Protein AF-A0A3A6N0U6-F1 (afdb_monomer_lite)

pLDDT: mean 74.27, std 17.42, range [26.02, 96.06]

Secondary structure (DSSP, 8-state):
----SS--EEEEE-SSEEEEEEE-SHHHHHHHHHHHHHTTPPEESS-----SSSEEEEEEEEE-TT-SS-EEEE-TTS-EEEEEPP--SHHHHHHHHHHHHHHHHHHHGGGT-EEEEEEEEEPPSSS--EEEEE-STTSSHHHHHHHPPTT-EES-SSEEEEEEETTTEEEEEE---GGGTSPPTTSPPP------TT--EEEEEEEEEEE-SS-EEEEPPHHHHHHHHHHHHHHHSTTTTTT--HHHHHHHHHHHHHHHHHHHHHS-EEEEEE-SSS-HHHHHHHHHTT---------------S---TT-PPP-------BTTBEEEEE--STTTTTS-TTEEEEEE--TTPPP-TT-EEEE--TT--S-EEEEEEEEETTEEEEE-TT-SSPPSSPBPGGGEEEEEEEEEETTEEEE---HHHHHHHHHHHHHHHHHHHHHHHHHHHHHHHHHHH-TTTT---GGG--EEEEE--TTSPPEEEEEETTEEEEEEETTTTEEEEPTTGGGT--GGGS--TTSS-----SS--PEE-

Radius of gyration: 27.81 Å; chains: 1; bounding box: 66×73×76 Å

Foldseek 3Di:
DPDPFAWWWWWADDQAETEIETEGGPQSNVLVVVLCQQQVTDTDPDPDPDDDGHHYEYEYEYEDCVDPAWDWDADPVGHIYIYAYDCPDQLSSLVSSLSSVLSVQLSQLLQLKFKFFFWWKWDDDPAIAIETAHEDPPQQQQVVQVPDDPPMHTQERTIWIWGAHPQFAIWIFHDFDSVQQDADPVRHGGPRHHGNRRDIGGYAAYEYEHADQAKDKAWFDLLLQLLRRLVRRCVSNVCVCPPPDPLVSVVSSVSNSLSSSVCSVQHTYIYIHDHSDDDNSVVVVVVCPPRDSDRHPDDRSPSPDDDPPPDDDPPDPDDPCPPPQWHKDFDDDDLQPPVDDPGKIWIFHACVPPDAAQLWWFWFADPVGDDIDTFGFHDADPVATWTGRLNDPDIDPDGDHPVRTRGTGQWIDDRNDIDGQDGHPVSVVVSVVVVVVVVCVVVVVVVVVVVLVVLLVVLPQQPPDDPLFFWWWWWADDPPDPIKIFIDGPRDGQWTQDPVVQFIGGDPPCSNHDDRVPDDRPVPDDDDDDPDRDIDTD

Structure (mmCIF, N/CA/C/O backbone):
data_AF-A0A3A6N0U6-F1
#
_entry.id   AF-A0A3A6N0U6-F1
#
loop_
_atom_site.group_PDB
_atom_site.id
_atom_site.type_symbol
_atom_site.label_atom_id
_atom_site.label_alt_id
_atom_site.label_comp_id
_atom_site.label_asym_id
_atom_site.label_entity_id
_atom_site.label_seq_id
_atom_site.pdbx_PDB_ins_code
_atom_site.Cartn_x
_atom_site.Cartn_y
_atom_site.Cartn_z
_atom_site.occupancy
_atom_site.B_iso_or_equiv
_atom_site.auth_seq_id
_atom_site.auth_comp_id
_atom_site.auth_asym_id
_atom_site.auth_atom_id
_atom_site.pdbx_PDB_model_num
ATOM 1 N N . MET A 1 1 ? 23.564 12.094 34.066 1.00 26.02 1 MET A N 1
ATOM 2 C CA . MET A 1 1 ? 24.821 12.034 33.289 1.00 26.02 1 MET A CA 1
ATOM 3 C C . MET A 1 1 ? 24.476 11.561 31.886 1.00 26.02 1 MET A C 1
ATOM 5 O O . MET A 1 1 ? 23.785 10.551 31.795 1.00 26.02 1 MET A O 1
ATOM 9 N N . PRO A 1 2 ? 24.842 12.286 30.817 1.00 30.64 2 PRO A N 1
ATOM 10 C CA . PRO A 1 2 ? 24.548 11.839 29.463 1.00 30.64 2 PRO A CA 1
ATOM 11 C C . PRO A 1 2 ? 25.429 10.626 29.157 1.00 30.64 2 PRO A C 1
ATOM 13 O O . PRO A 1 2 ? 26.633 10.641 29.404 1.00 30.64 2 PRO A O 1
ATOM 16 N N . CYS A 1 3 ? 24.789 9.547 28.715 1.00 28.66 3 CYS A N 1
ATOM 17 C CA . CYS A 1 3 ? 25.420 8.265 28.436 1.00 28.66 3 CYS A CA 1
ATOM 18 C C . CYS A 1 3 ? 26.486 8.457 27.345 1.00 28.66 3 CYS A C 1
ATOM 20 O O . CYS A 1 3 ? 26.168 8.861 26.227 1.00 28.66 3 CYS A O 1
ATOM 22 N N . SER A 1 4 ? 27.749 8.221 27.700 1.00 32.09 4 SER A N 1
ATOM 23 C CA . SER A 1 4 ? 28.873 8.212 26.768 1.00 32.09 4 SER A CA 1
ATOM 24 C C . SER A 1 4 ? 28.640 7.122 25.723 1.00 32.09 4 SER A C 1
ATOM 26 O O . SER A 1 4 ? 28.520 5.957 26.079 1.00 32.09 4 SER A O 1
ATOM 28 N N . SER A 1 5 ? 28.536 7.544 24.463 1.00 36.03 5 SER A N 1
ATOM 29 C CA . SER A 1 5 ? 28.844 6.809 23.231 1.00 36.03 5 SER A CA 1
ATOM 30 C C . SER A 1 5 ? 28.620 5.283 23.193 1.00 36.03 5 SER A C 1
ATOM 32 O O . SER A 1 5 ? 29.365 4.490 23.761 1.00 36.03 5 SER A O 1
ATOM 34 N N . THR A 1 6 ? 27.754 4.901 22.245 1.00 42.78 6 THR A N 1
ATOM 35 C CA . THR A 1 6 ? 27.711 3.604 21.533 1.00 42.78 6 THR A CA 1
ATOM 36 C C . THR A 1 6 ? 27.000 2.460 22.255 1.00 42.78 6 THR A C 1
ATOM 38 O O . THR A 1 6 ? 27.633 1.612 22.863 1.00 42.78 6 THR A O 1
ATOM 41 N N . LEU A 1 7 ? 25.664 2.449 22.152 1.00 51.75 7 LEU A N 1
ATOM 42 C CA . LEU A 1 7 ? 24.792 1.292 21.859 1.00 51.75 7 LEU A CA 1
ATOM 43 C C . LEU A 1 7 ? 23.355 1.693 22.235 1.00 51.75 7 LEU A C 1
ATOM 45 O O . LEU A 1 7 ? 22.817 1.288 23.263 1.00 51.75 7 LEU A O 1
ATOM 49 N N . ALA A 1 8 ? 22.734 2.554 21.423 1.00 57.75 8 ALA A N 1
ATOM 50 C CA . ALA A 1 8 ? 21.290 2.748 21.519 1.00 57.75 8 ALA A CA 1
ATOM 51 C C . ALA A 1 8 ? 20.615 1.424 21.127 1.00 57.75 8 ALA A C 1
ATOM 53 O O . ALA A 1 8 ? 20.854 0.917 20.027 1.00 57.75 8 ALA A O 1
ATOM 54 N N . PHE A 1 9 ? 19.826 0.858 22.039 1.00 66.44 9 PHE A N 1
ATOM 55 C CA . PHE A 1 9 ? 19.079 -0.379 21.830 1.00 66.44 9 PHE A CA 1
ATOM 56 C C . PHE A 1 9 ? 17.577 -0.116 21.963 1.00 66.44 9 PHE A C 1
ATOM 58 O O . PHE A 1 9 ? 17.137 0.667 22.811 1.00 66.44 9 PHE A O 1
ATOM 65 N N . VAL A 1 10 ? 16.800 -0.788 21.113 1.00 75.81 10 VAL A N 1
ATOM 66 C CA . VAL A 1 10 ? 15.340 -0.702 21.082 1.00 75.81 10 VAL A CA 1
ATOM 67 C C . VAL A 1 10 ? 14.744 -2.102 20.985 1.00 75.81 10 VAL A C 1
ATOM 69 O O . VAL A 1 10 ? 15.181 -2.902 20.160 1.00 75.81 10 VAL A O 1
ATOM 72 N N . SER A 1 11 ? 13.727 -2.384 21.800 1.00 71.12 11 SER A N 1
ATOM 73 C CA . SER A 1 11 ? 12.948 -3.625 21.730 1.00 71.12 11 SER A CA 1
ATOM 74 C C . SER A 1 11 ? 11.636 -3.379 20.991 1.00 71.12 11 SER A C 1
ATOM 76 O O . SER A 1 11 ? 10.857 -2.512 21.393 1.00 71.12 11 SER A O 1
ATOM 78 N N . LEU A 1 12 ? 11.375 -4.155 19.943 1.00 74.19 12 LEU A N 1
ATOM 79 C CA . LEU A 1 12 ? 10.113 -4.180 19.217 1.00 74.19 12 LEU A CA 1
ATOM 80 C C . LEU A 1 12 ? 9.449 -5.555 19.387 1.00 74.19 12 LEU A C 1
ATOM 82 O O . LEU A 1 12 ? 9.797 -6.495 18.666 1.00 74.19 12 LEU A O 1
ATOM 86 N N . PRO A 1 13 ? 8.478 -5.690 20.305 1.00 66.25 13 PRO A N 1
ATOM 87 C CA . PRO A 1 13 ? 7.634 -6.870 20.350 1.00 66.25 13 PRO A CA 1
ATOM 88 C C . PRO A 1 13 ? 6.686 -6.865 19.145 1.00 66.25 13 PRO A C 1
ATOM 90 O O . PRO A 1 13 ? 5.783 -6.035 19.054 1.00 66.25 13 PRO A O 1
ATOM 93 N N . LEU A 1 14 ? 6.887 -7.815 18.239 1.00 77.19 14 LEU A N 1
ATOM 94 C CA . LEU A 1 14 ? 5.908 -8.234 17.237 1.00 77.19 14 LEU A CA 1
ATOM 95 C C . LEU A 1 14 ? 5.190 -9.492 17.723 1.00 77.19 14 LEU A C 1
ATOM 97 O O . LEU A 1 14 ? 5.432 -9.943 18.846 1.00 77.19 14 LEU A O 1
ATOM 101 N N . THR A 1 15 ? 4.274 -10.043 16.931 1.00 66.50 15 THR A N 1
ATOM 102 C CA . THR A 1 15 ? 3.361 -11.100 17.379 1.00 66.50 15 THR A CA 1
ATOM 103 C C . THR A 1 15 ? 4.095 -12.302 17.993 1.00 66.50 15 THR A C 1
ATOM 105 O O . THR A 1 15 ? 3.786 -12.688 19.120 1.00 66.50 15 THR A O 1
ATOM 108 N N . GLU A 1 16 ? 5.153 -12.799 17.344 1.00 70.62 16 GLU A N 1
ATOM 109 C CA . GLU A 1 16 ? 5.914 -13.990 17.778 1.00 70.62 16 GLU A CA 1
ATOM 110 C C . GLU A 1 16 ? 7.356 -13.698 18.228 1.00 70.62 16 GLU A C 1
ATOM 112 O O . GLU A 1 16 ? 7.964 -14.471 18.981 1.00 70.62 16 GLU A O 1
ATOM 117 N N . HIS A 1 17 ? 7.925 -12.584 17.763 1.00 76.12 17 HIS A N 1
ATOM 118 C CA . HIS A 1 17 ? 9.326 -12.232 17.978 1.00 76.12 17 HIS A CA 1
ATOM 119 C C . HIS A 1 17 ? 9.449 -10.932 18.747 1.00 76.12 17 HIS A C 1
ATOM 121 O O . HIS A 1 17 ? 8.671 -9.998 18.563 1.00 76.12 17 HIS A O 1
ATOM 127 N N . ASN A 1 18 ? 10.477 -10.860 19.584 1.00 82.88 18 ASN A N 1
ATOM 128 C CA . ASN A 1 18 ? 10.930 -9.593 20.128 1.00 82.88 18 ASN A CA 1
ATOM 129 C C . ASN A 1 18 ? 12.222 -9.204 19.404 1.00 82.88 18 ASN A C 1
ATOM 131 O O . ASN A 1 18 ? 13.270 -9.832 19.592 1.00 82.88 18 ASN A O 1
ATOM 135 N N . TRP A 1 19 ? 12.112 -8.209 18.526 1.00 86.38 19 TRP A N 1
ATOM 136 C CA . TRP A 1 19 ? 13.231 -7.673 17.767 1.00 86.38 19 TRP A CA 1
ATOM 137 C C . TRP A 1 19 ? 14.037 -6.717 18.624 1.00 86.38 19 TRP A C 1
ATOM 139 O O . TRP A 1 19 ? 13.512 -5.745 19.157 1.00 86.38 19 TRP A O 1
ATOM 149 N N . GLN A 1 20 ? 15.334 -6.966 18.705 1.00 86.75 20 GLN A N 1
ATOM 150 C CA . GLN A 1 20 ? 16.290 -6.057 19.305 1.00 86.75 20 GLN A CA 1
ATOM 151 C C . GLN A 1 20 ? 17.032 -5.323 18.194 1.00 86.75 20 GLN A C 1
ATOM 153 O O . GLN A 1 20 ? 17.744 -5.941 17.406 1.00 86.75 20 GLN A O 1
ATOM 158 N N . ILE A 1 21 ? 16.827 -4.010 18.102 1.00 89.19 21 ILE A N 1
ATOM 159 C CA . ILE A 1 21 ? 17.494 -3.152 17.121 1.00 89.19 21 ILE A CA 1
ATOM 160 C C . ILE A 1 21 ? 18.700 -2.509 17.803 1.00 89.19 21 ILE A C 1
ATOM 162 O O . ILE A 1 21 ? 18.543 -1.740 18.752 1.00 89.19 21 ILE A O 1
ATOM 166 N N . HIS A 1 22 ? 19.895 -2.836 17.320 1.00 82.44 22 HIS A N 1
ATOM 167 C CA . HIS A 1 22 ? 21.179 -2.419 17.868 1.00 82.44 22 HIS A CA 1
ATOM 168 C C . HIS A 1 22 ? 21.837 -1.373 16.967 1.00 82.44 22 HIS A C 1
ATOM 170 O O . HIS A 1 22 ? 22.006 -1.594 15.769 1.00 82.44 22 HIS A O 1
ATOM 176 N N . ALA A 1 23 ? 22.268 -0.252 17.541 1.00 83.81 23 ALA A N 1
ATOM 177 C CA . ALA A 1 23 ? 23.149 0.690 16.859 1.00 83.81 23 ALA A CA 1
ATOM 178 C C . ALA A 1 23 ? 24.617 0.249 16.965 1.00 83.81 23 ALA A C 1
ATOM 180 O O . ALA A 1 23 ? 25.224 0.362 18.027 1.00 83.81 23 ALA A O 1
ATOM 181 N N . GLY A 1 24 ? 25.200 -0.213 15.861 1.00 78.31 24 GLY A N 1
ATOM 182 C CA . GLY A 1 24 ? 26.572 -0.715 15.796 1.00 78.31 24 GLY A CA 1
ATOM 183 C C . GLY A 1 24 ? 27.664 0.362 15.823 1.00 78.31 24 GLY A C 1
ATOM 184 O O . GLY A 1 24 ? 28.820 0.047 16.089 1.00 78.31 24 GLY A O 1
ATOM 185 N N . ASN A 1 25 ? 27.326 1.633 15.578 1.00 78.25 25 ASN A N 1
ATOM 186 C CA . ASN A 1 25 ? 28.237 2.774 15.716 1.00 78.25 25 ASN A CA 1
ATOM 187 C C . ASN A 1 25 ? 27.495 4.075 16.097 1.00 78.25 25 ASN A C 1
ATOM 189 O O . ASN A 1 25 ? 26.268 4.098 16.221 1.00 78.25 25 ASN A O 1
ATOM 193 N N . ALA A 1 26 ? 28.238 5.164 16.325 1.00 77.88 26 ALA A N 1
ATOM 194 C CA . ALA A 1 26 ? 27.680 6.438 16.793 1.00 77.88 26 ALA A CA 1
ATOM 195 C C . ALA A 1 26 ? 26.684 7.068 15.798 1.00 77.88 26 ALA A C 1
ATOM 197 O O . ALA A 1 26 ? 25.640 7.578 16.208 1.00 77.88 26 ALA A O 1
ATOM 198 N N . ASP A 1 27 ? 26.960 6.981 14.497 1.00 80.12 27 ASP A N 1
ATOM 199 C CA . ASP A 1 27 ? 26.050 7.475 13.460 1.00 80.12 27 ASP A CA 1
ATOM 200 C C . ASP A 1 27 ? 24.772 6.632 13.368 1.00 80.12 27 ASP A C 1
ATOM 202 O O . ASP A 1 27 ? 23.672 7.183 13.266 1.00 80.12 27 ASP A O 1
ATOM 206 N N . ALA A 1 28 ? 24.880 5.307 13.513 1.00 83.50 28 ALA A N 1
ATOM 207 C CA . ALA A 1 28 ? 23.720 4.427 13.623 1.00 83.50 28 ALA A CA 1
ATOM 208 C C . ALA A 1 28 ? 22.869 4.741 14.866 1.00 83.50 28 ALA A C 1
ATOM 210 O O . ALA A 1 28 ? 21.642 4.653 14.815 1.00 83.50 28 ALA A O 1
ATOM 211 N N . ALA A 1 29 ? 23.484 5.170 15.974 1.00 87.25 29 ALA A N 1
ATOM 212 C CA . ALA A 1 29 ? 22.749 5.516 17.190 1.00 87.25 29 ALA A CA 1
ATOM 213 C C . ALA A 1 29 ? 21.782 6.685 16.967 1.00 87.25 29 ALA A C 1
ATOM 215 O O . ALA A 1 29 ? 20.682 6.680 17.524 1.00 87.25 29 ALA A O 1
ATOM 216 N N . ARG A 1 30 ? 22.141 7.650 16.108 1.00 89.25 30 ARG A N 1
ATOM 217 C CA . ARG A 1 30 ? 21.271 8.783 15.755 1.00 89.25 30 ARG A CA 1
ATOM 218 C C . ARG A 1 30 ? 20.000 8.319 15.043 1.00 89.25 30 ARG A C 1
ATOM 220 O O . ARG A 1 30 ? 18.905 8.698 15.455 1.00 89.25 30 ARG A O 1
ATOM 227 N N . VAL A 1 31 ? 20.131 7.481 14.011 1.00 90.50 31 VAL A N 1
ATOM 228 C CA . VAL A 1 31 ? 18.974 6.987 13.242 1.00 90.50 31 VAL A CA 1
ATOM 229 C C . VAL A 1 31 ? 18.118 6.010 14.052 1.00 90.50 31 VAL A C 1
ATOM 231 O O . VAL A 1 31 ? 16.896 6.106 14.005 1.00 90.50 31 VAL A O 1
ATOM 234 N N . VAL A 1 32 ? 18.724 5.139 14.868 1.00 91.44 32 VAL A N 1
ATOM 235 C CA . VAL A 1 32 ? 17.991 4.208 15.749 1.00 91.44 32 VAL A CA 1
ATOM 236 C C . VAL A 1 32 ? 17.219 4.957 16.841 1.00 91.44 32 VAL A C 1
ATOM 238 O O . VAL A 1 32 ? 16.080 4.607 17.135 1.00 91.44 32 VAL A O 1
ATOM 241 N N . THR A 1 33 ? 17.790 6.027 17.400 1.00 91.94 33 THR A N 1
ATOM 242 C CA . THR A 1 33 ? 17.109 6.886 18.388 1.00 91.94 33 THR A CA 1
ATOM 243 C C . THR A 1 33 ? 15.887 7.574 17.782 1.00 91.94 33 THR A C 1
ATOM 245 O O . THR A 1 33 ? 14.808 7.552 18.371 1.00 91.94 33 THR A O 1
ATOM 248 N N . MET A 1 34 ? 16.036 8.155 16.587 1.00 91.50 34 MET A N 1
ATOM 249 C CA . MET A 1 34 ? 14.928 8.810 15.885 1.00 91.50 34 MET A CA 1
ATOM 250 C C . MET A 1 34 ? 13.838 7.805 15.485 1.00 91.50 34 MET A C 1
ATOM 252 O O . MET A 1 34 ? 12.649 8.094 15.620 1.00 91.50 34 MET A O 1
ATOM 256 N N . LEU A 1 35 ? 14.244 6.604 15.062 1.00 94.06 35 LEU A N 1
ATOM 257 C CA . LEU A 1 35 ? 13.337 5.500 14.767 1.00 94.06 35 LEU A CA 1
ATOM 258 C C . LEU A 1 35 ? 12.529 5.089 16.005 1.00 94.06 35 LEU A C 1
ATOM 260 O O . LEU A 1 35 ? 11.316 4.914 15.908 1.00 94.06 35 LEU A O 1
ATOM 264 N N . ALA A 1 36 ? 13.186 4.962 17.163 1.00 92.88 36 ALA A N 1
ATOM 265 C CA . ALA A 1 36 ? 12.535 4.610 18.421 1.00 92.88 36 ALA A CA 1
ATOM 266 C C . ALA A 1 36 ? 11.450 5.623 18.798 1.00 92.88 36 ALA A C 1
ATOM 268 O O . ALA A 1 36 ? 10.334 5.228 19.128 1.00 92.88 36 ALA A O 1
ATOM 269 N N . ASP A 1 37 ? 11.751 6.920 18.689 1.00 93.06 37 ASP A N 1
ATOM 270 C CA . ASP A 1 37 ? 10.789 7.983 18.987 1.00 93.06 37 ASP A CA 1
ATOM 271 C C . ASP A 1 37 ? 9.581 7.945 18.038 1.00 93.06 37 ASP A C 1
ATOM 273 O O . ASP A 1 37 ? 8.434 7.984 18.490 1.00 93.06 37 ASP A O 1
ATOM 277 N N . ALA A 1 38 ? 9.825 7.777 16.733 1.00 93.75 38 ALA A N 1
ATOM 278 C CA . ALA A 1 38 ? 8.769 7.646 15.730 1.00 93.75 38 ALA A CA 1
ATOM 279 C C . ALA A 1 38 ? 7.887 6.410 15.975 1.00 93.75 38 ALA A C 1
ATOM 281 O O . ALA A 1 38 ? 6.673 6.463 15.799 1.00 93.75 38 ALA A O 1
ATOM 282 N N . MET A 1 39 ? 8.471 5.297 16.415 1.00 94.56 39 MET A N 1
ATOM 283 C CA . MET A 1 39 ? 7.754 4.051 16.706 1.00 94.56 39 MET A CA 1
ATOM 284 C C . MET A 1 39 ? 7.259 3.958 18.162 1.00 94.56 39 MET A C 1
ATOM 286 O O . MET A 1 39 ? 6.776 2.910 18.581 1.00 94.56 39 MET A O 1
ATOM 290 N N . SER A 1 40 ? 7.352 5.033 18.954 1.00 92.69 40 SER A N 1
ATOM 291 C CA . SER A 1 40 ? 6.960 5.042 20.377 1.00 92.69 40 SER A CA 1
ATOM 292 C C . SER A 1 40 ? 7.599 3.909 21.200 1.00 92.69 40 SER A C 1
ATOM 294 O O . SER A 1 40 ? 6.973 3.333 22.094 1.00 92.69 40 SER A O 1
ATOM 296 N N . LEU A 1 41 ? 8.848 3.566 20.883 1.00 90.00 41 LEU A N 1
ATOM 297 C CA . LEU A 1 41 ? 9.615 2.513 21.537 1.00 90.00 41 LEU A CA 1
ATOM 298 C C . LEU A 1 41 ? 10.535 3.104 22.607 1.00 90.00 41 LEU A C 1
ATOM 300 O O . LEU A 1 41 ? 11.102 4.184 22.445 1.00 90.00 41 LEU A O 1
ATOM 304 N N . ALA A 1 42 ? 10.705 2.374 23.708 1.00 84.88 42 ALA A N 1
ATOM 305 C CA . ALA A 1 42 ? 11.617 2.775 24.768 1.00 84.88 42 ALA A CA 1
ATOM 306 C C . ALA A 1 42 ? 13.065 2.468 24.367 1.00 84.88 42 ALA A C 1
ATOM 308 O O . ALA A 1 42 ? 13.395 1.332 24.017 1.00 84.88 42 ALA A O 1
ATOM 309 N N . LEU A 1 43 ? 13.928 3.478 24.462 1.00 82.19 43 LEU A N 1
ATOM 310 C CA . LEU A 1 43 ? 15.372 3.294 24.383 1.00 82.19 43 LEU A CA 1
ATOM 311 C C . LEU A 1 43 ? 15.866 2.672 25.684 1.00 82.19 43 LEU A C 1
ATOM 313 O O . LEU A 1 43 ? 15.489 3.105 26.773 1.00 82.19 43 LEU A O 1
ATOM 317 N N . SER A 1 44 ? 16.739 1.681 25.573 1.00 72.31 44 SER A N 1
ATOM 318 C CA . SER A 1 44 ? 17.415 1.101 26.726 1.00 72.31 44 SER A CA 1
ATOM 319 C C . SER A 1 44 ? 18.916 1.018 26.470 1.00 72.31 44 SER A C 1
ATOM 321 O O . SER A 1 44 ? 19.368 0.832 25.342 1.00 72.31 44 SER A O 1
ATOM 323 N N . CYS A 1 45 ? 19.690 1.154 27.546 1.00 63.03 45 CYS A N 1
ATOM 324 C CA . CYS A 1 45 ? 21.145 1.000 27.538 1.00 63.03 45 CYS A CA 1
ATOM 325 C C . CYS A 1 45 ? 21.584 -0.439 27.867 1.00 63.03 45 CYS A C 1
ATOM 327 O O . CYS A 1 45 ? 22.778 -0.711 27.960 1.00 63.03 45 CYS A O 1
ATOM 329 N N . ARG A 1 46 ? 20.635 -1.357 28.107 1.00 58.84 46 ARG A N 1
ATOM 330 C CA . ARG A 1 46 ? 20.897 -2.781 28.368 1.00 58.84 46 ARG A CA 1
ATOM 331 C C . ARG A 1 46 ? 19.912 -3.659 27.589 1.00 58.84 46 ARG A C 1
ATOM 333 O O . ARG A 1 46 ? 18.723 -3.324 27.562 1.00 58.84 46 ARG A O 1
ATOM 340 N N . PRO A 1 47 ? 20.363 -4.774 26.987 1.00 56.59 47 PRO A N 1
ATOM 341 C CA . PRO A 1 47 ? 19.455 -5.726 26.361 1.00 56.59 47 PRO A CA 1
ATOM 342 C C . PRO A 1 47 ? 18.491 -6.280 27.415 1.00 56.59 47 PRO A C 1
ATOM 344 O O . PRO A 1 47 ? 18.902 -6.632 28.522 1.00 56.59 47 PRO A O 1
ATOM 347 N N . ILE A 1 48 ? 17.201 -6.340 27.080 1.00 55.62 48 ILE A N 1
ATOM 348 C CA . ILE A 1 48 ? 16.190 -6.953 27.948 1.00 55.62 48 ILE A CA 1
ATOM 349 C C . ILE A 1 48 ? 16.438 -8.465 27.928 1.00 55.62 48 ILE A C 1
ATOM 351 O O . ILE A 1 48 ? 16.333 -9.099 26.879 1.00 55.62 48 ILE A O 1
ATOM 355 N N . THR A 1 49 ? 16.813 -9.028 29.075 1.00 53.25 49 THR A N 1
ATOM 356 C CA . THR A 1 49 ? 17.140 -10.455 29.243 1.00 53.25 49 THR A CA 1
ATOM 357 C C . THR A 1 49 ? 15.991 -11.278 29.827 1.00 53.25 49 THR A C 1
ATOM 359 O O . THR A 1 49 ? 16.124 -12.490 29.947 1.00 53.25 49 THR A O 1
ATOM 362 N N . SER A 1 50 ? 14.870 -10.647 30.194 1.00 49.38 50 SER A N 1
ATOM 363 C CA . SER A 1 50 ? 13.863 -11.243 31.082 1.00 49.38 50 SER A CA 1
ATOM 364 C C . SER A 1 50 ? 12.462 -11.428 30.483 1.00 49.38 50 SER A C 1
ATOM 366 O O . SER A 1 50 ? 11.517 -11.586 31.251 1.00 49.38 50 SER A O 1
ATOM 368 N N . GLU A 1 51 ? 12.274 -11.403 29.157 1.00 51.09 51 GLU A N 1
ATOM 369 C CA . GLU A 1 51 ? 10.950 -11.707 28.586 1.00 51.09 51 GLU A CA 1
ATOM 370 C C . GLU A 1 51 ? 10.739 -13.220 28.393 1.00 51.09 51 GLU A C 1
ATOM 372 O O . GLU A 1 51 ? 11.486 -13.831 27.626 1.00 51.09 51 GLU A O 1
ATOM 377 N N . PRO A 1 52 ? 9.730 -13.853 29.029 1.00 47.31 52 PRO A N 1
ATOM 378 C CA . PRO A 1 52 ? 9.691 -15.316 29.108 1.00 47.31 52 PRO A CA 1
ATOM 379 C C . PRO A 1 52 ? 9.064 -16.067 27.915 1.00 47.31 52 PRO A C 1
ATOM 381 O O . PRO A 1 52 ? 8.952 -17.284 28.011 1.00 47.31 52 PRO A O 1
ATOM 384 N N . LEU A 1 53 ? 8.607 -15.426 26.823 1.00 51.44 53 LEU A N 1
ATOM 385 C CA . LEU A 1 53 ? 7.694 -16.100 25.865 1.00 51.44 53 LEU A CA 1
ATOM 386 C C . LEU A 1 53 ? 7.921 -15.873 24.350 1.00 51.44 53 LEU A C 1
ATOM 388 O O . LEU A 1 53 ? 7.426 -16.680 23.567 1.00 51.44 53 LEU A O 1
ATOM 392 N N . LYS A 1 54 ? 8.661 -14.848 23.892 1.00 59.00 54 LYS A N 1
ATOM 393 C CA . LYS A 1 54 ? 8.861 -14.567 22.447 1.00 59.00 54 LYS A CA 1
ATOM 394 C C . LYS A 1 54 ? 10.282 -14.888 21.986 1.00 59.00 54 LYS A C 1
ATOM 396 O O . LYS A 1 54 ? 11.246 -14.621 22.699 1.00 59.00 54 LYS A O 1
ATOM 401 N N . GLN A 1 55 ? 10.433 -15.433 20.776 1.00 71.12 55 GLN A N 1
ATOM 402 C CA . GLN A 1 55 ? 11.759 -15.720 20.215 1.00 71.12 55 GLN A CA 1
ATOM 403 C C . GLN A 1 55 ? 12.518 -14.404 19.981 1.00 71.12 55 GLN A C 1
ATOM 405 O O . GLN A 1 55 ? 12.047 -13.525 19.257 1.00 71.12 55 GLN A O 1
ATOM 410 N N . ARG A 1 56 ? 13.703 -14.262 20.578 1.00 75.62 56 ARG A N 1
ATOM 411 C CA . ARG A 1 56 ? 14.553 -13.082 20.384 1.00 75.62 56 ARG A CA 1
ATOM 412 C C . ARG A 1 56 ? 15.142 -13.072 18.971 1.00 75.62 56 ARG A C 1
ATOM 414 O O . ARG A 1 56 ? 15.646 -14.090 18.498 1.00 75.62 56 ARG A O 1
ATOM 421 N N . ARG A 1 57 ? 15.089 -11.912 18.316 1.00 82.75 57 ARG A N 1
ATOM 422 C CA . ARG A 1 57 ? 15.730 -11.627 17.022 1.00 82.75 57 ARG A CA 1
ATOM 423 C C . ARG A 1 57 ? 16.588 -10.382 17.157 1.00 82.75 57 ARG A C 1
ATOM 425 O O . ARG A 1 57 ? 16.251 -9.496 17.938 1.00 82.75 57 ARG A O 1
ATOM 432 N N . GLU A 1 58 ? 17.665 -10.302 16.391 1.00 83.69 58 GLU A N 1
ATOM 433 C CA . GLU A 1 58 ? 18.579 -9.163 16.440 1.00 83.69 58 GLU A CA 1
ATOM 434 C C . GLU A 1 58 ? 18.704 -8.513 15.066 1.00 83.69 58 GLU A C 1
ATOM 436 O O . GLU A 1 58 ? 18.879 -9.197 14.057 1.00 83.69 58 GLU A O 1
ATOM 441 N N . LEU A 1 59 ? 18.615 -7.185 15.041 1.00 86.19 59 LEU A N 1
ATOM 442 C CA . LEU A 1 59 ? 18.885 -6.353 13.881 1.00 86.19 59 LEU A CA 1
ATOM 443 C C . LEU A 1 59 ? 19.972 -5.340 14.235 1.00 86.19 59 LEU A C 1
ATOM 445 O O . LEU A 1 59 ? 19.773 -4.475 15.082 1.00 86.19 59 LEU A O 1
ATOM 449 N N . TRP A 1 60 ? 21.112 -5.425 13.571 1.00 83.12 60 TRP A N 1
ATOM 450 C CA . TRP A 1 60 ? 22.270 -4.571 13.783 1.00 83.12 60 TRP A CA 1
ATOM 451 C C . TRP A 1 60 ? 22.356 -3.513 12.689 1.00 83.12 60 TRP A C 1
ATOM 453 O O . TRP A 1 60 ? 22.422 -3.838 11.507 1.00 83.12 60 TRP A O 1
ATOM 463 N N . VAL A 1 61 ? 22.362 -2.240 13.075 1.00 85.25 61 VAL A N 1
ATOM 464 C CA . VAL A 1 61 ? 22.428 -1.094 12.162 1.00 85.25 61 VAL A CA 1
ATOM 465 C C . VAL A 1 61 ? 23.822 -0.489 12.198 1.00 85.25 61 VAL A C 1
ATOM 467 O O . VAL A 1 61 ? 24.306 -0.115 13.262 1.00 85.25 61 VAL A O 1
ATOM 470 N N . PHE A 1 62 ? 24.440 -0.321 11.036 1.00 81.38 62 PHE A N 1
ATOM 471 C CA . PHE A 1 62 ? 25.721 0.362 10.876 1.00 81.38 62 PHE A CA 1
ATOM 472 C C . PHE A 1 62 ? 25.580 1.472 9.840 1.00 81.38 62 PHE A C 1
ATOM 474 O O . PHE A 1 62 ? 24.840 1.321 8.873 1.00 81.38 62 PHE A O 1
ATOM 481 N N . VAL A 1 63 ? 26.298 2.576 10.025 1.00 81.38 63 VAL A N 1
ATOM 482 C CA . VAL A 1 63 ? 26.460 3.612 8.994 1.00 81.38 63 VAL A CA 1
ATOM 483 C C . VAL A 1 63 ? 27.900 3.566 8.503 1.00 81.38 63 VAL A C 1
ATOM 485 O O . VAL A 1 63 ? 28.811 3.708 9.317 1.00 81.38 63 VAL A O 1
ATOM 488 N N . ASP A 1 64 ? 28.104 3.355 7.206 1.00 78.31 64 ASP A N 1
ATOM 489 C CA . ASP A 1 64 ? 29.429 3.201 6.598 1.00 78.31 64 ASP A CA 1
ATOM 490 C C . ASP A 1 64 ? 29.603 4.170 5.413 1.00 78.31 64 ASP A C 1
ATOM 492 O O . ASP A 1 64 ? 28.892 4.047 4.410 1.00 78.31 64 ASP A O 1
ATOM 496 N N . PRO A 1 65 ? 30.549 5.129 5.496 1.00 76.56 65 PRO A N 1
ATOM 497 C CA . PRO A 1 65 ? 30.869 6.048 4.405 1.00 76.56 65 PRO A CA 1
ATOM 498 C C . PRO A 1 65 ? 31.295 5.371 3.096 1.00 76.56 65 PRO A C 1
ATOM 500 O O . PRO A 1 65 ? 31.119 5.960 2.031 1.00 76.56 65 PRO A O 1
ATOM 503 N N . GLY A 1 66 ? 31.856 4.159 3.158 1.00 74.88 66 GLY A N 1
ATOM 504 C CA . GLY A 1 66 ? 32.316 3.397 1.994 1.00 74.88 66 GLY A CA 1
ATOM 505 C C . GLY A 1 66 ? 31.193 2.725 1.202 1.00 74.88 66 GLY A C 1
ATOM 506 O O . GLY A 1 66 ? 31.446 2.119 0.159 1.00 74.88 66 GLY A O 1
ATOM 507 N N . VAL A 1 67 ? 29.951 2.817 1.678 1.00 69.31 67 VAL A N 1
ATOM 508 C CA . VAL A 1 67 ? 28.800 2.131 1.098 1.00 69.31 67 VAL A CA 1
ATOM 509 C C . VAL A 1 67 ? 27.905 3.149 0.387 1.00 69.31 67 VAL A C 1
ATOM 511 O O . VAL A 1 67 ? 27.336 4.021 1.041 1.00 69.31 67 VAL A O 1
ATOM 514 N N . PRO A 1 68 ? 27.753 3.061 -0.949 1.00 67.88 68 PRO A N 1
ATOM 515 C CA . PRO A 1 68 ? 26.985 4.046 -1.712 1.00 67.88 68 PRO A CA 1
ATOM 516 C C . PRO A 1 68 ? 25.467 3.862 -1.573 1.00 67.88 68 PRO A C 1
ATOM 518 O O . PRO A 1 68 ? 24.715 4.822 -1.716 1.00 67.88 68 PRO A O 1
ATOM 521 N N . GLU A 1 69 ? 25.014 2.641 -1.279 1.00 69.38 69 GLU A N 1
ATOM 522 C CA . GLU A 1 69 ? 23.601 2.272 -1.181 1.00 69.38 69 GLU A CA 1
ATOM 523 C C . GLU A 1 69 ? 23.363 1.321 -0.006 1.00 69.38 69 GLU A C 1
ATOM 525 O O . GLU A 1 69 ? 24.234 0.499 0.287 1.00 69.38 69 GLU A O 1
ATOM 530 N N . PRO A 1 70 ? 22.185 1.364 0.641 1.00 77.00 70 PRO A N 1
ATOM 531 C CA . PRO A 1 70 ? 21.900 0.492 1.767 1.00 77.00 70 PRO A CA 1
ATOM 532 C C . PRO A 1 70 ? 22.023 -0.996 1.417 1.00 77.00 70 PRO A C 1
ATOM 534 O O . PRO A 1 70 ? 21.553 -1.441 0.370 1.00 77.00 70 PRO A O 1
ATOM 537 N N . ARG A 1 71 ? 22.608 -1.785 2.320 1.00 76.38 71 ARG A N 1
ATOM 538 C CA . ARG A 1 71 ? 22.737 -3.242 2.181 1.00 76.38 71 ARG A CA 1
ATOM 539 C C . ARG A 1 71 ? 22.130 -3.944 3.383 1.00 76.38 71 ARG A C 1
ATOM 541 O O . ARG A 1 71 ? 22.424 -3.603 4.525 1.00 76.38 71 ARG A O 1
ATOM 548 N N . ILE A 1 72 ? 21.305 -4.952 3.113 1.00 77.56 72 ILE A N 1
ATOM 549 C CA . ILE A 1 72 ? 20.680 -5.788 4.140 1.00 77.56 72 ILE A CA 1
ATOM 550 C C . ILE A 1 72 ? 21.193 -7.213 3.967 1.00 77.56 72 ILE A C 1
ATOM 552 O O . ILE A 1 72 ? 20.971 -7.834 2.924 1.00 77.56 72 ILE A O 1
ATOM 556 N N . HIS A 1 73 ? 21.859 -7.720 4.996 1.00 71.88 73 HIS A N 1
ATOM 557 C CA . HIS A 1 73 ? 22.376 -9.079 5.069 1.00 71.88 73 HIS A CA 1
ATOM 558 C C . HIS A 1 73 ? 21.710 -9.823 6.228 1.00 71.88 73 HIS A C 1
ATOM 560 O O . HIS A 1 73 ? 21.425 -9.225 7.258 1.00 71.88 73 HIS A O 1
ATOM 566 N N . CYS A 1 74 ? 21.462 -11.118 6.064 1.00 67.38 74 CYS A N 1
ATOM 567 C CA . CYS A 1 74 ? 21.044 -11.989 7.157 1.00 67.38 74 CYS A CA 1
ATOM 568 C C . CYS A 1 74 ? 22.126 -13.051 7.326 1.00 67.38 74 CYS A C 1
ATOM 570 O O . CYS A 1 74 ? 22.508 -13.658 6.323 1.00 67.38 74 CYS A O 1
ATOM 572 N N . ASP A 1 75 ? 22.599 -13.258 8.550 1.00 58.06 75 ASP A N 1
ATOM 573 C CA . ASP A 1 75 ? 23.576 -14.307 8.833 1.00 58.06 75 ASP A CA 1
ATOM 574 C C . ASP A 1 75 ? 22.916 -15.689 8.992 1.00 58.06 75 ASP A C 1
ATOM 576 O O . ASP A 1 75 ? 21.687 -15.833 9.002 1.00 58.06 75 ASP A O 1
ATOM 580 N N . ASP A 1 76 ? 23.752 -16.718 9.132 1.00 44.69 76 ASP A N 1
ATOM 581 C CA . ASP A 1 76 ? 23.320 -18.111 9.284 1.00 44.69 76 ASP A CA 1
ATOM 582 C C . ASP A 1 76 ? 22.604 -18.385 10.624 1.00 44.69 76 ASP A C 1
ATOM 584 O O . ASP A 1 76 ? 21.903 -19.389 10.762 1.00 44.69 76 ASP A O 1
ATOM 588 N N . ILE A 1 77 ? 22.753 -17.491 11.610 1.00 52.97 77 ILE A N 1
ATOM 589 C CA . ILE A 1 77 ? 22.173 -17.590 12.961 1.00 52.97 77 ILE A CA 1
ATOM 590 C C . ILE A 1 77 ? 20.822 -16.836 13.028 1.00 52.97 77 ILE A C 1
ATOM 592 O O . ILE A 1 77 ? 20.049 -16.975 13.981 1.00 52.97 77 ILE A O 1
ATOM 596 N N . GLY A 1 78 ? 20.462 -16.110 11.965 1.00 63.88 78 GLY A N 1
ATOM 597 C CA . GLY A 1 78 ? 19.199 -15.397 11.806 1.00 63.88 78 GLY A CA 1
ATOM 598 C C . GLY A 1 78 ? 19.201 -13.971 12.361 1.00 63.88 78 GLY A C 1
ATOM 599 O O . GLY A 1 78 ? 18.114 -13.420 12.564 1.00 63.88 78 GLY A O 1
ATOM 600 N N . ALA A 1 79 ? 20.374 -13.386 12.614 1.00 72.38 79 ALA A N 1
ATOM 601 C CA . ALA A 1 79 ? 20.535 -11.959 12.855 1.00 72.38 79 ALA A CA 1
ATOM 602 C C . ALA A 1 79 ? 20.559 -11.190 11.525 1.00 72.38 79 ALA A C 1
ATOM 604 O O . ALA A 1 79 ? 21.014 -11.681 10.488 1.00 72.38 79 ALA A O 1
ATOM 605 N N . VAL A 1 80 ? 20.040 -9.965 11.550 1.00 81.94 80 VAL A N 1
ATOM 606 C CA . VAL A 1 80 ? 19.936 -9.089 10.379 1.00 81.94 80 VAL A CA 1
ATOM 607 C C . VAL A 1 80 ? 20.917 -7.941 10.528 1.00 81.94 80 VAL A C 1
ATOM 609 O O . VAL A 1 80 ? 20.914 -7.246 11.533 1.00 81.94 80 VAL A O 1
ATOM 612 N N . PHE A 1 81 ? 21.723 -7.689 9.511 1.00 79.62 81 PHE A N 1
ATOM 613 C CA . PHE A 1 81 ? 22.663 -6.580 9.447 1.00 79.62 81 PHE A CA 1
ATOM 614 C C . PHE A 1 81 ? 22.179 -5.579 8.402 1.00 79.62 81 PHE A C 1
ATOM 616 O O . PHE A 1 81 ? 22.007 -5.916 7.231 1.00 79.62 81 PHE A O 1
ATOM 623 N N . CYS A 1 82 ? 21.948 -4.343 8.831 1.00 84.00 82 CYS A N 1
ATOM 624 C CA . CYS A 1 82 ? 21.515 -3.227 8.006 1.00 84.00 82 CYS A CA 1
ATOM 625 C C . CYS A 1 82 ? 22.642 -2.195 7.926 1.00 84.00 82 CYS A C 1
ATOM 627 O O . CYS A 1 82 ? 22.881 -1.438 8.866 1.00 84.00 82 CYS A O 1
ATOM 629 N N . LEU A 1 83 ? 23.327 -2.163 6.790 1.00 81.69 83 LEU A N 1
ATOM 630 C CA . LEU A 1 83 ? 24.409 -1.234 6.500 1.00 81.69 83 LEU A CA 1
ATOM 631 C C . LEU A 1 83 ? 23.854 -0.057 5.698 1.00 81.69 83 LEU A C 1
ATOM 633 O O . LEU A 1 83 ? 23.348 -0.242 4.592 1.00 81.69 83 LEU A O 1
ATOM 637 N N . LEU A 1 84 ? 23.908 1.141 6.265 1.00 83.12 84 LEU A N 1
ATOM 638 C CA . LEU A 1 84 ? 23.376 2.367 5.682 1.00 83.12 84 LEU A CA 1
ATOM 639 C C . LEU A 1 84 ? 24.509 3.245 5.121 1.00 83.12 84 LEU A C 1
ATOM 641 O O . LEU A 1 84 ? 25.579 3.310 5.730 1.00 83.12 84 LEU A O 1
ATOM 645 N N . PRO A 1 85 ? 24.269 3.964 4.009 1.00 81.81 85 PRO A N 1
ATOM 646 C CA . PRO A 1 85 ? 25.181 4.995 3.522 1.00 81.81 85 PRO A CA 1
ATOM 647 C C . PRO A 1 85 ? 25.233 6.187 4.500 1.00 81.81 85 PRO A C 1
ATOM 649 O O . PRO A 1 85 ? 24.361 6.316 5.368 1.00 81.81 85 PRO A O 1
ATOM 652 N N . PRO A 1 86 ? 26.205 7.107 4.356 1.00 84.56 86 PRO A N 1
ATOM 653 C CA . PRO A 1 86 ? 26.322 8.265 5.237 1.00 84.56 86 PRO A CA 1
ATOM 654 C C . PRO A 1 86 ? 25.058 9.144 5.247 1.00 84.56 86 PRO A C 1
ATOM 656 O O . PRO A 1 86 ? 24.568 9.618 4.216 1.00 84.56 86 PRO A O 1
ATOM 659 N N . LEU A 1 87 ? 24.553 9.402 6.456 1.00 84.12 87 LEU A N 1
ATOM 660 C CA . LEU A 1 87 ? 23.288 10.092 6.733 1.00 84.12 87 LEU A CA 1
ATOM 661 C C . LEU A 1 87 ? 23.509 11.609 6.876 1.00 84.12 87 LEU A C 1
ATOM 663 O O . LEU A 1 87 ? 23.299 12.196 7.938 1.00 84.12 87 LEU A O 1
ATOM 667 N N . ALA A 1 88 ? 24.014 12.222 5.801 1.00 78.56 88 ALA A N 1
ATOM 668 C CA . ALA A 1 88 ? 24.516 13.601 5.789 1.00 78.56 88 ALA A CA 1
ATOM 669 C C . ALA A 1 88 ? 23.446 14.680 6.055 1.00 78.56 88 ALA A C 1
ATOM 671 O O . ALA A 1 88 ? 23.772 15.772 6.515 1.00 78.56 88 ALA A O 1
ATOM 672 N N . ASP A 1 89 ? 22.178 14.381 5.776 1.00 81.56 89 ASP A N 1
ATOM 673 C CA . ASP A 1 89 ? 21.055 15.304 5.920 1.00 81.56 89 ASP A CA 1
ATOM 674 C C . ASP A 1 89 ? 19.830 14.612 6.545 1.00 81.56 89 ASP A C 1
ATOM 676 O O . ASP A 1 89 ? 19.811 13.400 6.780 1.00 81.56 89 ASP A O 1
ATOM 680 N N . HIS A 1 90 ? 18.809 15.411 6.868 1.00 83.50 90 HIS A N 1
ATOM 681 C CA . HIS A 1 90 ? 17.594 14.921 7.519 1.00 83.50 90 HIS A CA 1
ATOM 682 C C . HIS A 1 90 ? 16.817 13.927 6.653 1.00 83.50 90 HIS A C 1
ATOM 684 O O . HIS A 1 90 ? 16.331 12.926 7.167 1.00 83.50 90 HIS A O 1
ATOM 690 N N . ASP A 1 91 ? 16.733 14.159 5.347 1.00 80.69 91 ASP A N 1
ATOM 691 C CA . ASP A 1 91 ? 15.955 13.303 4.457 1.00 80.69 91 ASP A CA 1
ATOM 692 C C . ASP A 1 91 ? 16.634 11.933 4.311 1.00 80.69 91 ASP A C 1
ATOM 694 O O . ASP A 1 91 ? 15.967 10.899 4.354 1.00 80.69 91 ASP A O 1
ATOM 698 N N . LYS A 1 92 ? 17.973 11.891 4.272 1.00 82.19 92 LYS A N 1
ATOM 699 C CA . LYS A 1 92 ? 18.747 10.643 4.343 1.00 82.19 92 LYS A CA 1
ATOM 700 C C . LYS A 1 92 ? 18.554 9.909 5.666 1.00 82.19 92 LYS A C 1
ATOM 702 O O . LYS A 1 92 ? 18.459 8.684 5.648 1.00 82.19 92 LYS A O 1
ATOM 707 N N . LEU A 1 93 ? 18.450 10.615 6.797 1.00 86.94 93 LEU A N 1
ATOM 708 C CA . LEU A 1 93 ? 18.089 9.993 8.082 1.00 86.94 93 LEU A CA 1
ATOM 709 C C . LEU A 1 93 ? 16.708 9.322 8.003 1.00 86.94 93 LEU A C 1
ATOM 711 O O . LEU A 1 93 ? 16.561 8.183 8.446 1.00 86.94 93 LEU A O 1
ATOM 715 N N . VAL A 1 94 ? 15.720 9.983 7.390 1.00 85.69 94 VAL A N 1
ATOM 716 C CA . VAL A 1 94 ? 14.368 9.431 7.189 1.00 85.69 94 VA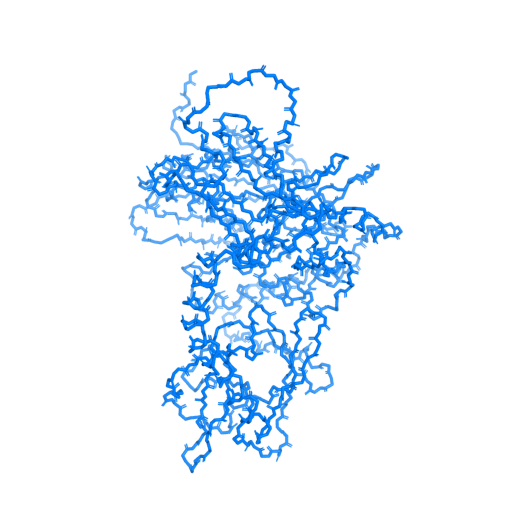L A CA 1
ATOM 717 C C . VAL A 1 94 ? 14.384 8.208 6.275 1.00 85.69 94 VAL A C 1
ATOM 719 O O . VAL A 1 94 ? 13.765 7.191 6.599 1.00 85.69 94 VAL A O 1
ATOM 722 N N . VAL A 1 95 ? 15.140 8.258 5.176 1.00 83.25 95 VAL A N 1
ATOM 723 C CA . VAL A 1 95 ? 15.372 7.089 4.315 1.00 83.25 95 VAL A CA 1
ATOM 724 C C . VAL A 1 95 ? 16.014 5.956 5.117 1.00 83.25 95 VAL A C 1
ATOM 726 O O . VAL A 1 95 ? 15.551 4.823 5.031 1.00 83.25 95 VAL A O 1
ATOM 729 N N . GLY A 1 96 ? 17.009 6.250 5.959 1.00 87.06 96 GLY A N 1
ATOM 730 C CA . GLY A 1 96 ? 17.640 5.274 6.849 1.00 87.06 96 GLY A CA 1
ATOM 731 C C . GLY A 1 96 ? 16.640 4.573 7.774 1.00 87.06 96 GLY A C 1
ATOM 732 O O . GLY A 1 96 ? 16.625 3.345 7.835 1.00 87.06 96 GLY A O 1
ATOM 733 N N . MET A 1 97 ? 15.743 5.322 8.425 1.00 91.00 97 MET A N 1
ATOM 734 C CA . MET A 1 97 ? 14.660 4.746 9.241 1.00 91.00 97 MET A CA 1
ATOM 735 C C . MET A 1 97 ? 13.733 3.834 8.419 1.00 91.00 97 MET A C 1
ATOM 737 O O . MET A 1 97 ? 13.369 2.738 8.858 1.00 91.00 97 MET A O 1
ATOM 741 N N . SER A 1 98 ? 13.382 4.254 7.199 1.00 88.38 98 SER A N 1
ATOM 742 C CA . SER A 1 98 ? 12.568 3.449 6.283 1.00 88.38 98 SER A CA 1
ATOM 743 C C . SER A 1 98 ? 13.265 2.149 5.873 1.00 88.38 98 SER A C 1
ATOM 745 O O . SER A 1 98 ? 12.632 1.095 5.844 1.00 88.38 98 SER A O 1
ATOM 747 N N . VAL A 1 99 ? 14.574 2.183 5.610 1.00 86.94 99 VAL A N 1
ATOM 748 C CA . VAL A 1 99 ? 15.346 0.980 5.268 1.00 86.94 99 VAL A CA 1
ATOM 749 C C . VAL A 1 99 ? 15.426 0.019 6.452 1.00 86.94 99 VAL A C 1
ATOM 751 O O . VAL A 1 99 ? 15.208 -1.175 6.262 1.00 86.94 99 VAL A O 1
ATOM 754 N N . ILE A 1 100 ? 15.670 0.514 7.672 1.00 90.94 100 ILE A N 1
ATOM 755 C CA . ILE A 1 100 ? 15.723 -0.330 8.879 1.00 90.94 100 ILE A CA 1
ATOM 756 C C . ILE A 1 100 ? 14.395 -1.078 9.069 1.00 90.94 100 ILE A C 1
ATOM 758 O O . ILE A 1 100 ? 14.378 -2.291 9.278 1.00 90.94 100 ILE A O 1
ATOM 762 N N . THR A 1 101 ? 13.267 -0.375 8.945 1.00 91.19 101 THR A N 1
ATOM 763 C CA . THR A 1 101 ? 11.941 -0.998 9.085 1.00 91.19 101 THR A CA 1
ATOM 764 C C . THR A 1 101 ? 11.603 -1.964 7.950 1.00 91.19 101 THR A C 1
ATOM 766 O O . THR A 1 101 ? 10.968 -2.991 8.188 1.00 91.19 101 THR A O 1
ATOM 769 N N . GLN A 1 102 ? 12.075 -1.701 6.730 1.00 88.06 102 GLN A N 1
ATOM 770 C CA . GLN A 1 102 ? 11.953 -2.637 5.611 1.00 88.06 102 GLN A CA 1
ATOM 771 C C . GLN A 1 102 ? 12.845 -3.875 5.768 1.00 88.06 102 GLN A C 1
ATOM 773 O O . GLN A 1 102 ? 12.423 -4.963 5.382 1.00 88.06 102 GLN A O 1
ATOM 778 N N . ALA A 1 103 ? 14.036 -3.748 6.358 1.00 87.25 103 ALA A N 1
ATOM 779 C CA . ALA A 1 103 ? 14.906 -4.880 6.678 1.00 87.25 103 ALA A CA 1
ATOM 780 C C . ALA A 1 103 ? 14.233 -5.833 7.674 1.00 87.25 103 ALA A C 1
ATOM 782 O O . ALA A 1 103 ? 14.216 -7.046 7.461 1.00 87.25 103 ALA A O 1
ATOM 783 N N . LEU A 1 104 ? 13.599 -5.268 8.702 1.00 89.31 104 LEU A N 1
ATOM 784 C CA . LEU A 1 104 ? 12.810 -6.012 9.677 1.00 89.31 104 LEU A CA 1
ATOM 785 C C . LEU A 1 104 ? 11.615 -6.717 9.016 1.00 89.31 104 LEU A C 1
ATOM 787 O O . LEU A 1 104 ? 11.461 -7.930 9.150 1.00 89.31 104 LEU A O 1
ATOM 791 N N . ALA A 1 105 ? 10.825 -5.999 8.213 1.00 89.56 105 ALA A N 1
ATOM 792 C CA . ALA A 1 105 ? 9.701 -6.600 7.494 1.00 89.56 105 ALA A CA 1
ATOM 793 C C . ALA A 1 105 ? 10.142 -7.690 6.499 1.00 89.56 105 ALA A C 1
ATOM 795 O O . ALA A 1 105 ? 9.468 -8.706 6.342 1.00 89.56 105 ALA A O 1
ATOM 796 N N . ARG A 1 106 ? 11.301 -7.523 5.851 1.00 86.81 106 ARG A N 1
ATOM 797 C CA . ARG A 1 106 ? 11.888 -8.534 4.964 1.00 86.81 106 ARG A CA 1
ATOM 798 C C . ARG A 1 106 ? 12.300 -9.802 5.716 1.00 86.81 106 ARG A C 1
ATOM 800 O O . ARG A 1 106 ? 12.165 -10.890 5.157 1.00 86.81 106 ARG A O 1
ATOM 807 N N . ALA A 1 107 ? 12.801 -9.687 6.943 1.00 84.44 107 ALA A N 1
ATOM 808 C CA . ALA A 1 107 ? 13.135 -10.846 7.768 1.00 84.44 107 ALA A CA 1
ATOM 809 C C . ALA A 1 107 ? 11.870 -11.620 8.187 1.00 84.44 107 ALA A C 1
ATOM 811 O O . ALA A 1 107 ? 11.814 -12.849 8.063 1.00 84.44 107 ALA A O 1
ATOM 812 N N . GLU A 1 108 ? 10.820 -10.889 8.566 1.00 85.75 108 GLU A N 1
ATOM 813 C CA . GLU A 1 108 ? 9.520 -11.454 8.948 1.00 85.75 108 GLU A CA 1
ATOM 814 C C . GLU A 1 108 ? 8.703 -11.994 7.762 1.00 85.75 108 GLU A C 1
ATOM 816 O O . GLU A 1 108 ? 7.827 -12.842 7.932 1.00 85.75 108 GLU A O 1
ATOM 821 N N . LEU A 1 109 ? 9.030 -11.601 6.528 1.00 84.94 109 LEU A N 1
ATOM 822 C CA . LEU A 1 109 ? 8.360 -12.097 5.323 1.00 84.94 109 LEU A CA 1
ATOM 823 C C . LEU A 1 109 ? 8.413 -13.629 5.192 1.00 84.94 109 LEU A C 1
ATOM 825 O O . LEU A 1 109 ? 7.496 -14.240 4.646 1.00 84.94 109 LEU A O 1
ATOM 829 N N . SER A 1 110 ? 9.470 -14.266 5.708 1.00 74.69 110 SER A N 1
ATOM 830 C CA . SER A 1 110 ? 9.588 -15.733 5.749 1.00 74.69 110 SER A CA 1
ATOM 831 C C . SER A 1 110 ? 8.446 -16.423 6.510 1.00 74.69 110 SER A C 1
ATOM 833 O O . SER A 1 110 ? 8.225 -17.616 6.322 1.00 74.69 110 SER A O 1
ATOM 835 N N . ARG A 1 111 ? 7.711 -15.668 7.332 1.00 73.50 111 ARG A N 1
ATOM 836 C CA . ARG A 1 111 ? 6.589 -16.116 8.164 1.00 73.50 111 ARG A CA 1
ATOM 837 C C . ARG A 1 111 ? 5.244 -15.567 7.689 1.00 73.50 111 ARG A C 1
ATOM 839 O O . ARG A 1 111 ? 4.254 -15.704 8.395 1.00 73.50 111 ARG A O 1
ATOM 846 N N . GLY A 1 112 ?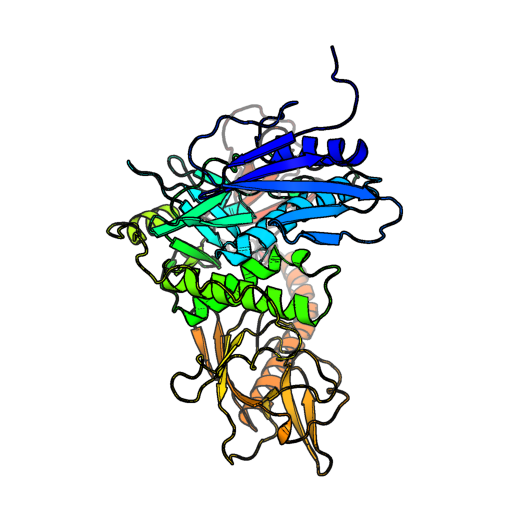 5.208 -14.950 6.507 1.00 80.12 112 GLY A N 1
ATOM 847 C CA . GLY A 1 112 ? 3.989 -14.390 5.928 1.00 80.12 112 GLY A CA 1
ATOM 848 C C . GLY A 1 112 ? 3.745 -12.913 6.246 1.00 80.12 112 GLY A C 1
ATOM 849 O O . GLY A 1 112 ? 2.676 -12.409 5.910 1.00 80.12 112 GLY A O 1
ATOM 850 N N . ALA A 1 113 ? 4.704 -12.205 6.859 1.00 89.00 113 ALA A N 1
ATOM 851 C CA . ALA A 1 113 ? 4.527 -10.786 7.158 1.00 89.00 113 ALA A CA 1
ATOM 852 C C . ALA A 1 113 ? 4.589 -9.893 5.906 1.00 89.00 113 ALA A C 1
ATOM 854 O O . ALA A 1 113 ? 5.332 -10.162 4.959 1.00 89.00 113 ALA A O 1
ATOM 855 N N . LEU A 1 114 ? 3.830 -8.798 5.911 1.00 92.94 114 LEU A N 1
ATOM 856 C CA . LEU A 1 114 ? 3.706 -7.851 4.806 1.00 92.94 114 LEU A CA 1
ATOM 857 C C . LEU A 1 114 ? 3.632 -6.409 5.309 1.00 92.94 114 LEU A C 1
ATOM 859 O O . LEU A 1 114 ? 2.903 -6.099 6.248 1.00 92.94 114 LEU A O 1
ATOM 863 N N . LEU A 1 115 ? 4.311 -5.501 4.607 1.00 93.38 115 LEU A N 1
ATOM 864 C CA . LEU A 1 115 ? 3.978 -4.078 4.656 1.00 93.38 115 LEU A CA 1
ATOM 865 C C . LEU A 1 115 ? 2.896 -3.793 3.619 1.00 93.38 115 LEU A C 1
ATOM 867 O O . LEU A 1 115 ? 3.044 -4.160 2.455 1.00 93.38 115 LEU A O 1
ATOM 871 N N . ILE A 1 116 ? 1.828 -3.120 4.035 1.00 93.31 116 ILE A N 1
ATOM 872 C CA . ILE A 1 116 ? 0.692 -2.759 3.187 1.00 93.31 116 ILE A CA 1
ATOM 873 C C . ILE A 1 116 ? 0.547 -1.241 3.196 1.00 93.31 116 ILE A C 1
ATOM 875 O O . ILE A 1 116 ? 0.420 -0.632 4.258 1.00 93.31 116 ILE A O 1
ATOM 879 N N . HIS A 1 117 ? 0.507 -0.626 2.013 1.00 90.94 117 HIS A N 1
ATOM 880 C CA . HIS A 1 117 ? 0.104 0.771 1.857 1.00 90.94 117 HIS A CA 1
ATOM 881 C C . HIS A 1 117 ? -1.408 0.916 2.100 1.00 90.94 117 HIS A C 1
ATOM 883 O O . HIS A 1 117 ? -2.240 0.839 1.187 1.00 90.94 117 HIS A O 1
ATOM 889 N N . GLY A 1 118 ? -1.768 1.109 3.360 1.00 91.31 118 GLY A N 1
ATOM 890 C CA . GLY A 1 118 ? -3.124 1.294 3.838 1.00 91.31 118 GLY A CA 1
ATOM 891 C C . GLY A 1 118 ? -3.140 1.833 5.263 1.00 91.31 118 GLY A C 1
ATOM 892 O O . GLY A 1 118 ? -2.259 1.529 6.067 1.00 91.31 118 GLY A O 1
ATOM 893 N N . ALA A 1 119 ? -4.170 2.618 5.567 1.00 93.62 119 ALA A N 1
ATOM 894 C CA . ALA A 1 119 ? -4.417 3.138 6.905 1.00 93.62 119 ALA A CA 1
ATOM 895 C C . ALA A 1 119 ? -4.993 2.031 7.800 1.00 93.62 119 ALA A C 1
ATOM 897 O O . ALA A 1 119 ? -5.977 1.397 7.413 1.00 93.62 119 ALA A O 1
ATOM 898 N N . LEU A 1 120 ? -4.428 1.824 8.991 1.00 95.69 120 LEU A N 1
ATOM 899 C CA . LEU A 1 120 ? -4.991 0.924 9.997 1.00 95.69 120 LEU A CA 1
ATOM 900 C C . LEU A 1 120 ? -5.971 1.689 10.878 1.00 95.69 120 LEU A C 1
ATOM 902 O O . LEU A 1 120 ? -5.618 2.700 11.493 1.00 95.69 120 LEU A O 1
ATOM 906 N N . ILE A 1 121 ? -7.191 1.176 10.977 1.00 95.31 121 ILE A N 1
ATOM 907 C CA . ILE A 1 121 ? -8.245 1.748 11.810 1.00 95.31 121 ILE A CA 1
ATOM 908 C C . ILE A 1 121 ? -8.701 0.711 12.835 1.00 95.31 121 ILE A C 1
ATOM 910 O O . ILE A 1 121 ? -8.767 -0.482 12.545 1.00 95.31 121 ILE A O 1
ATOM 914 N N . SER A 1 122 ? -9.009 1.177 14.039 1.00 93.19 122 SER A N 1
ATOM 915 C CA . SER A 1 122 ? -9.575 0.374 15.116 1.00 93.19 122 SER A CA 1
ATOM 916 C C . SER A 1 122 ? -11.082 0.576 15.155 1.00 93.19 122 SER A C 1
ATOM 918 O O . SER A 1 122 ? -11.570 1.716 15.176 1.00 93.19 122 SER A O 1
ATOM 920 N N . ALA A 1 123 ? -11.806 -0.538 15.137 1.00 83.00 123 ALA A N 1
ATOM 921 C CA . ALA A 1 123 ? -13.252 -0.543 15.228 1.00 83.00 123 ALA A CA 1
ATOM 922 C C . ALA A 1 123 ? -13.737 -0.503 16.684 1.00 83.00 123 ALA A C 1
ATOM 924 O O . ALA A 1 123 ? -13.081 -1.048 17.577 1.00 83.00 123 ALA A O 1
ATOM 925 N N . PRO A 1 124 ? -14.904 0.105 16.936 1.00 78.19 124 PRO A N 1
ATOM 926 C CA . PRO A 1 124 ? -15.490 0.132 18.260 1.00 78.19 124 PRO A CA 1
ATOM 927 C C . PRO A 1 124 ? -16.103 -1.213 18.641 1.00 78.19 124 PRO A C 1
ATOM 929 O O . PRO A 1 124 ? -16.728 -1.882 17.822 1.00 78.19 124 PRO A O 1
ATOM 932 N N . GLY A 1 125 ? -15.966 -1.581 19.911 1.00 72.38 125 GLY A N 1
ATOM 933 C CA . GLY A 1 125 ? -16.572 -2.788 20.458 1.00 72.38 125 GLY A CA 1
ATOM 934 C C . GLY A 1 125 ? -15.848 -3.307 21.702 1.00 72.38 125 GLY A C 1
ATOM 935 O O . GLY A 1 125 ? -14.784 -2.797 22.056 1.00 72.38 125 GLY A O 1
ATOM 936 N N . PRO A 1 126 ? -16.414 -4.331 22.365 1.00 69.12 126 PRO A N 1
ATOM 937 C CA . PRO A 1 126 ? -15.831 -4.943 23.561 1.00 69.12 126 PRO A CA 1
ATOM 938 C C . PRO A 1 126 ? -14.516 -5.686 23.277 1.00 69.12 126 PRO A C 1
ATOM 940 O O . PRO A 1 126 ? -13.668 -5.789 24.157 1.00 69.12 126 PRO A O 1
ATOM 943 N N . ARG A 1 127 ? -14.322 -6.173 22.043 1.00 75.75 127 ARG A N 1
ATOM 944 C CA . ARG A 1 127 ? -13.038 -6.675 21.535 1.00 75.75 127 ARG A CA 1
ATOM 945 C C . ARG A 1 127 ? -12.575 -5.766 20.403 1.00 75.75 127 ARG A C 1
ATOM 947 O O . ARG A 1 127 ? -13.275 -5.646 19.399 1.00 75.75 127 ARG A O 1
ATOM 954 N N . GLN A 1 128 ? -11.420 -5.126 20.571 1.00 83.31 128 GLN A N 1
ATOM 955 C CA . GLN A 1 128 ? -10.834 -4.290 19.524 1.00 83.31 128 GLN A CA 1
ATOM 956 C C . GLN A 1 128 ? -10.283 -5.162 18.395 1.00 83.31 128 GLN A C 1
ATOM 958 O O . GLN A 1 128 ? -9.640 -6.180 18.639 1.00 83.31 128 GLN A O 1
ATOM 963 N N . TYR A 1 129 ? -10.517 -4.735 17.159 1.00 89.19 129 TYR A N 1
ATOM 964 C CA . TYR A 1 129 ? -9.963 -5.358 15.963 1.00 89.19 129 TYR A CA 1
ATOM 965 C C . TYR A 1 129 ? -9.557 -4.291 14.948 1.00 89.19 129 TYR A C 1
ATOM 967 O O . TYR A 1 129 ? -10.067 -3.165 14.954 1.00 89.19 129 TYR A O 1
ATOM 975 N N . GLY A 1 130 ? -8.610 -4.659 14.092 1.00 92.44 130 GLY A N 1
ATOM 976 C CA . GLY A 1 130 ? -8.052 -3.823 13.046 1.00 92.44 130 GLY A CA 1
ATOM 977 C C . GLY A 1 130 ? -8.784 -4.007 11.722 1.00 92.44 130 GLY A C 1
ATOM 978 O O . GLY A 1 130 ? -9.178 -5.114 11.345 1.00 92.44 130 GLY A O 1
ATOM 979 N N . VAL A 1 131 ? -8.938 -2.910 10.993 1.00 94.69 131 VAL A N 1
ATOM 980 C CA . VAL A 1 131 ? -9.390 -2.885 9.602 1.00 94.69 131 VAL A CA 1
ATOM 981 C C . VAL A 1 131 ? -8.393 -2.056 8.806 1.00 94.69 131 VAL A C 1
ATOM 983 O O . VAL A 1 131 ? -8.002 -0.975 9.243 1.00 94.69 131 VAL A O 1
ATOM 986 N N . ILE A 1 132 ? -7.983 -2.540 7.635 1.00 96.06 132 ILE A N 1
ATOM 987 C CA . ILE A 1 132 ? -7.073 -1.792 6.761 1.00 96.06 132 ILE A CA 1
ATOM 988 C C . ILE A 1 132 ? -7.877 -1.101 5.662 1.00 96.06 132 ILE A C 1
ATOM 990 O O . ILE A 1 132 ? -8.583 -1.754 4.895 1.00 96.06 132 ILE A O 1
ATOM 994 N N . LEU A 1 133 ? -7.736 0.221 5.556 1.00 94.81 133 LEU A N 1
ATOM 995 C CA . LEU A 1 133 ? -8.217 1.021 4.431 1.00 94.81 133 LEU A CA 1
ATOM 996 C C . LEU A 1 133 ? -7.075 1.195 3.423 1.00 94.81 133 LEU A C 1
ATOM 998 O O . LEU A 1 133 ? -6.248 2.106 3.522 1.00 94.81 133 LEU A O 1
ATOM 1002 N N . ALA A 1 134 ? -7.022 0.283 2.462 1.00 91.06 134 ALA A N 1
ATOM 1003 C CA . ALA A 1 134 ? -5.990 0.194 1.442 1.00 91.06 134 ALA A CA 1
ATOM 1004 C C . ALA A 1 134 ? -6.415 0.913 0.157 1.00 91.06 134 ALA A C 1
ATOM 1006 O O . ALA A 1 134 ? -7.591 1.161 -0.091 1.00 91.06 134 ALA A O 1
ATOM 1007 N N . GLY A 1 135 ? -5.466 1.248 -0.710 1.00 73.00 135 GLY A N 1
ATOM 1008 C CA . GLY A 1 135 ? -5.801 1.712 -2.052 1.00 73.00 135 GLY A CA 1
ATOM 1009 C C . GLY A 1 135 ? -4.698 2.529 -2.710 1.00 73.00 135 GLY A C 1
ATOM 1010 O O . GLY A 1 135 ? -3.794 3.016 -2.021 1.00 73.00 135 GLY A O 1
ATOM 1011 N N . PRO A 1 136 ? -4.786 2.728 -4.038 1.00 61.53 136 PRO A N 1
ATOM 1012 C CA . PRO A 1 136 ? -3.785 3.471 -4.791 1.00 61.53 136 PRO A CA 1
ATOM 1013 C C . PRO A 1 136 ? -3.558 4.879 -4.222 1.00 61.53 136 PRO A C 1
ATOM 1015 O O . PRO A 1 136 ? -4.444 5.477 -3.598 1.00 61.53 136 PRO A O 1
ATOM 1018 N N . GLY A 1 137 ? -2.370 5.444 -4.453 1.00 58.91 137 GLY A N 1
ATOM 1019 C CA . GLY A 1 137 ? -2.072 6.833 -4.093 1.00 58.91 137 GLY A CA 1
ATOM 1020 C C . GLY A 1 137 ? -3.158 7.799 -4.591 1.00 58.91 137 GLY A C 1
ATOM 1021 O O . GLY A 1 137 ? -3.737 7.598 -5.656 1.00 58.91 137 GLY A O 1
ATOM 1022 N N . THR A 1 138 ? -3.448 8.853 -3.819 1.00 61.25 138 THR A N 1
ATOM 1023 C CA . T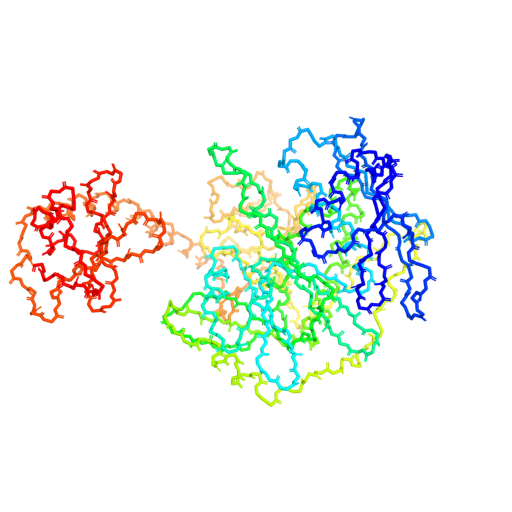HR A 1 138 ? -4.440 9.919 -4.112 1.00 61.25 138 THR A CA 1
ATOM 1024 C C . THR A 1 138 ? -5.930 9.549 -4.046 1.00 61.25 138 THR A C 1
ATOM 1026 O O . THR A 1 138 ? -6.777 10.436 -4.177 1.00 61.25 138 THR A O 1
ATOM 1029 N N . VAL A 1 139 ? -6.305 8.293 -3.772 1.00 69.50 139 VAL A N 1
ATOM 1030 C CA . VAL A 1 139 ? -7.731 7.906 -3.725 1.00 69.50 139 VAL A CA 1
ATOM 1031 C C . VAL A 1 139 ? -8.510 8.565 -2.577 1.00 69.50 139 VAL A C 1
ATOM 1033 O O . VAL A 1 139 ? -9.697 8.848 -2.738 1.00 69.50 139 VAL A O 1
ATOM 1036 N N . GLY A 1 140 ? -7.821 8.912 -1.483 1.00 71.56 140 GLY A N 1
ATOM 1037 C CA . GLY A 1 140 ? -8.391 9.604 -0.321 1.00 71.56 140 GLY A CA 1
ATOM 1038 C C . GLY A 1 140 ? -8.179 8.903 1.025 1.00 71.56 140 GLY A C 1
ATOM 1039 O O . GLY A 1 140 ? -8.953 9.166 1.935 1.00 71.56 140 GLY A O 1
ATOM 1040 N N . LYS A 1 141 ? -7.162 8.035 1.174 1.00 82.00 141 LYS A N 1
ATOM 1041 C CA . LYS A 1 141 ? -6.881 7.276 2.414 1.00 82.00 141 LYS A CA 1
ATOM 1042 C C . LYS A 1 141 ? -6.776 8.165 3.655 1.00 82.00 141 LYS A C 1
ATOM 1044 O O . LYS A 1 141 ? -7.573 8.016 4.573 1.00 82.00 141 LYS A O 1
ATOM 1049 N N . THR A 1 142 ? -5.887 9.158 3.630 1.00 80.19 142 THR A N 1
ATOM 1050 C CA . THR A 1 142 ? -5.726 10.136 4.719 1.00 80.19 142 THR A CA 1
ATOM 1051 C C . THR A 1 142 ? -7.019 10.910 4.983 1.00 80.19 142 THR A C 1
ATOM 1053 O O . THR A 1 142 ? -7.384 11.162 6.125 1.00 80.19 142 THR A O 1
ATOM 1056 N N . THR A 1 143 ? -7.773 11.256 3.934 1.00 83.62 143 THR A N 1
ATOM 1057 C CA . THR A 1 143 ? -9.073 11.926 4.084 1.00 83.62 143 THR A CA 1
ATOM 1058 C C . THR A 1 143 ? -10.111 11.025 4.756 1.00 83.62 143 THR A C 1
ATOM 1060 O O . THR A 1 143 ? -10.879 11.513 5.576 1.00 83.62 143 THR A O 1
ATOM 1063 N N . ALA A 1 144 ? -10.147 9.732 4.426 1.00 86.00 144 ALA A N 1
ATOM 1064 C CA . ALA A 1 144 ? -11.038 8.760 5.054 1.00 86.00 144 ALA A CA 1
ATOM 1065 C C . ALA A 1 144 ? -10.652 8.527 6.522 1.00 86.00 144 ALA A C 1
ATOM 1067 O O . ALA A 1 144 ? -11.506 8.629 7.395 1.00 86.00 144 ALA A O 1
ATOM 1068 N N . SER A 1 145 ? -9.361 8.318 6.791 1.00 86.88 145 SER A N 1
ATOM 1069 C CA . SER A 1 145 ? -8.786 8.192 8.135 1.00 86.88 145 SER A CA 1
ATOM 1070 C C . SER A 1 145 ? -9.155 9.387 9.033 1.00 86.88 145 SER A C 1
ATOM 1072 O O . SER A 1 145 ? -9.693 9.190 10.121 1.00 86.88 145 SER A O 1
ATOM 1074 N N . ASN A 1 146 ? -9.009 10.621 8.536 1.00 87.31 146 ASN A N 1
ATOM 1075 C CA . ASN A 1 146 ? -9.355 11.844 9.275 1.00 87.31 146 ASN A CA 1
ATOM 1076 C C . ASN A 1 146 ? -10.863 12.063 9.486 1.00 87.31 146 ASN A C 1
ATOM 1078 O O . ASN A 1 146 ? -11.249 12.906 10.293 1.00 87.31 146 ASN A O 1
ATOM 1082 N N . ARG A 1 147 ? -11.725 11.373 8.730 1.00 91.06 147 ARG A N 1
ATOM 1083 C CA . ARG A 1 147 ? -13.188 11.507 8.826 1.00 91.06 147 ARG A CA 1
ATOM 1084 C C . ARG A 1 147 ? -13.816 10.566 9.845 1.00 91.06 147 ARG A C 1
ATOM 1086 O O . ARG A 1 147 ? -15.003 10.721 10.115 1.00 91.06 147 ARG A O 1
ATOM 1093 N N . LEU A 1 148 ? -13.065 9.598 10.369 1.00 91.25 148 LEU A N 1
ATOM 1094 C CA . LEU A 1 148 ? -13.580 8.640 11.341 1.00 91.25 148 LEU A CA 1
ATOM 1095 C C . LEU A 1 148 ? -13.997 9.362 12.631 1.00 91.25 148 LEU A C 1
ATOM 1097 O O . LEU A 1 148 ? -13.145 9.972 13.281 1.00 91.25 148 LEU A O 1
ATOM 1101 N N . PRO A 1 149 ? -15.282 9.309 13.020 1.00 91.62 149 PRO A N 1
ATOM 1102 C CA . PRO A 1 149 ? -15.712 9.871 14.287 1.00 91.62 149 PRO A CA 1
ATOM 1103 C C . PRO A 1 149 ? -15.377 8.907 15.434 1.00 91.62 149 PRO A C 1
ATOM 1105 O O . PRO A 1 149 ? -15.431 7.687 15.245 1.00 91.62 149 PRO A O 1
ATOM 1108 N N . PRO A 1 150 ? -15.129 9.407 16.657 1.00 89.06 150 PRO A N 1
ATOM 1109 C CA . PRO A 1 150 ? -15.165 8.559 17.843 1.00 89.06 150 PRO A CA 1
ATOM 1110 C C . PRO A 1 150 ? -16.482 7.759 17.885 1.00 89.06 150 PRO A C 1
ATOM 1112 O O . PRO A 1 150 ? -17.525 8.305 17.517 1.00 89.06 150 PRO A O 1
ATOM 1115 N N . PRO A 1 151 ? -16.480 6.492 18.333 1.00 89.25 151 PRO A N 1
ATOM 1116 C CA . PRO A 1 151 ? -15.370 5.742 18.937 1.00 89.25 151 PRO A CA 1
ATOM 1117 C C . PRO A 1 151 ? -14.356 5.107 17.964 1.00 89.25 151 PRO A C 1
ATOM 1119 O O . PRO A 1 151 ? -13.396 4.499 18.437 1.00 89.25 151 PRO A O 1
ATOM 1122 N N . TRP A 1 152 ? -14.520 5.241 16.643 1.00 92.38 152 TRP A N 1
ATOM 1123 C CA . TRP A 1 152 ? -13.509 4.773 15.687 1.00 92.38 152 TRP A CA 1
ATOM 1124 C C . TRP A 1 152 ? -12.201 5.544 15.862 1.00 92.38 152 TRP A C 1
ATOM 1126 O O . TRP A 1 152 ? -12.203 6.744 16.145 1.00 92.38 152 TRP A O 1
ATOM 1136 N N . ARG A 1 153 ? -11.069 4.861 15.677 1.00 93.25 153 ARG A N 1
ATOM 1137 C CA . ARG A 1 153 ? -9.740 5.483 15.764 1.00 93.25 153 ARG A CA 1
ATOM 1138 C C . ARG A 1 153 ? -8.904 5.129 14.548 1.00 93.25 153 ARG A C 1
ATOM 1140 O O . ARG A 1 153 ? -8.817 3.962 14.186 1.00 93.25 153 ARG A O 1
ATOM 1147 N N . SER A 1 154 ? -8.243 6.118 13.957 1.00 93.50 154 SER A N 1
ATOM 1148 C CA . SER A 1 154 ? -7.165 5.860 13.003 1.00 93.50 154 SER A CA 1
ATOM 1149 C C . SER A 1 154 ? -5.856 5.674 13.763 1.00 93.50 154 SER A C 1
ATOM 1151 O O . SER A 1 154 ? -5.456 6.570 14.502 1.00 93.50 154 SER A O 1
ATOM 1153 N N . LEU A 1 155 ? -5.198 4.530 13.586 1.00 93.81 155 LEU A N 1
ATOM 1154 C CA . LEU A 1 155 ? -3.925 4.209 14.243 1.00 93.81 155 LEU A CA 1
ATOM 1155 C C . LEU A 1 155 ? -2.717 4.592 13.379 1.00 93.81 155 LEU A C 1
ATOM 1157 O O . LEU A 1 155 ? -1.695 5.020 13.903 1.00 93.81 155 LEU A O 1
ATOM 1161 N N . CYS A 1 156 ? -2.843 4.485 12.057 1.00 91.94 156 CYS A N 1
ATOM 1162 C CA . CYS A 1 156 ? -1.913 5.043 11.071 1.00 91.94 156 CYS A CA 1
ATOM 1163 C C . CYS A 1 156 ? -2.676 5.382 9.778 1.00 91.94 156 CYS A C 1
ATOM 1165 O O . CYS A 1 156 ? -3.809 4.934 9.601 1.00 91.94 156 CYS A O 1
ATOM 1167 N N . ASP A 1 157 ? -2.090 6.188 8.889 1.00 87.75 157 ASP A N 1
ATOM 1168 C CA . ASP A 1 157 ? -2.761 6.708 7.685 1.00 87.75 157 ASP A CA 1
ATOM 1169 C C . ASP A 1 157 ? -2.120 6.290 6.350 1.00 87.75 157 ASP A C 1
ATOM 1171 O O . ASP A 1 157 ? -2.731 6.496 5.296 1.00 87.75 157 ASP A O 1
ATOM 1175 N N . ASP A 1 158 ? -0.932 5.681 6.388 1.00 86.81 158 ASP A N 1
ATOM 1176 C CA . ASP A 1 158 ? -0.139 5.368 5.195 1.00 86.81 158 ASP A CA 1
ATOM 1177 C C . ASP A 1 158 ? 0.288 3.901 5.143 1.00 86.81 158 ASP A C 1
ATOM 1179 O O . ASP A 1 158 ? -0.150 3.172 4.260 1.00 86.81 158 ASP A O 1
ATOM 1183 N N . THR A 1 159 ? 1.089 3.433 6.101 1.00 91.44 159 THR A N 1
ATOM 1184 C CA . THR A 1 159 ? 1.611 2.059 6.095 1.00 91.44 159 THR A CA 1
ATOM 1185 C C . THR A 1 159 ? 1.091 1.268 7.290 1.00 91.44 159 THR A C 1
ATOM 1187 O O . THR A 1 159 ? 1.079 1.763 8.414 1.00 91.44 159 THR A O 1
ATOM 1190 N N . SER A 1 160 ? 0.700 0.020 7.050 1.00 94.81 160 SER A N 1
ATOM 1191 C CA . SER A 1 160 ? 0.366 -0.970 8.077 1.00 94.81 160 SER A CA 1
ATOM 1192 C C . SER A 1 160 ? 1.309 -2.164 7.953 1.00 94.81 160 SER A C 1
ATOM 1194 O O . SER A 1 160 ? 1.582 -2.615 6.839 1.00 94.81 160 SER A O 1
ATOM 1196 N N . PHE A 1 161 ? 1.793 -2.688 9.077 1.00 95.31 161 PHE A N 1
ATOM 1197 C CA . PHE A 1 161 ? 2.549 -3.939 9.112 1.00 95.31 161 PHE A CA 1
ATOM 1198 C C . PHE A 1 161 ? 1.611 -5.066 9.529 1.00 95.31 161 PHE A C 1
ATOM 1200 O O . PHE A 1 161 ? 0.944 -4.958 10.553 1.00 95.31 161 PHE A O 1
ATOM 1207 N N . VAL A 1 162 ? 1.521 -6.117 8.724 1.00 94.31 162 VAL A N 1
ATOM 1208 C CA . VAL A 1 162 ? 0.686 -7.285 9.004 1.00 94.31 162 VAL A CA 1
ATOM 1209 C C . VAL A 1 162 ? 1.586 -8.489 9.186 1.00 94.31 162 VAL A C 1
ATOM 1211 O O . VAL A 1 162 ? 2.379 -8.779 8.296 1.00 94.31 162 VAL A O 1
ATOM 1214 N N . ASP A 1 163 ? 1.455 -9.196 10.299 1.00 89.56 163 ASP A N 1
ATOM 1215 C CA . ASP A 1 163 ? 2.133 -10.464 10.547 1.00 89.56 163 ASP A CA 1
ATOM 1216 C C . ASP A 1 163 ? 1.140 -11.568 10.930 1.00 89.56 163 ASP A C 1
ATOM 1218 O O . ASP A 1 163 ? -0.051 -11.337 11.164 1.00 89.56 163 ASP A O 1
ATOM 1222 N N . TYR A 1 164 ? 1.625 -12.806 10.883 1.00 82.00 164 TYR A N 1
ATOM 1223 C CA . TYR A 1 164 ? 0.842 -13.998 11.177 1.00 82.00 164 TYR A CA 1
ATOM 1224 C C . TYR A 1 164 ? 1.126 -14.475 12.604 1.00 82.00 164 TYR A C 1
ATOM 1226 O O . TYR A 1 164 ? 2.285 -14.665 12.979 1.00 82.00 164 TYR A O 1
ATOM 1234 N N . CYS A 1 165 ? 0.071 -14.703 13.386 1.00 73.88 165 CYS A N 1
ATOM 1235 C CA . CYS A 1 165 ? 0.162 -15.275 14.725 1.00 73.88 165 CYS A CA 1
ATOM 1236 C C . CYS A 1 165 ? 0.100 -16.801 14.665 1.00 73.88 165 CYS A C 1
ATOM 1238 O O . CYS A 1 165 ? -0.793 -17.363 14.027 1.00 73.88 165 CYS A O 1
ATOM 1240 N N . ARG A 1 166 ? 0.994 -17.496 15.381 1.00 64.06 166 ARG A N 1
ATOM 1241 C CA . ARG A 1 166 ? 0.995 -18.969 15.420 1.00 64.06 166 ARG A CA 1
ATOM 1242 C C . ARG A 1 166 ? -0.241 -19.556 16.087 1.00 64.06 166 ARG A C 1
ATOM 1244 O O . ARG A 1 166 ? -0.592 -20.688 15.774 1.00 64.06 166 ARG A O 1
ATOM 1251 N N . SER A 1 167 ? -0.913 -18.800 16.957 1.00 62.22 167 SER A N 1
ATOM 1252 C CA . SER A 1 167 ? -2.202 -19.207 17.528 1.00 62.22 167 SER A CA 1
ATOM 1253 C C . SER A 1 167 ? -3.352 -19.183 16.511 1.00 62.22 167 SER A C 1
ATOM 1255 O O . SER A 1 167 ? -4.471 -19.523 16.872 1.00 62.22 167 SER A O 1
ATOM 1257 N N . GLY A 1 168 ? -3.086 -18.801 15.255 1.00 63.56 168 GLY A N 1
ATOM 1258 C CA . GLY A 1 168 ? -4.050 -18.773 14.162 1.00 63.56 168 GLY A CA 1
ATOM 1259 C C . GLY A 1 168 ? -4.652 -17.385 13.980 1.00 63.56 168 GLY A C 1
ATOM 1260 O O . GLY A 1 168 ? -5.524 -16.964 14.734 1.00 63.56 168 GLY A O 1
ATOM 1261 N N . GLY A 1 169 ? -4.209 -16.662 12.951 1.00 79.69 169 GLY A N 1
ATOM 1262 C CA . GLY A 1 169 ? -4.780 -15.368 12.568 1.00 79.69 169 GLY A CA 1
ATOM 1263 C C . GLY A 1 169 ? -3.737 -14.348 12.129 1.00 79.69 169 GLY A C 1
ATOM 1264 O O . GLY A 1 169 ? -2.534 -14.577 12.229 1.00 79.69 169 GLY A O 1
ATOM 1265 N N . PHE A 1 170 ? -4.211 -13.206 11.638 1.00 89.12 170 PHE A N 1
ATOM 1266 C CA . PHE A 1 170 ? -3.358 -12.091 11.236 1.00 89.12 170 PHE A CA 1
ATOM 1267 C C . PHE A 1 170 ? -3.499 -10.936 12.217 1.00 89.12 170 PHE A C 1
ATOM 1269 O O . PHE A 1 170 ? -4.609 -10.577 12.610 1.00 89.12 170 PHE A O 1
ATOM 1276 N N . MET A 1 171 ? -2.372 -10.335 12.572 1.00 90.69 171 MET A N 1
ATOM 1277 C CA . MET A 1 171 ? -2.297 -9.138 13.395 1.00 90.69 171 MET A CA 1
ATOM 1278 C C . MET A 1 171 ? -1.858 -7.972 12.515 1.00 90.69 171 MET A C 1
ATOM 1280 O O . MET A 1 171 ? -1.013 -8.120 11.638 1.00 90.69 171 MET A O 1
ATOM 1284 N N . ALA A 1 172 ? -2.461 -6.806 12.719 1.00 93.88 172 ALA A N 1
ATOM 1285 C CA . ALA A 1 172 ? -2.103 -5.575 12.037 1.00 93.88 172 ALA A CA 1
ATOM 1286 C C . ALA A 1 172 ? -1.582 -4.558 13.052 1.00 93.88 172 ALA A C 1
ATOM 1288 O O . ALA A 1 172 ? -2.261 -4.213 14.019 1.00 93.88 172 ALA A O 1
ATOM 1289 N N . HIS A 1 173 ? -0.380 -4.062 12.801 1.00 94.62 173 HIS A N 1
ATOM 1290 C CA . HIS A 1 173 ? 0.321 -3.074 13.598 1.00 94.62 173 HIS A CA 1
ATOM 1291 C C . HIS A 1 173 ? 0.319 -1.729 12.864 1.00 94.62 173 HIS A C 1
ATOM 1293 O O . HIS A 1 173 ? 0.543 -1.694 11.643 1.00 94.62 173 HIS A O 1
ATOM 1299 N N . PRO A 1 174 ? 0.091 -0.605 13.569 1.00 94.75 174 PRO A N 1
ATOM 1300 C CA . PRO A 1 174 ? 0.310 0.700 12.968 1.00 94.75 174 PRO A CA 1
ATOM 1301 C C . PRO A 1 174 ? 1.788 0.830 12.606 1.00 94.75 174 PRO A C 1
ATOM 1303 O O . PRO A 1 174 ? 2.652 0.384 13.359 1.00 94.75 174 PRO A O 1
ATOM 1306 N N . TRP A 1 175 ? 2.084 1.435 11.459 1.00 94.62 175 TRP A N 1
ATOM 1307 C CA . TRP A 1 175 ? 3.454 1.640 10.997 1.00 94.62 175 TRP A CA 1
ATOM 1308 C C . TRP A 1 175 ? 3.706 3.120 10.691 1.00 94.62 175 TRP A C 1
ATOM 1310 O O . TRP A 1 175 ? 2.760 3.828 10.326 1.00 94.62 175 TRP A O 1
ATOM 1320 N N . PRO A 1 176 ? 4.951 3.616 10.829 1.00 92.38 176 PRO A N 1
ATOM 1321 C CA . PRO A 1 176 ? 5.240 5.020 10.579 1.00 92.38 176 PRO A CA 1
ATOM 1322 C C . PRO A 1 176 ? 4.974 5.472 9.142 1.00 92.38 176 PRO A C 1
ATOM 1324 O O . PRO A 1 176 ? 5.298 4.782 8.173 1.00 92.38 176 PRO A O 1
ATOM 1327 N N . THR A 1 177 ? 4.463 6.696 9.016 1.00 88.94 177 THR A N 1
ATOM 1328 C CA . THR A 1 177 ? 4.289 7.395 7.737 1.00 88.94 177 THR A CA 1
ATOM 1329 C C . THR A 1 177 ? 5.524 8.253 7.458 1.00 88.94 177 THR A C 1
ATOM 1331 O O . THR A 1 177 ? 5.600 9.413 7.874 1.00 88.94 177 THR A O 1
ATOM 1334 N N . TRP A 1 178 ? 6.514 7.691 6.756 1.00 86.00 178 TRP A N 1
ATOM 1335 C CA . TRP A 1 178 ? 7.819 8.338 6.535 1.00 86.00 178 TRP A CA 1
ATOM 1336 C C . TRP A 1 178 ? 7.733 9.675 5.795 1.00 86.00 178 TRP A C 1
ATOM 1338 O O . TRP A 1 178 ? 8.504 10.586 6.090 1.00 86.00 178 TRP A O 1
ATOM 1348 N N . SER A 1 179 ? 6.750 9.833 4.901 1.00 81.25 179 SER A N 1
ATOM 1349 C CA . SER A 1 179 ? 6.506 11.077 4.152 1.00 81.25 179 SER A CA 1
ATOM 1350 C C . SER A 1 179 ? 6.325 12.310 5.051 1.00 81.25 179 SER A C 1
ATOM 1352 O O . SER A 1 179 ? 6.630 13.421 4.632 1.00 81.25 179 SER A O 1
ATOM 1354 N N . ARG A 1 180 ? 5.889 12.126 6.307 1.00 86.81 180 ARG A N 1
ATOM 1355 C CA . ARG A 1 180 ? 5.684 13.211 7.281 1.00 86.81 180 ARG A CA 1
ATOM 1356 C C . ARG A 1 180 ? 6.973 13.775 7.873 1.00 86.81 180 ARG A C 1
ATOM 1358 O O . ARG A 1 180 ? 6.907 14.818 8.518 1.00 86.81 180 ARG A O 1
ATOM 1365 N N . PHE A 1 181 ? 8.103 13.091 7.717 1.00 87.19 181 PHE A N 1
ATOM 1366 C CA . PHE A 1 181 ? 9.389 13.544 8.251 1.00 87.19 181 PHE A CA 1
ATOM 1367 C C . PHE A 1 181 ? 10.243 14.272 7.212 1.00 87.19 181 PHE A C 1
ATOM 1369 O O . PHE A 1 181 ? 11.113 15.046 7.595 1.00 87.19 181 PHE A O 1
ATOM 1376 N N . PHE A 1 182 ? 9.994 14.069 5.915 1.00 80.00 182 PHE A N 1
ATOM 1377 C CA . PHE A 1 182 ? 10.731 14.783 4.872 1.00 80.00 182 PHE A CA 1
ATOM 1378 C C . PHE A 1 182 ? 10.497 16.288 4.952 1.00 80.00 182 PHE A C 1
ATOM 1380 O O . PHE A 1 182 ? 9.424 16.748 5.359 1.00 80.00 182 PHE A O 1
ATOM 1387 N N . ARG A 1 183 ? 11.516 17.050 4.555 1.00 80.56 183 ARG A N 1
ATOM 1388 C CA . ARG A 1 183 ? 11.413 18.506 4.475 1.00 80.56 183 ARG A CA 1
ATOM 1389 C C . ARG A 1 183 ? 10.428 18.940 3.392 1.00 80.56 183 ARG A C 1
ATOM 1391 O O . ARG A 1 183 ? 10.269 18.278 2.366 1.00 80.56 183 ARG A O 1
ATOM 1398 N N . ASP A 1 184 ? 9.766 20.067 3.628 1.00 77.94 184 ASP A N 1
ATOM 1399 C CA . ASP A 1 184 ? 8.967 20.727 2.599 1.00 77.94 184 ASP A CA 1
ATOM 1400 C C . ASP A 1 184 ? 9.870 21.434 1.557 1.00 77.94 184 ASP A C 1
ATOM 1402 O O . ASP A 1 184 ? 11.086 21.533 1.755 1.00 77.94 184 ASP A O 1
ATOM 1406 N N . PRO A 1 185 ? 9.317 21.923 0.428 1.00 73.25 185 PRO A N 1
ATOM 1407 C CA . PRO A 1 185 ? 10.100 22.630 -0.590 1.00 73.25 185 PRO A CA 1
ATOM 1408 C C . PRO A 1 185 ? 10.820 23.890 -0.083 1.00 73.25 185 PRO A C 1
ATOM 1410 O O . PRO A 1 185 ? 11.806 24.301 -0.689 1.00 73.25 185 PRO A O 1
ATOM 1413 N N . ASP A 1 186 ? 10.356 24.475 1.026 1.00 77.62 186 ASP A N 1
ATOM 1414 C CA . ASP A 1 186 ? 10.964 25.641 1.677 1.00 77.62 186 ASP A CA 1
ATOM 1415 C C . ASP A 1 186 ? 12.066 25.234 2.682 1.00 77.62 186 ASP A C 1
ATOM 1417 O O . ASP A 1 186 ? 12.640 26.078 3.373 1.00 77.62 186 ASP A O 1
ATOM 1421 N N . GLY A 1 187 ? 12.373 23.934 2.782 1.00 73.19 187 GLY A N 1
ATOM 1422 C CA . GLY A 1 187 ? 13.417 23.369 3.632 1.00 73.19 187 GLY A CA 1
ATOM 1423 C C . GLY A 1 187 ? 13.023 23.185 5.099 1.00 73.19 187 GLY A C 1
ATOM 1424 O O . GLY A 1 187 ? 13.880 22.818 5.911 1.00 73.19 187 GLY A O 1
ATOM 1425 N N . LYS A 1 188 ? 11.756 23.411 5.473 1.00 79.25 188 LYS A N 1
ATOM 1426 C CA . LYS A 1 188 ? 11.289 23.220 6.853 1.00 79.25 188 LYS A CA 1
ATOM 1427 C C . LYS A 1 188 ? 11.105 21.730 7.146 1.00 79.25 188 LYS A C 1
ATOM 1429 O O . LYS A 1 188 ? 10.602 21.006 6.287 1.00 79.25 188 LYS A O 1
ATOM 1434 N N . PRO A 1 189 ? 11.478 21.248 8.347 1.00 75.00 189 PRO A N 1
ATOM 1435 C CA . PRO A 1 189 ? 11.219 19.869 8.746 1.00 75.00 189 PRO A CA 1
ATOM 1436 C C . PRO A 1 189 ? 9.730 19.540 8.659 1.00 75.00 189 PRO A C 1
ATOM 1438 O O . PRO A 1 189 ? 8.889 20.350 9.061 1.00 75.00 189 PRO A O 1
ATOM 1441 N N . GLY A 1 190 ? 9.413 18.345 8.163 1.00 81.50 190 GLY A N 1
ATOM 1442 C CA . GLY A 1 190 ? 8.044 17.853 8.162 1.00 81.50 190 GLY A CA 1
ATOM 1443 C C . GLY A 1 190 ? 7.473 17.751 9.586 1.00 81.50 190 GLY A C 1
ATOM 1444 O O . GLY A 1 190 ? 8.219 17.717 10.569 1.00 81.50 190 GLY A O 1
ATOM 1445 N N . PRO A 1 191 ? 6.138 17.683 9.735 1.00 86.19 191 PRO A N 1
ATOM 1446 C CA . PRO A 1 191 ? 5.479 17.654 11.042 1.00 86.19 191 PRO A CA 1
ATOM 1447 C C . PRO A 1 191 ? 5.810 16.411 11.888 1.00 86.19 191 PRO A C 1
ATOM 1449 O O . PRO A 1 191 ? 5.436 16.361 13.059 1.00 86.19 191 PRO A O 1
ATOM 1452 N N . GLY A 1 192 ? 6.449 15.391 11.304 1.00 88.69 192 GLY A N 1
ATOM 1453 C CA . GLY A 1 192 ? 6.773 14.134 11.967 1.00 88.69 192 GLY A CA 1
ATOM 1454 C C . GLY A 1 192 ? 5.530 13.382 12.447 1.00 88.69 192 GLY A C 1
ATOM 1455 O O . GLY A 1 192 ? 4.404 13.597 11.975 1.00 88.69 192 GLY A O 1
ATOM 1456 N N . GLY A 1 193 ? 5.725 12.469 13.391 1.00 90.88 193 GLY A N 1
ATOM 1457 C CA . GLY A 1 193 ? 4.648 11.716 14.024 1.00 90.88 193 GLY A CA 1
ATOM 1458 C C . GLY A 1 193 ? 5.176 10.637 14.958 1.00 90.88 193 GLY A C 1
ATOM 1459 O O . GLY A 1 193 ? 6.376 10.369 14.984 1.00 90.88 193 GLY A O 1
ATOM 1460 N N . LYS A 1 194 ? 4.265 10.030 15.721 1.00 94.50 194 LYS A N 1
ATOM 1461 C CA . LYS A 1 194 ? 4.550 8.886 16.587 1.00 94.50 194 LYS A CA 1
ATOM 1462 C C . LYS A 1 194 ? 3.464 7.834 16.416 1.00 94.50 194 LYS A C 1
ATOM 1464 O O . LYS A 1 194 ? 2.282 8.177 16.398 1.00 94.50 194 LYS A O 1
ATOM 1469 N N . TRP A 1 195 ? 3.868 6.575 16.303 1.00 94.00 195 TRP A N 1
ATOM 1470 C CA . TRP A 1 195 ? 2.979 5.430 16.118 1.00 94.00 195 TRP A CA 1
ATOM 1471 C C . TRP A 1 195 ? 3.315 4.362 17.144 1.00 94.00 195 TRP A C 1
ATOM 1473 O O . TRP A 1 195 ? 4.474 3.988 17.273 1.00 94.00 195 TRP A O 1
ATOM 1483 N N . ASP A 1 196 ? 2.317 3.866 17.869 1.00 92.31 196 ASP A N 1
ATOM 1484 C CA . ASP A 1 196 ? 2.512 2.796 18.849 1.00 92.31 196 ASP A CA 1
ATOM 1485 C C . ASP A 1 196 ? 2.457 1.425 18.173 1.00 92.31 196 ASP A C 1
ATOM 1487 O O . ASP A 1 196 ? 1.440 0.734 18.166 1.00 92.31 196 ASP A O 1
ATOM 1491 N N . VAL A 1 197 ? 3.580 1.050 17.570 1.00 91.81 197 VAL A N 1
ATOM 1492 C CA . VAL A 1 197 ? 3.747 -0.174 16.766 1.00 91.81 197 VAL A CA 1
ATOM 1493 C C . VAL A 1 197 ? 3.599 -1.465 17.584 1.00 91.81 197 VAL A C 1
ATOM 1495 O O . VAL A 1 197 ? 3.400 -2.534 17.015 1.00 91.81 197 VAL A O 1
ATOM 1498 N N . ARG A 1 198 ? 3.705 -1.390 18.918 1.00 87.19 198 ARG A N 1
ATOM 1499 C CA . ARG A 1 198 ? 3.692 -2.557 19.822 1.00 87.19 198 ARG A CA 1
ATOM 1500 C C . ARG A 1 198 ? 2.298 -3.155 19.967 1.00 87.19 198 ARG A C 1
ATOM 1502 O O . ARG A 1 198 ? 2.153 -4.358 20.164 1.00 87.19 198 ARG A O 1
ATOM 1509 N N . ASN A 1 199 ? 1.280 -2.306 19.873 1.00 82.25 199 ASN A N 1
ATOM 1510 C CA . ASN A 1 199 ? -0.109 -2.673 20.093 1.00 82.25 199 ASN A CA 1
ATOM 1511 C C . ASN A 1 199 ? -0.773 -3.037 18.761 1.00 82.25 199 ASN A C 1
ATOM 1513 O O . ASN A 1 199 ? -1.513 -2.248 18.172 1.00 82.25 199 ASN A O 1
ATOM 1517 N N . GLY A 1 200 ? -0.467 -4.243 18.278 1.00 87.81 200 GLY A N 1
ATOM 1518 C CA . GLY A 1 200 ? -1.148 -4.836 17.129 1.00 87.81 200 GLY A CA 1
ATOM 1519 C C . GLY A 1 200 ? -2.597 -5.203 17.453 1.00 87.81 200 GLY A C 1
ATOM 1520 O O . GLY A 1 200 ? -2.935 -5.517 18.594 1.00 87.81 200 GLY A O 1
ATOM 1521 N N . LEU A 1 201 ? -3.455 -5.192 16.435 1.00 90.50 201 LEU A N 1
ATOM 1522 C CA . LEU A 1 201 ? -4.852 -5.611 16.532 1.00 90.50 201 LEU A CA 1
ATOM 1523 C C . LEU A 1 201 ? -5.122 -6.816 15.626 1.00 90.50 201 LEU A C 1
ATOM 1525 O O . LEU A 1 201 ? -4.617 -6.829 14.503 1.00 90.50 201 LEU A O 1
ATOM 1529 N N . PRO A 1 202 ? -5.983 -7.767 16.031 1.00 90.56 202 PRO A N 1
ATOM 1530 C CA . PRO A 1 202 ? -6.453 -8.817 15.133 1.00 90.56 202 PRO A CA 1
ATOM 1531 C C . PRO A 1 202 ? -7.083 -8.204 13.882 1.00 90.56 202 PRO A C 1
ATOM 1533 O O . PRO A 1 202 ? -7.999 -7.382 13.980 1.00 90.56 202 PRO A O 1
ATOM 1536 N N . LEU A 1 203 ? -6.584 -8.567 12.705 1.00 92.25 203 LEU A N 1
ATOM 1537 C CA . LEU A 1 203 ? -7.054 -8.033 11.435 1.00 92.25 203 LEU A CA 1
ATOM 1538 C C . LEU A 1 203 ? -8.348 -8.737 11.026 1.00 92.25 203 LEU A C 1
ATOM 1540 O O . LEU A 1 203 ? -8.382 -9.956 10.890 1.00 92.25 203 LEU A O 1
ATOM 1544 N N . LYS A 1 204 ? -9.413 -7.963 10.800 1.00 91.00 204 LYS A N 1
ATOM 1545 C CA . LYS A 1 204 ? -10.738 -8.510 10.473 1.00 91.00 204 LYS A CA 1
ATOM 1546 C C . LYS A 1 204 ? -11.088 -8.427 8.986 1.00 91.00 204 LYS A C 1
ATOM 1548 O O . LYS A 1 204 ? -11.757 -9.317 8.474 1.00 91.00 204 LYS A O 1
ATOM 1553 N N . ALA A 1 205 ? -10.667 -7.365 8.299 1.00 93.56 205 ALA A N 1
ATOM 1554 C CA . ALA A 1 205 ? -10.957 -7.152 6.880 1.00 93.56 205 ALA A CA 1
ATOM 1555 C C . ALA A 1 205 ? -10.022 -6.115 6.240 1.00 93.56 205 ALA A C 1
ATOM 1557 O O . ALA A 1 205 ? -9.443 -5.265 6.927 1.00 93.56 205 ALA A O 1
ATOM 1558 N N . ILE A 1 206 ? -9.948 -6.144 4.906 1.00 95.38 206 ILE A N 1
ATOM 1559 C CA . ILE A 1 206 ? -9.252 -5.143 4.085 1.00 95.38 206 ILE A CA 1
ATOM 1560 C C . ILE A 1 206 ? -10.262 -4.466 3.148 1.00 95.38 206 ILE A C 1
ATOM 1562 O O . ILE A 1 206 ? -10.945 -5.128 2.370 1.00 95.38 206 ILE A O 1
ATOM 1566 N N . PHE A 1 207 ? -10.340 -3.137 3.179 1.00 94.88 207 PHE A N 1
ATOM 1567 C CA . PHE A 1 207 ? -11.187 -2.347 2.284 1.00 94.88 207 PHE A CA 1
ATOM 1568 C C . PHE A 1 207 ? -10.323 -1.552 1.310 1.00 94.88 207 PHE A C 1
ATOM 1570 O O . PHE A 1 207 ? -9.582 -0.655 1.709 1.00 94.88 207 PHE A O 1
ATOM 1577 N N . PHE A 1 208 ? -10.448 -1.847 0.020 1.00 91.56 208 PHE A N 1
ATOM 1578 C CA . PHE A 1 208 ? -9.797 -1.110 -1.052 1.00 91.56 208 PHE A CA 1
ATOM 1579 C C . PHE A 1 208 ? -10.647 0.089 -1.462 1.00 91.56 208 PHE A C 1
ATOM 1581 O O . PHE A 1 208 ? -11.753 -0.050 -1.987 1.00 91.56 208 PHE A O 1
ATOM 1588 N N . LEU A 1 209 ? -10.128 1.288 -1.216 1.00 90.06 209 LEU A N 1
ATOM 1589 C CA . LEU A 1 209 ? -10.838 2.531 -1.458 1.00 90.06 209 LEU A CA 1
ATOM 1590 C C . LEU A 1 209 ? -11.003 2.801 -2.956 1.00 90.06 209 LEU A C 1
ATOM 1592 O O . LEU A 1 209 ? -10.071 2.672 -3.754 1.00 90.06 209 LEU A O 1
ATOM 1596 N N . ALA A 1 210 ? -12.185 3.285 -3.311 1.00 85.69 210 ALA A N 1
ATOM 1597 C CA . ALA A 1 210 ? -12.518 3.846 -4.609 1.00 85.69 210 ALA A CA 1
ATOM 1598 C C . ALA A 1 210 ? -13.355 5.118 -4.409 1.00 85.69 210 ALA A C 1
ATOM 1600 O O . ALA A 1 210 ? -13.993 5.301 -3.377 1.00 85.69 210 ALA A O 1
ATOM 1601 N N . ARG A 1 211 ? -13.374 6.028 -5.387 1.00 83.50 211 ARG A N 1
ATOM 1602 C CA . ARG A 1 211 ? -14.234 7.223 -5.314 1.00 83.50 211 ARG A CA 1
ATOM 1603 C C . ARG A 1 211 ? -15.618 6.918 -5.882 1.00 83.50 211 ARG A C 1
ATOM 1605 O O . ARG A 1 211 ? -15.722 6.337 -6.961 1.00 83.50 211 ARG A O 1
ATOM 1612 N N . GLY A 1 212 ? -16.659 7.351 -5.181 1.00 80.56 212 GLY A N 1
ATOM 1613 C CA . GLY A 1 212 ? -18.061 7.187 -5.555 1.00 80.56 212 GLY A CA 1
ATOM 1614 C C . GLY A 1 212 ? -18.873 8.462 -5.326 1.00 80.56 212 GLY A C 1
ATOM 1615 O O . GLY A 1 212 ? -18.393 9.430 -4.736 1.00 80.56 212 GLY A O 1
ATOM 1616 N N . ARG A 1 213 ? -20.111 8.478 -5.831 1.00 79.00 213 ARG A N 1
ATOM 1617 C CA . ARG A 1 213 ? -21.095 9.520 -5.481 1.00 79.00 213 ARG A CA 1
ATOM 1618 C C . ARG A 1 213 ? -21.734 9.254 -4.120 1.00 79.00 213 ARG A C 1
ATOM 1620 O O . ARG A 1 213 ? -22.039 10.200 -3.407 1.00 79.00 213 ARG A O 1
ATOM 1627 N N . GLU A 1 214 ? -21.866 7.981 -3.780 1.00 84.81 214 GLU A N 1
ATOM 1628 C CA . GLU A 1 214 ? -22.442 7.463 -2.545 1.00 84.81 214 GLU A CA 1
ATOM 1629 C C . GLU A 1 214 ? -21.473 6.453 -1.936 1.00 84.81 214 GLU A C 1
ATOM 1631 O O . GLU A 1 214 ? -20.592 5.930 -2.635 1.00 84.81 214 GLU A O 1
ATOM 1636 N N . ASP A 1 215 ? -21.620 6.221 -0.633 1.00 90.44 215 ASP A N 1
ATOM 1637 C CA . ASP A 1 215 ? -20.834 5.210 0.057 1.00 90.44 215 ASP A CA 1
ATOM 1638 C C . ASP A 1 215 ? -21.406 3.826 -0.263 1.00 90.44 215 ASP A C 1
ATOM 1640 O O . ASP A 1 215 ? -22.603 3.594 -0.108 1.00 90.44 215 ASP A O 1
ATOM 1644 N N . GLN A 1 216 ? -20.560 2.910 -0.726 1.00 90.44 216 GLN A N 1
ATOM 1645 C CA . GLN A 1 216 ? -20.972 1.553 -1.080 1.00 90.44 216 GLN A CA 1
ATOM 1646 C C . GLN A 1 216 ? -19.850 0.567 -0.772 1.00 90.44 216 GLN A C 1
ATOM 1648 O O . GLN A 1 216 ? -18.682 0.845 -1.055 1.00 90.44 216 GLN A O 1
ATOM 1653 N N . ILE A 1 217 ? -20.219 -0.593 -0.233 1.00 93.56 217 ILE A N 1
ATOM 1654 C CA . ILE A 1 217 ? -19.313 -1.714 0.009 1.00 93.56 217 ILE A CA 1
ATOM 1655 C C . ILE A 1 217 ? -19.725 -2.883 -0.872 1.00 93.56 217 ILE A C 1
ATOM 1657 O O . ILE A 1 217 ? -20.905 -3.212 -0.980 1.00 93.56 217 ILE A O 1
ATOM 1661 N N . THR A 1 218 ? -18.737 -3.512 -1.489 1.00 88.19 218 THR A N 1
ATOM 1662 C CA . THR A 1 218 ? -18.926 -4.656 -2.376 1.00 88.19 218 THR A CA 1
ATOM 1663 C C . THR A 1 218 ? -17.819 -5.680 -2.122 1.00 88.19 218 THR A C 1
ATOM 1665 O O . THR A 1 218 ? -16.644 -5.304 -2.082 1.00 88.19 218 THR A O 1
ATOM 1668 N N . PRO A 1 219 ? -18.148 -6.969 -1.908 1.00 89.12 219 PRO A N 1
ATOM 1669 C CA . PRO A 1 219 ? -17.139 -8.010 -1.731 1.00 89.12 219 PRO A CA 1
ATOM 1670 C C . PRO A 1 219 ? -16.214 -8.110 -2.944 1.00 89.12 219 PRO A C 1
ATOM 1672 O O . PRO A 1 219 ? -16.672 -8.052 -4.087 1.00 89.12 219 PRO A O 1
ATOM 1675 N N . LEU A 1 220 ? -14.914 -8.286 -2.701 1.00 84.94 220 LEU A N 1
ATOM 1676 C CA . LEU A 1 220 ? -13.938 -8.516 -3.760 1.00 84.94 220 LEU A CA 1
ATOM 1677 C C . LEU A 1 220 ? -13.613 -10.007 -3.887 1.00 84.94 220 LEU A C 1
ATOM 1679 O O . LEU A 1 220 ? -13.232 -10.634 -2.898 1.00 84.94 220 LEU A O 1
ATOM 1683 N N . PRO A 1 221 ? -13.677 -10.575 -5.106 1.00 81.81 221 PRO A N 1
ATOM 1684 C CA . PRO A 1 221 ? -13.144 -11.905 -5.368 1.00 81.81 221 PRO A CA 1
ATOM 1685 C C . PRO A 1 221 ? -11.650 -11.988 -5.035 1.00 81.81 221 PRO A C 1
ATOM 1687 O O . PRO A 1 221 ? -10.913 -11.014 -5.212 1.00 81.81 221 PRO A O 1
ATOM 1690 N N . VAL A 1 222 ? -11.190 -13.178 -4.635 1.00 81.25 222 VAL A N 1
ATOM 1691 C CA . VAL A 1 222 ? -9.795 -13.451 -4.231 1.00 81.25 222 VAL A CA 1
ATOM 1692 C C . VAL A 1 222 ? -8.781 -12.955 -5.266 1.00 81.25 222 VAL A C 1
ATOM 1694 O O . VAL A 1 222 ? -7.807 -12.305 -4.898 1.00 81.25 222 VAL A O 1
ATOM 1697 N N . ALA A 1 223 ? -9.021 -13.183 -6.562 1.00 76.44 223 ALA A N 1
ATOM 1698 C CA . ALA A 1 223 ? -8.116 -12.729 -7.621 1.00 76.44 223 ALA A CA 1
ATOM 1699 C C . ALA A 1 223 ? -7.960 -11.195 -7.643 1.00 76.44 223 ALA A C 1
ATOM 1701 O O . ALA A 1 223 ? -6.841 -10.681 -7.674 1.00 76.44 223 ALA A O 1
ATOM 1702 N N . SER A 1 224 ? -9.075 -10.459 -7.559 1.00 78.94 224 SER A N 1
ATOM 1703 C CA . SER A 1 224 ? -9.091 -8.991 -7.503 1.00 78.94 224 SER A CA 1
ATOM 1704 C C . SER A 1 224 ? -8.426 -8.462 -6.240 1.00 78.94 224 SER A C 1
ATOM 1706 O O . SER A 1 224 ? -7.589 -7.563 -6.313 1.00 78.94 224 SER A O 1
ATOM 1708 N N . ALA A 1 225 ? -8.752 -9.047 -5.089 1.00 84.44 225 ALA A N 1
ATOM 1709 C CA . ALA A 1 225 ? -8.143 -8.694 -3.815 1.00 84.44 225 ALA A CA 1
ATOM 1710 C C . ALA A 1 225 ? -6.623 -8.923 -3.823 1.00 84.44 225 ALA A C 1
ATOM 1712 O O . ALA A 1 225 ? -5.877 -8.061 -3.365 1.00 84.44 225 ALA A O 1
ATOM 1713 N N . MET A 1 226 ? -6.156 -10.023 -4.420 1.00 84.62 226 MET A N 1
ATOM 1714 C CA . MET A 1 226 ? -4.734 -10.325 -4.582 1.00 84.62 226 MET A CA 1
ATOM 1715 C C . MET A 1 226 ? -4.026 -9.265 -5.435 1.00 84.62 226 MET A C 1
ATOM 1717 O O . MET A 1 226 ? -2.979 -8.752 -5.044 1.00 84.62 226 MET A O 1
ATOM 1721 N N . ALA A 1 227 ? -4.607 -8.855 -6.562 1.00 81.88 227 ALA A N 1
ATOM 1722 C CA . ALA A 1 227 ? -4.017 -7.814 -7.404 1.00 81.88 227 ALA A CA 1
ATOM 1723 C C . ALA A 1 227 ? -3.886 -6.469 -6.679 1.00 81.88 227 ALA A C 1
ATOM 1725 O O . ALA A 1 227 ? -2.814 -5.858 -6.686 1.00 81.88 227 ALA A O 1
ATOM 1726 N N . PHE A 1 228 ? -4.956 -6.026 -6.011 1.00 84.06 228 PHE A N 1
ATOM 1727 C CA . PHE A 1 228 ? -4.923 -4.781 -5.249 1.00 84.06 228 PHE A CA 1
ATOM 1728 C C . PHE A 1 228 ? -3.966 -4.860 -4.060 1.00 84.06 228 PHE A C 1
ATOM 1730 O O . PHE A 1 228 ? -3.217 -3.913 -3.821 1.00 84.06 228 PHE A O 1
ATOM 1737 N N . LEU A 1 229 ? -3.939 -5.987 -3.345 1.00 89.25 229 LEU A N 1
ATOM 1738 C CA . LEU A 1 229 ? -3.016 -6.180 -2.235 1.00 89.25 229 LEU A CA 1
ATOM 1739 C C . LEU A 1 229 ? -1.567 -6.118 -2.721 1.00 89.25 229 LEU A C 1
ATOM 1741 O O . LEU A 1 229 ? -0.772 -5.377 -2.145 1.00 89.25 229 LEU A O 1
ATOM 1745 N N . LYS A 1 230 ? -1.224 -6.831 -3.803 1.00 84.56 230 LYS A N 1
ATOM 1746 C CA . LYS A 1 230 ? 0.143 -6.834 -4.342 1.00 84.56 230 LYS A CA 1
ATOM 1747 C C . LYS A 1 230 ? 0.616 -5.431 -4.686 1.00 84.56 230 LYS A C 1
ATOM 1749 O O . LYS A 1 230 ? 1.745 -5.084 -4.345 1.00 84.56 230 LYS A O 1
ATOM 1754 N N . GLU A 1 231 ? -0.258 -4.633 -5.289 1.00 82.56 231 GLU A N 1
ATOM 1755 C CA . GLU A 1 231 ? 0.030 -3.236 -5.594 1.00 82.56 231 GLU A CA 1
ATOM 1756 C C . GLU A 1 231 ? 0.327 -2.436 -4.321 1.00 82.56 231 GLU A C 1
ATOM 1758 O O . GLU A 1 231 ? 1.342 -1.746 -4.230 1.00 82.56 231 GLU A O 1
ATOM 1763 N N . THR A 1 232 ? -0.524 -2.555 -3.299 1.00 87.62 232 THR A N 1
ATOM 1764 C CA . THR A 1 232 ? -0.299 -1.838 -2.036 1.00 87.62 232 THR A CA 1
ATOM 1765 C C . THR A 1 232 ? 0.954 -2.298 -1.299 1.00 87.62 232 THR A C 1
ATOM 1767 O O . THR A 1 232 ? 1.593 -1.478 -0.651 1.00 87.62 232 THR A O 1
ATOM 1770 N N . VAL A 1 233 ? 1.354 -3.566 -1.430 1.00 89.31 233 VAL A N 1
ATOM 1771 C CA . VAL A 1 233 ? 2.614 -4.081 -0.873 1.00 89.31 233 VAL A CA 1
ATOM 1772 C C . VAL A 1 233 ? 3.816 -3.510 -1.626 1.00 89.31 233 VAL A C 1
ATOM 1774 O O . VAL A 1 233 ? 4.786 -3.069 -1.008 1.00 89.31 233 VAL A O 1
ATOM 1777 N N . GLN A 1 234 ? 3.762 -3.482 -2.961 1.00 82.56 234 GLN A N 1
ATOM 1778 C CA . GLN A 1 234 ? 4.842 -2.955 -3.800 1.00 82.56 234 GLN A CA 1
ATOM 1779 C C . GLN A 1 234 ? 5.107 -1.469 -3.541 1.00 82.56 234 GLN A C 1
ATOM 1781 O O . GLN A 1 234 ? 6.267 -1.069 -3.486 1.00 82.56 234 GLN A O 1
ATOM 1786 N N . GLN A 1 235 ? 4.061 -0.671 -3.309 1.00 78.94 235 GLN A N 1
ATOM 1787 C CA . GLN A 1 235 ? 4.182 0.771 -3.059 1.00 78.94 235 GLN A CA 1
ATOM 1788 C C . GLN A 1 235 ? 5.002 1.126 -1.807 1.00 78.94 235 GLN A C 1
ATOM 1790 O O . GLN A 1 235 ? 5.615 2.188 -1.782 1.00 78.94 235 GLN A O 1
ATOM 1795 N N . VAL A 1 236 ? 5.047 0.254 -0.794 1.00 81.94 236 VAL A N 1
ATOM 1796 C CA . VAL A 1 236 ? 5.796 0.488 0.463 1.00 81.94 236 VAL A CA 1
ATOM 1797 C C . VAL A 1 236 ? 7.029 -0.399 0.619 1.00 81.94 236 VAL A C 1
ATOM 1799 O O . VAL A 1 236 ? 7.878 -0.125 1.459 1.00 81.94 236 VAL A O 1
ATOM 1802 N N . SER A 1 237 ? 7.158 -1.440 -0.206 1.00 82.50 237 SER A N 1
ATOM 1803 C CA . SER A 1 237 ? 8.272 -2.399 -0.152 1.00 82.50 237 SER A CA 1
ATOM 1804 C C . SER A 1 237 ? 9.301 -2.193 -1.270 1.00 82.50 237 SER A C 1
ATOM 1806 O O . SER A 1 237 ? 10.112 -3.082 -1.530 1.00 82.50 237 SER A O 1
ATOM 1808 N N . PHE A 1 238 ? 9.251 -1.063 -1.979 1.00 73.94 238 PHE A N 1
ATOM 1809 C CA . PHE A 1 238 ? 10.062 -0.827 -3.177 1.00 73.94 238 PHE A CA 1
ATOM 1810 C C . PHE A 1 238 ? 11.569 -0.724 -2.903 1.00 73.94 238 PHE A C 1
ATOM 1812 O O . PHE A 1 238 ? 12.342 -0.987 -3.819 1.00 73.94 238 PHE A O 1
ATOM 1819 N N . LEU A 1 239 ? 11.994 -0.402 -1.669 1.00 70.12 239 LEU A N 1
ATOM 1820 C CA . LEU A 1 239 ? 13.418 -0.389 -1.306 1.00 70.12 239 LEU A CA 1
ATOM 1821 C C . LEU A 1 239 ? 13.933 -1.771 -0.864 1.00 70.12 239 LEU A C 1
ATOM 1823 O O . LEU A 1 239 ? 15.139 -1.992 -0.875 1.00 70.12 239 LEU A O 1
ATOM 1827 N N . MET A 1 240 ? 13.058 -2.724 -0.512 1.00 80.81 240 MET A N 1
ATOM 1828 C CA . MET A 1 240 ? 13.467 -4.068 -0.070 1.00 80.81 240 MET A CA 1
ATOM 1829 C C . MET A 1 240 ? 14.380 -4.843 -1.044 1.00 80.81 240 MET A C 1
ATOM 1831 O O . MET A 1 240 ? 15.253 -5.562 -0.547 1.00 80.81 240 MET A O 1
ATOM 1835 N N . PRO A 1 241 ? 14.194 -4.784 -2.383 1.00 73.12 241 PRO A N 1
ATOM 1836 C CA . PRO A 1 241 ? 15.071 -5.477 -3.324 1.00 73.12 241 PRO A CA 1
ATOM 1837 C C . PRO A 1 241 ? 16.381 -4.731 -3.627 1.00 73.12 241 PRO A C 1
ATOM 1839 O O . PRO A 1 241 ? 17.221 -5.294 -4.324 1.00 73.12 241 PRO A O 1
ATOM 1842 N N . HIS A 1 242 ? 16.586 -3.496 -3.147 1.00 70.00 242 HIS A N 1
ATOM 1843 C CA . HIS A 1 242 ? 17.826 -2.768 -3.432 1.00 70.00 242 HIS A CA 1
ATOM 1844 C C . HIS A 1 242 ? 19.060 -3.504 -2.902 1.00 70.00 242 HIS A C 1
ATOM 1846 O O . HIS A 1 242 ? 19.038 -4.123 -1.837 1.00 70.00 242 HIS A O 1
ATOM 1852 N N . GLY A 1 243 ? 20.135 -3.460 -3.691 1.00 65.31 243 GLY A N 1
ATOM 1853 C CA . GLY A 1 243 ? 21.381 -4.168 -3.404 1.00 65.31 243 GLY A CA 1
ATOM 1854 C C . GLY A 1 243 ? 21.309 -5.693 -3.550 1.00 65.31 243 GLY A C 1
ATOM 1855 O O . GLY A 1 243 ? 22.316 -6.354 -3.296 1.00 65.31 243 GLY A O 1
ATOM 1856 N N . LEU A 1 244 ? 20.166 -6.270 -3.949 1.00 73.12 244 LEU A N 1
ATOM 1857 C CA . LEU A 1 244 ? 20.050 -7.708 -4.186 1.00 73.12 244 LEU A CA 1
ATOM 1858 C C . LEU A 1 244 ? 20.364 -8.092 -5.632 1.00 73.12 244 LEU A C 1
ATOM 1860 O O . LEU A 1 244 ? 19.897 -7.426 -6.555 1.00 73.12 244 LEU A O 1
ATOM 1864 N N . PRO A 1 245 ? 21.066 -9.219 -5.837 1.00 75.19 245 PRO A N 1
ATOM 1865 C CA . PRO A 1 245 ? 21.119 -9.881 -7.132 1.00 75.19 245 PRO A CA 1
ATOM 1866 C C . PRO A 1 245 ? 19.718 -10.234 -7.658 1.00 75.19 245 PRO A C 1
ATOM 1868 O O . PRO A 1 245 ? 18.802 -10.524 -6.881 1.00 75.19 245 PRO A O 1
ATOM 1871 N N . ASP A 1 246 ? 19.558 -10.264 -8.982 1.00 74.19 246 ASP A N 1
ATOM 1872 C CA . ASP A 1 246 ? 18.267 -10.489 -9.650 1.00 74.19 246 ASP A CA 1
ATOM 1873 C C . ASP A 1 246 ? 17.548 -11.776 -9.220 1.00 74.19 246 ASP A C 1
ATOM 1875 O O . ASP A 1 246 ? 16.317 -11.819 -9.167 1.00 74.19 246 ASP A O 1
ATOM 1879 N N . ASP A 1 247 ? 18.285 -12.852 -8.952 1.00 74.56 247 ASP A N 1
ATOM 1880 C CA . ASP A 1 247 ? 17.737 -14.131 -8.494 1.00 74.56 247 ASP A CA 1
ATOM 1881 C C . ASP A 1 247 ? 17.175 -14.027 -7.068 1.00 74.56 247 ASP A C 1
ATOM 1883 O O . ASP A 1 247 ? 16.079 -14.524 -6.790 1.00 74.56 247 ASP A O 1
ATOM 1887 N N . GLN A 1 248 ? 17.864 -13.303 -6.184 1.00 76.62 248 GLN A N 1
ATOM 1888 C CA . GLN A 1 248 ? 17.399 -13.031 -4.824 1.00 76.62 248 GLN A CA 1
ATOM 1889 C C . GLN A 1 248 ? 16.223 -12.049 -4.801 1.00 76.62 248 GLN A C 1
ATOM 1891 O O . GLN A 1 248 ? 15.283 -12.243 -4.027 1.00 76.62 248 GLN A O 1
ATOM 1896 N N . ALA A 1 249 ? 16.226 -11.035 -5.671 1.00 75.31 249 ALA A N 1
ATOM 1897 C CA . ALA A 1 249 ? 15.099 -10.119 -5.838 1.00 75.31 249 ALA A CA 1
ATOM 1898 C C . ALA A 1 249 ? 13.848 -10.859 -6.345 1.00 75.31 249 ALA A C 1
ATOM 1900 O O . ALA A 1 249 ? 12.751 -10.685 -5.808 1.00 75.31 249 ALA A O 1
ATOM 1901 N N . ARG A 1 250 ? 14.004 -11.773 -7.314 1.00 76.44 250 ARG A N 1
ATOM 1902 C CA . ARG A 1 250 ? 12.916 -12.662 -7.761 1.00 76.44 250 ARG A CA 1
ATOM 1903 C C . ARG A 1 250 ? 12.392 -13.537 -6.624 1.00 76.44 250 ARG A C 1
ATOM 1905 O O . ARG A 1 250 ? 11.178 -13.611 -6.428 1.00 76.44 250 ARG A O 1
ATOM 1912 N N . LEU A 1 251 ? 13.283 -14.148 -5.839 1.00 79.81 251 LEU A N 1
ATOM 1913 C CA . LEU A 1 251 ? 12.899 -14.950 -4.676 1.00 79.81 251 LEU A CA 1
ATOM 1914 C C . LEU A 1 251 ? 12.122 -14.121 -3.641 1.00 79.81 251 LEU A C 1
ATOM 1916 O O . LEU A 1 251 ? 11.112 -14.587 -3.113 1.00 79.81 251 LEU A O 1
ATOM 1920 N N . LEU A 1 252 ? 12.554 -12.888 -3.372 1.00 82.25 252 LEU A N 1
ATOM 1921 C CA . LEU A 1 252 ? 11.851 -11.956 -2.491 1.00 82.25 252 LEU A CA 1
ATOM 1922 C C . LEU A 1 252 ? 10.431 -11.672 -2.999 1.00 82.25 252 LEU A C 1
ATOM 1924 O O . LEU A 1 252 ? 9.467 -11.767 -2.238 1.00 82.25 252 LEU A O 1
ATOM 1928 N N . HIS A 1 253 ? 10.276 -11.371 -4.289 1.00 82.44 253 HIS A N 1
ATOM 1929 C CA . HIS A 1 253 ? 8.963 -11.114 -4.877 1.00 82.44 253 HIS A CA 1
ATOM 1930 C C . HIS A 1 253 ? 8.041 -12.335 -4.838 1.00 82.44 253 HIS A C 1
ATOM 1932 O O . HIS A 1 253 ? 6.841 -12.165 -4.606 1.00 82.44 253 HIS A O 1
ATOM 1938 N N . HIS A 1 254 ? 8.588 -13.543 -5.015 1.00 82.50 254 HIS A N 1
ATOM 1939 C CA . HIS A 1 254 ? 7.846 -14.794 -4.850 1.00 82.50 254 HIS A CA 1
ATOM 1940 C C . HIS A 1 254 ? 7.368 -14.974 -3.404 1.00 82.50 254 HIS A C 1
ATOM 1942 O O . HIS A 1 254 ? 6.197 -15.274 -3.188 1.00 82.50 254 HIS A O 1
ATOM 1948 N N . LYS A 1 255 ? 8.230 -14.711 -2.411 1.00 83.94 255 LYS A N 1
ATOM 1949 C CA . LYS A 1 255 ? 7.848 -14.755 -0.989 1.00 83.94 255 LYS A CA 1
ATOM 1950 C C . LYS A 1 255 ? 6.722 -13.767 -0.668 1.00 83.94 255 LYS A C 1
ATOM 1952 O O . LYS A 1 255 ? 5.744 -14.141 -0.032 1.00 83.94 255 LYS A O 1
ATOM 1957 N N . GLN A 1 256 ? 6.808 -12.536 -1.178 1.00 87.81 256 GLN A N 1
ATOM 1958 C CA . GLN A 1 256 ? 5.737 -11.539 -1.042 1.00 87.81 256 GLN A CA 1
ATOM 1959 C C . GLN A 1 256 ? 4.423 -11.984 -1.688 1.00 87.81 256 GLN A C 1
ATOM 1961 O O . GLN A 1 256 ? 3.359 -11.673 -1.167 1.00 87.81 256 GLN A O 1
ATOM 1966 N N . LEU A 1 257 ? 4.479 -12.655 -2.843 1.00 85.56 257 LEU A N 1
ATOM 1967 C CA . LEU A 1 257 ? 3.279 -13.157 -3.510 1.00 85.56 257 LEU A CA 1
ATOM 1968 C C . LEU A 1 257 ? 2.605 -14.256 -2.678 1.00 85.56 257 LEU A C 1
ATOM 1970 O O . LEU A 1 257 ? 1.403 -14.179 -2.456 1.00 85.56 257 LEU A O 1
ATOM 1974 N N . ALA A 1 258 ? 3.384 -15.213 -2.165 1.00 84.44 258 ALA A N 1
ATOM 1975 C CA . ALA A 1 258 ? 2.873 -16.292 -1.322 1.00 84.44 258 ALA A CA 1
ATOM 1976 C C . ALA A 1 258 ? 2.248 -15.768 -0.015 1.00 84.44 258 ALA A C 1
ATOM 1978 O O . ALA A 1 258 ? 1.145 -16.171 0.346 1.00 84.44 258 ALA A O 1
ATOM 1979 N N . ALA A 1 259 ? 2.912 -14.825 0.662 1.00 88.06 259 ALA A N 1
ATOM 1980 C CA . ALA A 1 259 ? 2.381 -14.186 1.868 1.00 88.06 259 ALA A CA 1
ATOM 1981 C C . ALA A 1 259 ? 1.065 -13.434 1.592 1.00 88.06 259 ALA A C 1
ATOM 1983 O O . ALA A 1 259 ? 0.106 -13.525 2.357 1.00 88.06 259 ALA A O 1
ATOM 1984 N N . ALA A 1 260 ? 0.990 -12.720 0.466 1.00 90.19 260 ALA A N 1
ATOM 1985 C CA . ALA A 1 260 ? -0.208 -11.978 0.082 1.00 90.19 260 ALA A CA 1
ATOM 1986 C C . ALA A 1 260 ? -1.375 -12.903 -0.289 1.00 90.19 260 ALA A C 1
ATOM 1988 O O . ALA A 1 260 ? -2.521 -12.611 0.054 1.00 90.19 260 ALA A O 1
ATOM 1989 N N . GLU A 1 261 ? -1.089 -14.037 -0.932 1.00 86.31 261 GLU A N 1
ATOM 1990 C CA . GLU A 1 261 ? -2.093 -15.058 -1.217 1.00 86.31 261 GLU A CA 1
ATOM 1991 C C . GLU A 1 261 ? -2.675 -15.645 0.077 1.00 86.31 261 GLU A C 1
ATOM 1993 O O . GLU A 1 261 ? -3.896 -15.751 0.204 1.00 86.31 261 GLU A O 1
ATOM 1998 N N . GLN A 1 262 ? -1.824 -15.972 1.056 1.00 85.62 262 GLN A N 1
ATOM 1999 C CA . GLN A 1 262 ? -2.273 -16.450 2.368 1.00 85.62 262 GLN A CA 1
ATOM 2000 C C . GLN A 1 262 ? -3.182 -15.425 3.053 1.00 85.62 262 GLN A C 1
ATOM 2002 O O . GLN A 1 262 ? -4.271 -15.778 3.510 1.00 85.62 262 GLN A O 1
ATOM 2007 N N . LEU A 1 263 ? -2.777 -14.152 3.054 1.00 89.94 263 LEU A N 1
ATOM 2008 C CA . LEU A 1 263 ? -3.553 -13.079 3.666 1.00 89.94 263 LEU A CA 1
ATOM 2009 C C . LEU A 1 263 ? -4.938 -12.925 3.020 1.00 89.94 263 LEU A C 1
ATOM 2011 O O . LEU A 1 263 ? -5.933 -12.884 3.735 1.00 89.94 263 LEU A O 1
ATOM 2015 N N . VAL A 1 264 ? -5.034 -12.878 1.687 1.00 88.94 264 VAL A N 1
ATOM 2016 C CA . VAL A 1 264 ? -6.320 -12.684 0.979 1.00 88.94 264 VAL A CA 1
ATOM 2017 C C . VAL A 1 264 ? -7.240 -13.899 1.082 1.00 88.94 264 VAL A C 1
ATOM 2019 O O . VAL A 1 264 ? -8.461 -13.751 1.056 1.00 88.94 264 VAL A O 1
ATOM 2022 N N . ARG A 1 265 ? -6.687 -15.112 1.199 1.00 86.06 265 ARG A N 1
ATOM 2023 C CA . ARG A 1 265 ? -7.495 -16.320 1.427 1.00 86.06 265 ARG A CA 1
ATOM 2024 C C . ARG A 1 265 ? -8.079 -16.364 2.839 1.00 86.06 265 ARG A C 1
ATOM 2026 O O . ARG A 1 265 ? -9.167 -16.905 3.020 1.00 86.06 265 ARG A O 1
ATOM 2033 N N . ALA A 1 266 ? -7.369 -15.809 3.821 1.00 85.44 266 ALA A N 1
ATOM 2034 C CA . ALA A 1 266 ? -7.791 -15.801 5.218 1.00 85.44 266 ALA A CA 1
ATOM 2035 C C . ALA A 1 266 ? -8.680 -14.599 5.577 1.00 85.44 266 ALA A C 1
ATOM 2037 O O . ALA A 1 266 ? -9.643 -14.748 6.331 1.00 85.44 266 ALA A O 1
ATOM 2038 N N . ILE A 1 267 ? -8.361 -13.418 5.043 1.00 90.19 267 ILE A N 1
ATOM 2039 C CA . ILE A 1 267 ? -8.971 -12.142 5.416 1.00 90.19 267 ILE A CA 1
ATOM 2040 C C . ILE A 1 267 ? -9.884 -11.646 4.292 1.00 90.19 267 ILE A C 1
ATOM 2042 O O . ILE A 1 267 ? -9.418 -11.439 3.169 1.00 90.19 267 ILE A O 1
ATOM 2046 N N . PRO A 1 268 ? -11.179 -11.403 4.571 1.00 92.00 268 PRO A N 1
ATOM 2047 C CA . PRO A 1 268 ? -12.103 -10.916 3.563 1.00 92.00 268 PRO A CA 1
ATOM 2048 C C . PRO A 1 268 ? -11.707 -9.517 3.083 1.00 92.00 268 PRO A C 1
ATOM 2050 O O . PRO A 1 268 ? -11.324 -8.637 3.865 1.00 92.00 268 PRO A O 1
ATOM 2053 N N . ALA A 1 269 ? -11.835 -9.316 1.775 1.00 93.31 269 ALA A N 1
ATOM 2054 C CA . ALA A 1 269 ? -11.515 -8.069 1.108 1.00 93.31 269 ALA A CA 1
ATOM 2055 C C . ALA A 1 269 ? -12.747 -7.483 0.414 1.00 93.31 269 ALA A C 1
ATOM 2057 O O . ALA A 1 269 ? -13.574 -8.206 -0.143 1.00 93.31 269 ALA A O 1
ATOM 2058 N N . PHE A 1 270 ? -12.843 -6.158 0.411 1.00 93.31 270 PHE A N 1
ATOM 2059 C CA . PHE A 1 270 ? -13.976 -5.423 -0.145 1.00 93.31 270 PHE A CA 1
ATOM 2060 C C . PHE A 1 270 ? -13.499 -4.215 -0.941 1.00 93.31 270 PHE A C 1
ATOM 2062 O O . PHE A 1 270 ? -12.465 -3.627 -0.624 1.00 93.31 270 PHE A O 1
ATOM 2069 N N . THR A 1 271 ? -14.273 -3.788 -1.932 1.00 91.12 271 THR A N 1
ATOM 2070 C CA . THR A 1 271 ? -14.178 -2.422 -2.444 1.00 91.12 271 THR A CA 1
ATOM 2071 C C . THR A 1 271 ? -15.010 -1.531 -1.535 1.00 91.12 271 THR A C 1
ATOM 2073 O O . THR A 1 271 ? -16.171 -1.830 -1.263 1.00 91.12 271 THR A O 1
ATOM 2076 N N . LEU A 1 272 ? -14.442 -0.409 -1.104 1.00 92.00 272 LEU A N 1
ATOM 2077 C CA . LEU A 1 272 ? -15.166 0.652 -0.415 1.00 92.00 272 LEU A CA 1
ATOM 2078 C C . LEU A 1 272 ? -15.202 1.893 -1.303 1.00 92.00 272 LEU A C 1
ATOM 2080 O O . LEU A 1 272 ? -14.223 2.637 -1.411 1.00 92.00 272 LEU A O 1
ATOM 2084 N N . ARG A 1 273 ? -16.340 2.125 -1.956 1.00 89.44 273 ARG A N 1
ATOM 2085 C CA . ARG A 1 273 ? -16.589 3.367 -2.689 1.00 89.44 273 ARG A CA 1
ATOM 2086 C C . ARG A 1 273 ? -16.964 4.447 -1.691 1.00 89.44 273 ARG A C 1
ATOM 2088 O O . ARG A 1 273 ? -17.886 4.261 -0.911 1.00 89.44 273 ARG A O 1
ATOM 2095 N N . LEU A 1 274 ? -16.240 5.559 -1.725 1.00 86.12 274 LEU A N 1
ATOM 2096 C CA . LEU A 1 274 ? -16.409 6.684 -0.817 1.00 86.12 274 LEU A CA 1
ATOM 2097 C C . LEU A 1 274 ? -16.971 7.898 -1.548 1.00 86.12 274 LEU A C 1
ATOM 2099 O O . LEU A 1 274 ? -16.385 8.381 -2.523 1.00 86.12 274 LEU A O 1
ATOM 2103 N N . SER A 1 275 ? -18.048 8.441 -1.002 1.00 86.69 275 SER A N 1
ATOM 2104 C CA . SER A 1 275 ? -18.472 9.820 -1.192 1.00 86.69 275 SER A CA 1
ATOM 2105 C C . SER A 1 275 ? -17.664 10.765 -0.290 1.00 86.69 275 SER A C 1
ATOM 2107 O O . SER A 1 275 ? -17.004 10.361 0.674 1.00 86.69 275 SER A O 1
ATOM 2109 N N . LEU A 1 276 ? -17.713 12.067 -0.582 1.00 81.62 276 LEU A N 1
ATOM 2110 C CA . LEU A 1 276 ? -16.989 13.078 0.200 1.00 81.62 276 LEU A CA 1
ATOM 2111 C C . LEU A 1 276 ? -17.595 13.335 1.589 1.00 81.62 276 LEU A C 1
ATOM 2113 O O . LEU A 1 276 ? -16.874 13.800 2.468 1.00 81.62 276 LEU A O 1
ATOM 2117 N N . THR A 1 277 ? -18.885 13.051 1.787 1.00 83.06 277 THR A N 1
ATOM 2118 C CA . THR A 1 277 ? -19.641 13.445 2.993 1.00 83.06 277 THR A CA 1
ATOM 2119 C C . THR A 1 277 ? -20.383 12.302 3.677 1.00 83.06 277 THR A C 1
ATOM 2121 O O . THR A 1 277 ? -20.938 12.522 4.747 1.00 83.06 277 THR A O 1
ATOM 2124 N N . GLY A 1 278 ? -20.417 11.104 3.094 1.00 86.12 278 GLY A N 1
ATOM 2125 C CA . GLY A 1 278 ? -21.142 9.973 3.666 1.00 86.12 278 GLY A CA 1
ATOM 2126 C C . GLY A 1 278 ? -20.529 9.407 4.954 1.00 86.12 278 GLY A C 1
ATOM 2127 O O . GLY A 1 278 ? -19.456 9.816 5.410 1.00 86.12 278 GLY A O 1
ATOM 2128 N N . SER A 1 279 ? -21.239 8.464 5.561 1.00 90.62 279 SER A N 1
ATOM 2129 C CA . SER A 1 279 ? -20.876 7.834 6.832 1.00 90.62 279 SER A CA 1
ATOM 2130 C C . SER A 1 279 ? -20.396 6.399 6.636 1.00 90.62 279 SER A C 1
ATOM 2132 O O . SER A 1 279 ? -20.906 5.473 7.260 1.00 90.62 279 SER A O 1
ATOM 2134 N N . PHE A 1 280 ? -19.406 6.207 5.764 1.00 92.94 280 PHE A N 1
ATOM 2135 C CA . PHE A 1 280 ? -18.868 4.897 5.389 1.00 92.94 280 PHE A CA 1
ATOM 2136 C C . PHE A 1 280 ? -18.492 3.986 6.569 1.00 92.94 280 PHE A C 1
ATOM 2138 O O . PHE A 1 280 ? -18.561 2.769 6.443 1.00 92.94 280 PHE A O 1
ATOM 2145 N N . TRP A 1 281 ? -18.113 4.541 7.723 1.00 92.88 281 TRP A N 1
ATOM 2146 C CA . TRP A 1 281 ? -17.812 3.767 8.932 1.00 92.88 281 TRP A CA 1
ATOM 2147 C C . TRP A 1 281 ? -19.024 2.982 9.457 1.00 92.88 281 TRP A C 1
ATOM 2149 O O . TRP A 1 281 ? -18.839 1.904 10.012 1.00 92.88 281 TRP A O 1
ATOM 2159 N N . ASN A 1 282 ? -20.253 3.469 9.244 1.00 92.12 282 ASN A N 1
ATOM 2160 C CA . ASN A 1 282 ? -21.473 2.729 9.580 1.00 92.12 282 ASN A CA 1
ATOM 2161 C C . ASN A 1 282 ? -21.630 1.507 8.670 1.00 92.12 282 ASN A C 1
ATOM 2163 O O . ASN A 1 282 ? -21.900 0.418 9.161 1.00 92.12 282 ASN A O 1
ATOM 2167 N N . LEU A 1 283 ? -21.373 1.671 7.367 1.00 92.75 283 LEU A N 1
ATOM 2168 C CA . LEU A 1 283 ? -21.391 0.567 6.403 1.00 92.75 283 LEU A CA 1
ATOM 2169 C C . LEU A 1 283 ? -20.304 -0.467 6.721 1.00 92.75 283 LEU A C 1
ATOM 2171 O O . LEU A 1 283 ? -20.554 -1.666 6.628 1.00 92.75 283 LEU A O 1
ATOM 2175 N N . ILE A 1 284 ? -19.108 -0.023 7.129 1.00 93.00 284 ILE A N 1
ATOM 2176 C CA . ILE A 1 284 ? -18.058 -0.927 7.618 1.00 93.00 284 ILE A CA 1
ATOM 2177 C C . ILE A 1 284 ? -18.560 -1.679 8.858 1.00 93.00 284 ILE A C 1
ATOM 2179 O O . ILE A 1 284 ? -18.442 -2.898 8.902 1.00 93.00 284 ILE A O 1
ATOM 2183 N N . ALA A 1 285 ? -19.126 -0.984 9.851 1.00 90.75 285 ALA A N 1
ATOM 2184 C CA . ALA A 1 285 ? -19.639 -1.612 11.071 1.00 90.75 285 ALA A CA 1
ATOM 2185 C C . ALA A 1 285 ? -20.694 -2.684 10.763 1.00 90.75 285 ALA A C 1
ATOM 2187 O O . ALA A 1 285 ? -20.599 -3.795 11.273 1.00 90.75 285 ALA A O 1
ATOM 2188 N N . GLU A 1 286 ? -21.656 -2.355 9.900 1.00 90.12 286 GLU A N 1
ATOM 2189 C CA . GLU A 1 286 ? -22.723 -3.251 9.458 1.00 90.12 286 GLU A CA 1
ATOM 2190 C C . GLU A 1 286 ? -22.168 -4.460 8.703 1.00 90.12 286 GLU A C 1
ATOM 2192 O O . GLU A 1 286 ? -22.497 -5.591 9.042 1.00 90.12 286 GLU A O 1
ATOM 2197 N N . THR A 1 287 ? -21.256 -4.234 7.752 1.00 90.75 287 THR A N 1
ATOM 2198 C CA . THR A 1 287 ? -20.610 -5.313 6.987 1.00 90.75 287 THR A CA 1
ATOM 2199 C C . THR A 1 287 ? -19.879 -6.278 7.916 1.00 90.75 287 THR A C 1
ATOM 2201 O O . THR A 1 287 ? -19.939 -7.487 7.726 1.00 90.75 287 THR A O 1
ATOM 2204 N N . LEU A 1 288 ? -19.182 -5.751 8.927 1.00 88.81 288 LEU A N 1
ATOM 2205 C CA . LEU A 1 288 ? -18.417 -6.535 9.899 1.00 88.81 288 LEU A CA 1
ATOM 2206 C C . LEU A 1 288 ? -19.280 -7.159 11.001 1.00 88.81 288 LEU A C 1
ATOM 2208 O O . LEU A 1 288 ? -18.754 -7.963 11.783 1.00 88.81 288 LEU A O 1
ATOM 2212 N N . ASN A 1 289 ? -20.558 -6.792 11.097 1.00 83.88 289 ASN A N 1
ATOM 2213 C CA . ASN A 1 289 ? -21.479 -7.360 12.067 1.00 83.88 289 ASN A CA 1
ATOM 2214 C C . ASN A 1 289 ? -21.792 -8.815 11.687 1.00 83.88 289 ASN A C 1
ATOM 2216 O O . ASN A 1 289 ? -22.001 -9.132 10.521 1.00 83.88 289 ASN A O 1
ATOM 2220 N N . GLY A 1 290 ? -21.752 -9.729 12.655 1.00 69.56 290 GLY A N 1
ATOM 2221 C CA . GLY A 1 290 ? -21.898 -11.169 12.400 1.00 69.56 290 GLY A CA 1
ATOM 2222 C C . GLY A 1 290 ? -20.680 -11.857 11.761 1.00 69.56 290 GLY A C 1
ATOM 2223 O O . GLY A 1 290 ? -20.659 -13.082 11.689 1.00 69.56 290 GLY A O 1
ATOM 2224 N N . MET A 1 291 ? -19.633 -11.124 11.354 1.00 77.38 291 MET A N 1
ATOM 2225 C CA . MET A 1 291 ? -18.344 -11.748 11.044 1.00 77.38 291 MET A CA 1
ATOM 2226 C C . MET A 1 291 ? -17.613 -12.088 12.342 1.00 77.38 291 MET A C 1
ATOM 2228 O O . MET A 1 291 ? -17.217 -11.189 13.094 1.00 77.38 291 MET A O 1
ATOM 2232 N N . GLU A 1 292 ? -17.375 -13.371 12.582 1.00 66.31 292 GLU A N 1
ATOM 2233 C CA . GLU A 1 292 ? -16.425 -13.804 13.603 1.00 66.31 292 GLU A CA 1
ATOM 2234 C C . GLU A 1 292 ? -14.993 -13.495 13.146 1.00 66.31 292 GLU A C 1
ATOM 2236 O O . GLU A 1 292 ? -14.665 -13.588 11.959 1.00 66.31 292 GLU A O 1
ATOM 2241 N N . ILE A 1 293 ? -14.134 -13.087 14.086 1.00 62.75 293 ILE A N 1
ATOM 2242 C CA . ILE A 1 293 ? -12.694 -13.022 13.825 1.00 62.75 293 ILE A CA 1
ATOM 2243 C C . ILE A 1 293 ? -12.260 -14.471 13.643 1.00 62.75 293 ILE A C 1
ATOM 2245 O O . ILE A 1 293 ? -12.256 -15.236 14.603 1.00 62.75 293 ILE A O 1
ATOM 2249 N N . ARG A 1 294 ? -11.977 -14.860 12.401 1.00 54.41 294 ARG A N 1
ATOM 2250 C CA . ARG A 1 294 ? -11.568 -16.227 12.096 1.00 54.41 294 ARG A CA 1
ATOM 2251 C C . ARG A 1 294 ? -10.205 -16.475 12.735 1.00 54.41 294 ARG A C 1
ATOM 2253 O O . ARG A 1 294 ? -9.213 -15.902 12.286 1.00 54.41 294 ARG A O 1
ATOM 2260 N N . GLU A 1 295 ? -10.153 -17.348 13.736 1.00 51.94 295 GLU A N 1
ATOM 2261 C CA . GLU A 1 295 ? -8.917 -18.056 14.065 1.00 51.94 295 GLU A CA 1
ATOM 2262 C C . GLU A 1 295 ? -8.566 -18.891 12.835 1.00 51.94 295 GLU A C 1
ATOM 2264 O O . GLU A 1 295 ? -9.237 -19.869 12.493 1.00 51.94 295 GLU A O 1
ATOM 2269 N N . PHE A 1 296 ? -7.585 -18.420 12.067 1.00 43.69 296 PHE A N 1
ATOM 2270 C CA . PHE A 1 296 ? -7.191 -19.102 10.848 1.00 43.69 296 PHE A CA 1
ATOM 2271 C C . PHE A 1 296 ? -6.440 -20.378 11.226 1.00 43.69 296 PHE A C 1
ATOM 2273 O O . PHE A 1 296 ? -5.256 -20.347 11.538 1.00 43.69 296 PHE A O 1
ATOM 2280 N N . SER A 1 297 ? -7.140 -21.505 11.169 1.00 43.66 297 SER A N 1
ATOM 2281 C CA . SER A 1 297 ? -6.594 -22.863 11.238 1.00 43.66 297 SER A CA 1
ATOM 2282 C C . SER A 1 297 ? -6.218 -23.348 9.831 1.00 43.66 297 SER A C 1
ATOM 2284 O O . SER A 1 297 ? -6.605 -24.426 9.385 1.00 43.66 297 SER A O 1
ATOM 2286 N N . GLY A 1 298 ? -5.509 -22.507 9.072 1.00 43.75 298 GLY A N 1
ATOM 2287 C CA . 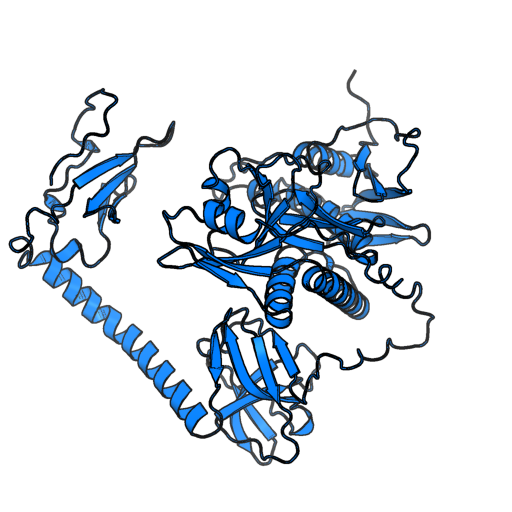GLY A 1 298 ? -4.887 -22.937 7.822 1.00 43.75 298 GLY A CA 1
ATOM 2288 C C . GLY A 1 298 ? -3.524 -23.580 8.070 1.00 43.75 298 GLY A C 1
ATOM 2289 O O . GLY A 1 298 ? -3.016 -23.520 9.191 1.00 43.75 298 GLY A O 1
ATOM 2290 N N . PRO A 1 299 ? -2.930 -24.220 7.047 1.00 40.09 299 PRO A N 1
ATOM 2291 C CA . PRO A 1 299 ? -1.636 -24.872 7.193 1.00 40.09 299 PRO A CA 1
ATOM 2292 C C . PRO A 1 299 ? -0.616 -23.885 7.767 1.00 40.09 299 PRO A C 1
ATOM 2294 O O . PRO A 1 299 ? -0.620 -22.709 7.393 1.00 40.09 299 PRO A O 1
ATOM 2297 N N . GLU A 1 300 ? 0.246 -24.380 8.665 1.00 42.22 300 GLU A N 1
ATOM 2298 C CA . GLU A 1 300 ? 1.441 -23.666 9.130 1.00 42.22 300 GLU A CA 1
ATOM 2299 C C . GLU A 1 300 ? 2.093 -22.949 7.934 1.00 42.22 300 GLU A C 1
ATOM 2301 O O . GLU A 1 300 ? 2.092 -23.523 6.834 1.00 42.22 300 GLU A O 1
ATOM 2306 N N . PRO A 1 301 ? 2.637 -21.723 8.099 1.00 42.06 301 PRO A N 1
ATOM 2307 C CA . PRO A 1 301 ? 3.336 -21.044 7.017 1.00 42.06 301 PRO A CA 1
ATOM 2308 C C . PRO A 1 301 ? 4.293 -22.047 6.393 1.00 42.06 301 PRO A C 1
ATOM 2310 O O . PRO A 1 301 ? 5.145 -22.564 7.115 1.00 42.06 301 PRO A O 1
ATOM 2313 N N . ILE A 1 302 ? 4.105 -22.376 5.104 1.00 40.25 302 ILE A N 1
ATOM 2314 C CA . ILE A 1 302 ? 4.966 -23.334 4.401 1.00 40.25 302 ILE A CA 1
ATOM 2315 C C . ILE A 1 302 ? 6.393 -22.927 4.757 1.00 40.25 302 ILE A C 1
ATOM 2317 O O . ILE A 1 302 ? 6.767 -21.800 4.407 1.00 40.25 302 ILE A O 1
ATOM 2321 N N . PRO A 1 303 ? 7.172 -23.766 5.469 1.00 38.41 303 PRO A N 1
ATOM 2322 C CA . PRO A 1 303 ? 8.564 -23.467 5.716 1.00 38.41 303 PRO A CA 1
ATOM 2323 C C . PRO A 1 303 ? 9.206 -23.392 4.337 1.00 38.41 303 PRO A C 1
ATOM 2325 O O . PRO A 1 303 ? 9.443 -24.410 3.685 1.00 38.41 303 PRO A O 1
ATOM 2328 N N . LEU A 1 304 ? 9.370 -22.174 3.823 1.00 39.19 304 LEU A N 1
ATOM 2329 C CA . LEU A 1 304 ? 9.969 -21.977 2.518 1.00 39.19 304 LEU A CA 1
ATOM 2330 C C . LEU A 1 304 ? 11.388 -22.530 2.628 1.00 39.19 304 LEU A C 1
ATOM 2332 O O . LEU A 1 304 ? 12.077 -22.152 3.578 1.00 39.19 304 LEU A O 1
ATOM 2336 N N . PRO A 1 305 ? 11.802 -23.436 1.722 1.00 31.17 305 PRO A N 1
ATOM 2337 C CA . PRO A 1 305 ? 12.990 -24.246 1.910 1.00 31.17 305 PRO A CA 1
ATOM 2338 C C . PRO A 1 305 ? 14.175 -23.378 2.327 1.00 31.17 305 PRO A C 1
ATOM 2340 O O . PRO A 1 305 ? 14.658 -22.540 1.560 1.00 31.17 305 PRO A O 1
ATOM 2343 N N . ASN A 1 306 ? 14.621 -23.571 3.568 1.00 34.62 306 ASN A N 1
ATOM 2344 C CA . ASN A 1 306 ? 15.923 -23.097 3.987 1.00 34.62 306 ASN A CA 1
ATOM 2345 C C . ASN A 1 306 ? 16.947 -23.804 3.094 1.00 34.62 306 ASN A C 1
ATOM 2347 O O . ASN A 1 306 ? 16.893 -25.019 2.917 1.00 34.62 306 ASN A O 1
ATOM 2351 N N . ALA A 1 307 ? 17.865 -23.018 2.544 1.00 34.59 307 ALA A N 1
ATOM 2352 C CA . ALA A 1 307 ? 18.903 -23.415 1.602 1.00 34.59 307 ALA A CA 1
ATOM 2353 C C . ALA A 1 307 ? 18.437 -23.661 0.155 1.00 34.59 307 ALA A C 1
ATOM 2355 O O . ALA A 1 307 ? 17.895 -24.701 -0.222 1.00 34.59 307 ALA A O 1
ATOM 2356 N N . ILE A 1 308 ? 18.865 -22.743 -0.714 1.00 34.06 308 ILE A N 1
ATOM 2357 C CA . ILE A 1 308 ? 19.381 -23.121 -2.028 1.00 34.06 308 ILE A CA 1
ATOM 2358 C C . ILE A 1 308 ? 20.502 -24.136 -1.755 1.00 34.06 308 ILE A C 1
ATOM 2360 O O . ILE A 1 308 ? 21.642 -23.764 -1.480 1.00 34.06 308 ILE A O 1
ATOM 2364 N N . ARG A 1 309 ? 20.197 -25.440 -1.797 1.00 34.09 309 ARG A N 1
ATOM 2365 C CA . ARG A 1 309 ? 21.238 -26.431 -2.080 1.00 34.09 309 ARG A CA 1
ATOM 2366 C C . ARG A 1 309 ? 21.787 -26.045 -3.450 1.00 34.09 309 ARG A C 1
ATOM 2368 O O . ARG A 1 309 ? 21.053 -26.101 -4.439 1.00 34.09 309 ARG A O 1
ATOM 2375 N N . LYS A 1 310 ? 23.041 -25.574 -3.482 1.00 33.75 310 LYS A N 1
ATOM 2376 C CA . LYS A 1 310 ? 23.792 -25.293 -4.713 1.00 33.75 310 LYS A CA 1
ATOM 2377 C C . LYS A 1 310 ? 23.506 -26.418 -5.714 1.00 33.75 310 LYS A C 1
ATOM 2379 O O . LYS A 1 310 ? 23.810 -27.571 -5.428 1.00 33.75 310 LYS A O 1
ATOM 2384 N N . GLY A 1 311 ? 22.880 -26.085 -6.843 1.00 31.33 311 GLY A N 1
ATOM 2385 C CA . GLY A 1 311 ? 22.710 -27.017 -7.964 1.00 31.33 311 GLY A CA 1
ATOM 2386 C C . GLY A 1 311 ? 21.288 -27.276 -8.467 1.00 31.33 311 GLY A C 1
ATOM 2387 O O . GLY A 1 311 ? 21.154 -27.963 -9.472 1.00 31.33 311 GLY A O 1
ATOM 2388 N N . LYS A 1 312 ? 20.226 -26.724 -7.866 1.00 29.92 312 LYS A N 1
ATOM 2389 C CA . LYS A 1 312 ? 18.880 -26.798 -8.465 1.00 29.92 312 LYS A CA 1
ATOM 2390 C C . LYS A 1 312 ? 18.299 -25.400 -8.628 1.00 29.92 312 LYS A C 1
ATOM 2392 O O . LYS A 1 312 ? 17.978 -24.748 -7.638 1.00 29.92 312 LYS A O 1
ATOM 2397 N N . GLN A 1 313 ? 18.178 -24.941 -9.879 1.00 28.83 313 GLN A N 1
ATOM 2398 C CA . GLN A 1 313 ? 17.293 -23.822 -10.204 1.00 28.83 313 GLN A CA 1
ATOM 2399 C C . GLN A 1 313 ? 15.939 -24.103 -9.537 1.00 28.83 313 GLN A C 1
ATOM 2401 O O . GLN A 1 313 ? 15.441 -25.228 -9.671 1.00 28.83 313 GLN A O 1
ATOM 2406 N N . PRO A 1 314 ? 15.355 -23.153 -8.784 1.00 27.95 314 PRO A N 1
ATOM 2407 C CA . PRO A 1 314 ? 14.005 -23.339 -8.286 1.00 27.95 314 PRO A CA 1
ATOM 2408 C C . PRO A 1 314 ? 13.123 -23.604 -9.503 1.00 27.95 314 PRO A C 1
ATOM 2410 O O . PRO A 1 314 ? 13.142 -22.823 -10.457 1.00 27.95 314 PRO A O 1
ATOM 2413 N N . ALA A 1 315 ? 12.425 -24.743 -9.492 1.00 28.30 315 ALA A N 1
ATOM 2414 C CA . ALA A 1 315 ? 11.463 -25.077 -10.525 1.00 28.30 315 ALA A CA 1
ATOM 2415 C C . ALA A 1 315 ? 10.582 -23.844 -10.751 1.00 28.30 315 ALA A C 1
ATOM 2417 O O . ALA A 1 315 ? 10.077 -23.254 -9.790 1.00 28.30 315 ALA A O 1
ATOM 2418 N N . SER A 1 316 ? 10.475 -23.421 -12.013 1.00 27.94 316 SER A N 1
ATOM 2419 C CA . SER A 1 316 ? 9.521 -22.407 -12.456 1.00 27.94 316 SER A CA 1
ATOM 2420 C C . SER A 1 316 ? 8.193 -22.646 -11.737 1.00 27.94 316 SER A C 1
ATOM 2422 O O . SER A 1 316 ? 7.765 -23.805 -11.718 1.00 27.94 316 SER A O 1
ATOM 2424 N N . PRO A 1 317 ? 7.575 -21.618 -11.124 1.00 30.25 317 PRO A N 1
ATOM 2425 C CA . PRO A 1 317 ? 6.380 -21.802 -10.316 1.00 30.25 317 PRO A CA 1
ATOM 2426 C C . PRO A 1 317 ? 5.372 -22.621 -11.111 1.00 30.25 317 PRO A C 1
ATOM 2428 O O . PRO A 1 317 ? 5.024 -22.267 -12.242 1.00 30.25 317 PRO A O 1
ATOM 2431 N N . SER A 1 318 ? 4.982 -23.757 -10.539 1.00 29.67 318 SER A N 1
ATOM 2432 C CA . SER A 1 318 ? 3.947 -24.595 -11.108 1.00 29.67 318 SER A CA 1
ATOM 2433 C C . SER A 1 318 ? 2.660 -23.775 -11.246 1.00 29.67 318 SER A C 1
ATOM 2435 O O . SER A 1 318 ? 2.378 -22.883 -10.441 1.00 29.67 318 SER A O 1
ATOM 2437 N N . PRO A 1 319 ? 1.894 -24.019 -12.312 1.00 36.44 319 PRO A N 1
ATOM 2438 C CA . PRO A 1 319 ? 0.948 -23.067 -12.845 1.00 36.44 319 PRO A CA 1
ATOM 2439 C C . PRO A 1 319 ? -0.412 -23.341 -12.199 1.00 36.44 319 PRO A C 1
ATOM 2441 O O . PRO A 1 319 ? -1.207 -24.102 -12.731 1.00 36.44 319 PRO A O 1
ATOM 2444 N N . SER A 1 320 ? -0.693 -22.751 -11.038 1.00 31.41 320 SER A N 1
ATOM 2445 C CA . SER A 1 320 ? -2.006 -22.887 -10.379 1.00 31.41 320 SER A CA 1
ATOM 2446 C C . SER A 1 320 ? -2.757 -21.557 -10.270 1.00 31.41 320 SER A C 1
ATOM 2448 O O . SER A 1 320 ? -3.436 -21.292 -9.285 1.00 31.41 320 SER A O 1
ATOM 2450 N N . LEU A 1 321 ? -2.638 -20.721 -11.307 1.00 37.25 321 LEU A N 1
ATOM 2451 C CA . LEU A 1 321 ? -3.627 -19.685 -11.652 1.00 37.25 321 LEU A CA 1
ATOM 2452 C C . LEU A 1 321 ? -4.493 -20.099 -12.856 1.00 37.25 321 LEU A C 1
ATOM 2454 O O . LEU A 1 321 ? -5.324 -19.318 -13.304 1.00 37.25 321 LEU A O 1
ATOM 2458 N N . PHE A 1 322 ? -4.295 -21.317 -13.375 1.00 38.78 322 PHE A N 1
ATOM 2459 C CA . PHE A 1 322 ? -5.132 -21.915 -14.409 1.00 38.78 322 PHE A CA 1
ATOM 2460 C C . PHE A 1 322 ? -6.337 -22.567 -13.746 1.00 38.78 322 PHE A C 1
ATOM 2462 O O . PHE A 1 322 ? -6.371 -23.780 -13.567 1.00 38.78 322 PHE A O 1
ATOM 2469 N N . ASP A 1 323 ? -7.329 -21.765 -13.391 1.00 38.78 323 ASP A N 1
ATOM 2470 C CA . ASP A 1 323 ? -8.679 -22.305 -13.344 1.00 38.78 323 ASP A CA 1
ATOM 2471 C C . ASP A 1 323 ? -9.235 -22.149 -14.771 1.00 38.78 323 ASP A C 1
ATOM 2473 O O . ASP A 1 323 ? -9.330 -21.041 -15.298 1.00 38.78 323 ASP A O 1
ATOM 2477 N N . GLN A 1 324 ? -9.486 -23.269 -15.457 1.00 48.53 324 GLN A N 1
ATOM 2478 C CA . GLN A 1 324 ? -10.170 -23.315 -16.765 1.00 48.53 324 GLN A CA 1
ATOM 2479 C C . GLN A 1 324 ? -9.444 -22.673 -17.975 1.00 48.53 324 GLN A C 1
ATOM 2481 O O . GLN A 1 324 ? -10.070 -22.051 -18.832 1.00 48.53 324 GLN A O 1
ATOM 2486 N N . GLY A 1 325 ? -8.117 -22.818 -18.096 1.00 65.62 325 GLY A N 1
ATOM 2487 C CA . GLY A 1 325 ? -7.390 -22.417 -19.319 1.00 65.62 325 GLY A CA 1
ATOM 2488 C C . GLY A 1 325 ? -7.236 -20.903 -19.533 1.00 65.62 325 GLY A C 1
ATOM 2489 O O . GLY A 1 325 ? -6.786 -20.478 -20.597 1.00 65.62 325 GLY A O 1
ATOM 2490 N N . THR A 1 326 ? -7.563 -20.095 -18.521 1.00 71.56 326 THR A N 1
ATOM 2491 C CA . THR A 1 326 ? -7.403 -18.635 -18.525 1.00 71.56 326 THR A CA 1
ATOM 2492 C C . THR A 1 326 ? -6.362 -18.226 -17.483 1.00 71.56 326 THR A C 1
ATOM 2494 O O . THR A 1 326 ? -6.452 -18.603 -16.321 1.00 71.56 326 THR A O 1
ATOM 2497 N N . LEU A 1 327 ? -5.362 -17.445 -17.892 1.00 78.50 327 LEU A N 1
ATOM 2498 C CA . LEU A 1 327 ? -4.348 -16.851 -17.025 1.00 78.50 327 LEU A CA 1
ATOM 2499 C C . LEU A 1 327 ? -4.795 -15.447 -16.606 1.00 78.50 327 LEU A C 1
ATOM 2501 O O . LEU A 1 327 ? -4.974 -14.576 -17.452 1.00 78.50 327 LEU A O 1
ATOM 2505 N N . VAL A 1 328 ? -4.904 -15.189 -15.304 1.00 72.50 328 VAL A N 1
ATOM 2506 C CA . VAL A 1 328 ? -5.152 -13.834 -14.790 1.00 72.50 328 VAL A CA 1
ATOM 2507 C C . VAL A 1 328 ? -3.825 -13.152 -14.454 1.00 72.50 328 VAL A C 1
ATOM 2509 O O . VAL A 1 328 ? -3.027 -13.688 -13.686 1.00 72.50 328 VAL A O 1
ATOM 2512 N N . ALA A 1 329 ? -3.584 -11.964 -15.012 1.00 72.25 329 ALA A N 1
ATOM 2513 C CA . ALA A 1 329 ? -2.385 -11.168 -14.742 1.00 72.25 329 ALA A CA 1
ATOM 2514 C C . ALA A 1 329 ? -2.740 -9.733 -14.329 1.00 72.25 329 ALA A C 1
ATOM 2516 O O . ALA A 1 329 ? -3.700 -9.154 -14.826 1.00 72.25 329 ALA A O 1
ATOM 2517 N N . ALA A 1 330 ? -1.961 -9.134 -13.428 1.00 70.38 330 ALA A N 1
ATOM 2518 C CA . ALA A 1 330 ? -2.117 -7.724 -13.072 1.00 70.38 330 ALA A CA 1
ATOM 2519 C C . ALA A 1 330 ? -1.366 -6.836 -14.074 1.00 70.38 330 ALA A C 1
ATOM 2521 O O . ALA A 1 330 ? -0.182 -7.047 -14.334 1.00 70.38 330 ALA A O 1
ATOM 2522 N N . TYR A 1 331 ? -2.048 -5.835 -14.627 1.00 73.56 331 TYR A N 1
ATOM 2523 C CA . TYR A 1 331 ? -1.438 -4.826 -15.482 1.00 73.56 331 TYR A CA 1
ATOM 2524 C C . TYR A 1 331 ? -0.844 -3.700 -14.634 1.00 73.56 331 TYR A C 1
ATOM 2526 O O . TYR A 1 331 ? -1.574 -2.924 -14.013 1.00 73.56 331 TYR A O 1
ATOM 2534 N N . SER A 1 332 ? 0.483 -3.581 -14.679 1.00 62.16 332 SER A N 1
ATOM 2535 C CA . SER A 1 332 ? 1.236 -2.491 -14.065 1.00 62.16 332 SER A CA 1
ATOM 2536 C C . SER A 1 332 ? 1.906 -1.629 -15.134 1.00 62.16 332 SER A C 1
ATOM 2538 O O . SER A 1 332 ? 2.910 -2.033 -15.718 1.00 62.16 332 SER A O 1
ATOM 2540 N N . GLY A 1 333 ? 1.352 -0.449 -15.433 1.00 66.31 333 GLY A N 1
ATOM 2541 C CA . GLY A 1 333 ? 1.949 0.450 -16.426 1.00 66.31 333 GLY A CA 1
ATOM 2542 C C . GLY A 1 333 ? 1.050 1.571 -16.949 1.00 66.31 333 GLY A C 1
ATOM 2543 O O . GLY A 1 333 ? -0.095 1.760 -16.530 1.00 66.31 333 GLY A O 1
ATOM 2544 N N . SER A 1 334 ? 1.598 2.350 -17.885 1.00 74.19 334 SER A N 1
ATOM 2545 C CA . SER A 1 334 ? 0.900 3.433 -18.594 1.00 74.19 334 SER A CA 1
ATOM 2546 C C . SER A 1 334 ? 0.832 3.242 -20.113 1.00 74.19 334 SER A C 1
ATOM 2548 O O . SER A 1 334 ? 0.058 3.948 -20.759 1.00 74.19 334 SER A O 1
ATOM 2550 N N . SER A 1 335 ? 1.591 2.296 -20.676 1.00 82.25 335 SER A N 1
ATOM 2551 C CA . SER A 1 335 ? 1.744 2.076 -22.124 1.00 82.25 335 SER A CA 1
ATOM 2552 C C . SER A 1 335 ? 0.445 1.733 -22.849 1.00 82.25 335 SER A C 1
ATOM 2554 O O . SER A 1 335 ? 0.314 2.009 -24.033 1.00 82.25 335 SER A O 1
ATOM 2556 N N . MET A 1 336 ? -0.539 1.173 -22.146 1.00 87.81 336 MET A N 1
ATOM 2557 C CA . MET A 1 336 ? -1.838 0.783 -22.696 1.00 87.81 336 MET A CA 1
ATOM 2558 C C . MET A 1 336 ? -2.956 1.748 -22.307 1.00 87.81 336 MET A C 1
ATOM 2560 O O . MET A 1 336 ? -4.134 1.419 -22.453 1.00 87.81 336 MET A O 1
ATOM 2564 N N . LYS A 1 337 ? -2.636 2.942 -21.790 1.00 81.94 337 LYS A N 1
ATOM 2565 C CA . LYS A 1 337 ? -3.659 3.970 -21.585 1.00 81.94 337 LYS A CA 1
ATOM 2566 C C . LYS A 1 337 ? -4.257 4.381 -22.941 1.00 81.94 337 LYS A C 1
ATOM 2568 O O . LYS A 1 337 ? -3.525 4.544 -23.905 1.00 81.94 337 LYS A O 1
ATOM 2573 N N . PRO A 1 338 ? -5.578 4.600 -23.027 1.00 79.12 338 PRO A N 1
ATOM 2574 C CA . PRO A 1 338 ? -6.576 4.510 -21.957 1.00 79.12 338 PRO A CA 1
ATOM 2575 C C . PRO A 1 338 ? -7.243 3.126 -21.801 1.00 79.12 338 PRO A C 1
ATOM 2577 O O . PRO A 1 338 ? -8.078 2.977 -20.902 1.00 79.12 338 PRO A O 1
ATOM 2580 N N . THR A 1 339 ? -6.908 2.149 -22.652 1.00 86.44 339 THR A N 1
ATOM 2581 C CA . THR A 1 339 ? -7.475 0.787 -22.686 1.00 86.44 339 THR A CA 1
ATOM 2582 C C . THR A 1 339 ? -7.371 0.095 -21.326 1.00 86.44 339 THR A C 1
ATOM 2584 O O . THR A 1 339 ? -8.397 -0.288 -20.737 1.00 86.44 339 THR A O 1
ATOM 2587 N N . PHE A 1 340 ? -6.156 0.055 -20.774 1.00 81.12 340 PHE A N 1
ATOM 2588 C CA . PHE A 1 340 ? -5.882 -0.390 -19.410 1.00 81.12 340 PHE A CA 1
ATOM 2589 C C . PHE A 1 340 ? -5.455 0.768 -18.516 1.00 81.12 340 PHE A C 1
ATOM 2591 O O . PHE A 1 340 ? -4.921 1.791 -18.958 1.00 81.12 340 PHE A O 1
ATOM 2598 N N . ARG A 1 341 ? -5.727 0.612 -17.225 1.00 71.06 341 ARG A N 1
ATOM 2599 C CA . ARG A 1 341 ? -5.237 1.486 -16.163 1.00 71.06 341 ARG A CA 1
ATOM 2600 C C . ARG A 1 341 ? -4.567 0.641 -15.102 1.00 71.06 341 ARG A C 1
ATOM 2602 O O . ARG A 1 341 ? -4.875 -0.525 -14.948 1.00 71.06 341 ARG A O 1
ATOM 2609 N N . HIS A 1 342 ? -3.658 1.264 -14.378 1.00 56.94 342 HIS A N 1
ATOM 2610 C CA . HIS A 1 342 ? -3.022 0.673 -13.215 1.00 56.94 342 HIS A CA 1
ATOM 2611 C C . HIS A 1 342 ? -3.952 0.770 -11.987 1.00 56.94 342 HIS A C 1
ATOM 2613 O O . HIS A 1 342 ? -4.412 1.890 -11.725 1.00 56.94 342 HIS A O 1
ATOM 2619 N N . PRO A 1 343 ? -4.227 -0.302 -11.214 1.00 60.44 343 PRO A N 1
ATOM 2620 C CA . PRO A 1 343 ? -3.977 -1.727 -11.473 1.00 60.44 343 PRO A CA 1
ATOM 2621 C C . PRO A 1 343 ? -5.244 -2.443 -12.006 1.00 60.44 343 PRO A C 1
ATOM 2623 O O . PRO A 1 343 ? -6.157 -2.767 -11.247 1.00 60.44 343 PRO A O 1
ATOM 2626 N N . ASP A 1 344 ? -5.327 -2.680 -13.316 1.00 69.62 344 ASP A N 1
ATOM 2627 C CA . ASP A 1 344 ? -6.377 -3.500 -13.939 1.00 69.62 344 ASP A CA 1
ATOM 2628 C C . ASP A 1 344 ? -5.915 -4.972 -13.927 1.00 69.62 344 ASP A C 1
ATOM 2630 O O . ASP A 1 344 ? -4.739 -5.266 -14.142 1.00 69.62 344 ASP A O 1
ATOM 2634 N N . LEU A 1 345 ? -6.834 -5.911 -13.716 1.00 71.44 345 LEU A N 1
ATOM 2635 C CA . LEU A 1 345 ? -6.570 -7.339 -13.914 1.00 71.44 345 LEU A CA 1
ATOM 2636 C C . LEU A 1 345 ? -6.945 -7.734 -15.333 1.00 71.44 345 LEU A C 1
ATOM 2638 O O . LEU A 1 345 ? -8.025 -7.381 -15.787 1.00 71.44 345 LEU A O 1
ATOM 2642 N N . VAL A 1 346 ? -6.100 -8.483 -16.024 1.00 84.06 346 VAL A N 1
ATOM 2643 C CA . VAL A 1 346 ? -6.361 -8.967 -17.379 1.00 84.06 346 VAL A CA 1
ATOM 2644 C C . VAL A 1 346 ? -6.564 -10.476 -17.389 1.00 84.06 346 VAL A C 1
ATOM 2646 O O . VAL A 1 346 ? -5.848 -11.210 -16.714 1.00 84.06 346 VAL A O 1
ATOM 2649 N N . GLU A 1 347 ? -7.536 -10.930 -18.170 1.00 85.94 347 GLU A N 1
ATOM 2650 C CA . GLU A 1 347 ? -7.735 -12.338 -18.505 1.00 85.94 347 GLU A CA 1
ATOM 2651 C C . GLU A 1 347 ? -7.005 -12.635 -19.815 1.00 85.94 347 GLU A C 1
ATOM 2653 O O . GLU A 1 347 ? -7.301 -12.032 -20.851 1.00 85.94 347 GLU A O 1
ATOM 2658 N N . VAL A 1 348 ? -6.054 -13.561 -19.763 1.00 86.06 348 VAL A N 1
ATOM 2659 C CA . VAL A 1 348 ? -5.223 -13.988 -20.886 1.00 86.06 348 VAL A CA 1
ATOM 2660 C C .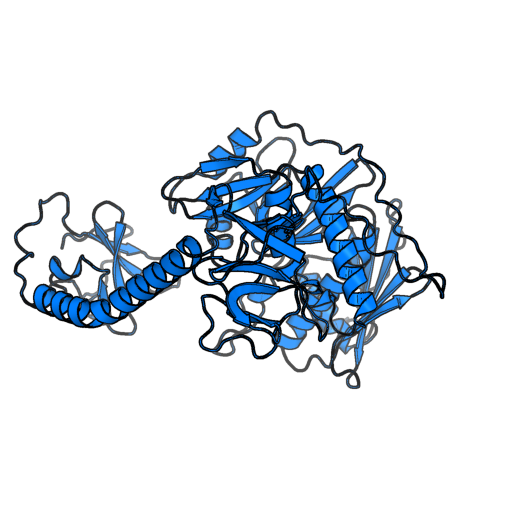 VAL A 1 348 ? -5.576 -15.423 -21.246 1.00 86.06 348 VAL A C 1
ATOM 2662 O O . VAL A 1 348 ? -5.466 -16.318 -20.415 1.00 86.06 348 VAL A O 1
ATOM 2665 N N . VAL A 1 349 ? -5.950 -15.660 -22.498 1.00 89.25 349 VAL A N 1
ATOM 2666 C CA . VAL A 1 349 ? -6.242 -17.003 -23.013 1.00 89.25 349 VAL A CA 1
ATOM 2667 C C . VAL A 1 349 ? -5.199 -17.367 -24.069 1.00 89.25 349 VAL A C 1
ATOM 2669 O O . VAL A 1 349 ? -4.926 -16.543 -24.950 1.00 89.25 349 VAL A O 1
ATOM 2672 N N . PRO A 1 350 ? -4.595 -18.568 -24.019 1.00 88.88 350 PRO A N 1
ATOM 2673 C CA . PRO A 1 350 ? -3.647 -19.000 -25.039 1.00 88.88 350 PRO A CA 1
ATOM 2674 C C . PRO A 1 350 ? -4.322 -19.082 -26.416 1.00 88.88 350 PRO A C 1
ATOM 2676 O O . PRO A 1 350 ? -5.538 -19.271 -26.541 1.00 88.88 350 PRO A O 1
ATOM 2679 N N . TYR A 1 351 ? -3.540 -18.909 -27.483 1.00 86.19 351 TYR A N 1
ATOM 2680 C CA . TYR A 1 351 ? -4.103 -18.924 -28.834 1.00 86.19 351 TYR A CA 1
ATOM 2681 C C . TYR A 1 351 ? -4.568 -20.322 -29.261 1.00 86.19 351 TYR A C 1
ATOM 2683 O O . TYR A 1 351 ? -5.598 -20.383 -29.925 1.00 86.19 351 TYR A O 1
ATOM 2691 N N . ASN A 1 352 ? -3.906 -21.406 -28.823 1.00 79.88 352 ASN A N 1
ATOM 2692 C CA . ASN A 1 352 ? -4.261 -22.805 -29.132 1.00 79.88 352 ASN A CA 1
ATOM 2693 C C . ASN A 1 352 ? -4.696 -22.966 -30.604 1.00 79.88 352 ASN A C 1
ATOM 2695 O O . ASN A 1 352 ? -5.866 -23.206 -30.887 1.00 79.88 352 ASN A O 1
ATOM 2699 N N . ASP A 1 353 ? -3.769 -22.701 -31.527 1.00 78.12 353 ASP A N 1
ATOM 2700 C CA . ASP A 1 353 ? -3.941 -22.750 -32.993 1.00 78.12 353 ASP A CA 1
ATOM 2701 C C . ASP A 1 353 ? -4.799 -21.648 -33.636 1.00 78.12 353 ASP A C 1
ATOM 2703 O O . ASP A 1 353 ? -4.853 -21.531 -34.863 1.00 78.12 353 ASP A O 1
ATOM 2707 N N . ARG A 1 354 ? -5.415 -20.756 -32.851 1.00 87.94 354 ARG A N 1
ATOM 2708 C CA . ARG A 1 354 ? -6.048 -19.553 -33.409 1.00 87.94 354 ARG A CA 1
ATOM 2709 C C . ARG A 1 354 ? -4.977 -18.611 -33.983 1.00 87.94 354 ARG A C 1
ATOM 2711 O O . ARG A 1 354 ? -3.980 -18.344 -33.311 1.00 87.94 354 ARG A O 1
ATOM 2718 N N . PRO A 1 355 ? -5.176 -18.044 -35.187 1.00 88.81 355 PRO A N 1
ATOM 2719 C CA . PRO A 1 355 ? -4.225 -17.095 -35.748 1.00 88.81 355 PRO A CA 1
ATOM 2720 C C . PRO A 1 355 ? -4.265 -15.773 -34.978 1.00 88.81 355 PRO A C 1
ATOM 2722 O O . PRO A 1 355 ? -5.343 -15.239 -34.708 1.00 88.81 355 PRO A O 1
ATOM 2725 N N . ILE A 1 356 ? -3.088 -15.222 -34.686 1.00 92.75 356 ILE A N 1
ATOM 2726 C CA . ILE A 1 356 ? -2.930 -13.863 -34.155 1.00 92.75 356 ILE A CA 1
ATOM 2727 C C . ILE A 1 356 ? -3.354 -12.878 -35.246 1.00 92.75 356 ILE A C 1
ATOM 2729 O O . ILE A 1 356 ? -2.977 -13.044 -36.408 1.00 92.75 356 ILE A O 1
ATOM 2733 N N . ARG A 1 357 ? -4.140 -11.856 -34.901 1.00 93.38 357 ARG A N 1
ATOM 2734 C CA . ARG A 1 357 ? -4.650 -10.864 -35.856 1.00 93.38 357 ARG A CA 1
ATOM 2735 C C . ARG A 1 357 ? -4.219 -9.443 -35.480 1.00 93.38 357 ARG A C 1
ATOM 2737 O O . ARG A 1 357 ? -4.128 -9.114 -34.295 1.00 93.38 357 ARG A O 1
ATOM 2744 N N . PRO A 1 358 ? -4.013 -8.550 -36.468 1.00 92.94 358 PRO A N 1
ATOM 2745 C CA . PRO A 1 358 ? -3.882 -7.123 -36.198 1.00 92.94 358 PRO A CA 1
ATOM 2746 C C . PRO A 1 358 ? -5.092 -6.600 -35.421 1.00 92.94 358 PRO A C 1
ATOM 2748 O O . PRO A 1 358 ? -6.235 -6.868 -35.786 1.00 92.94 358 PRO A O 1
ATOM 2751 N N . GLY A 1 359 ? -4.829 -5.859 -34.348 1.00 89.38 359 GLY A N 1
ATOM 2752 C CA . GLY A 1 359 ? -5.820 -5.353 -33.407 1.00 89.38 359 GLY A CA 1
ATOM 2753 C C . GLY A 1 359 ? -5.976 -6.169 -32.130 1.00 89.38 359 GLY A C 1
ATOM 2754 O O . GLY A 1 359 ? -6.541 -5.643 -31.168 1.00 89.38 359 GLY A O 1
ATOM 2755 N N . ASP A 1 360 ? -5.452 -7.395 -32.078 1.00 94.12 360 ASP A N 1
ATOM 2756 C CA . ASP A 1 360 ? -5.428 -8.192 -30.853 1.00 94.12 360 ASP A CA 1
ATOM 2757 C C . ASP A 1 360 ? -4.525 -7.558 -29.800 1.00 94.12 360 ASP A C 1
ATOM 2759 O O . ASP A 1 360 ? -3.464 -7.020 -30.106 1.00 94.12 360 ASP A O 1
ATOM 2763 N N . VAL A 1 361 ? -4.936 -7.635 -28.538 1.00 95.12 361 VAL A N 1
ATOM 2764 C CA . VAL A 1 361 ? -4.071 -7.295 -27.408 1.00 95.12 361 VAL A CA 1
ATOM 2765 C C . VAL A 1 361 ? -3.426 -8.578 -26.921 1.00 95.12 361 VAL A C 1
ATOM 2767 O O . VAL A 1 361 ? -4.131 -9.528 -26.587 1.00 95.12 361 VAL A O 1
ATOM 2770 N N . ILE A 1 362 ? -2.099 -8.618 -26.888 1.00 94.31 362 ILE A N 1
ATOM 2771 C CA . ILE A 1 362 ? -1.353 -9.830 -26.561 1.00 94.31 362 ILE A CA 1
ATOM 2772 C C . ILE A 1 362 ? -0.503 -9.646 -25.314 1.00 94.31 362 ILE A C 1
ATOM 2774 O O . ILE A 1 362 ? 0.050 -8.574 -25.077 1.00 94.31 362 ILE A O 1
ATOM 2778 N N . TYR A 1 363 ? -0.408 -10.715 -24.529 1.00 92.81 363 TYR A N 1
ATOM 2779 C CA . TYR A 1 363 ? 0.524 -10.852 -23.421 1.00 92.81 363 TYR A CA 1
ATOM 2780 C C . TYR A 1 363 ? 1.712 -11.685 -23.889 1.00 92.81 363 TYR A C 1
ATOM 2782 O O . TYR A 1 363 ? 1.526 -12.812 -24.353 1.00 92.81 363 TYR A O 1
ATOM 2790 N N . TYR A 1 364 ? 2.919 -11.138 -23.804 1.00 90.56 364 TYR A N 1
ATOM 2791 C CA . TYR A 1 364 ? 4.115 -11.772 -24.356 1.00 90.56 364 TYR A CA 1
ATOM 2792 C C . TYR A 1 364 ? 5.345 -11.538 -23.481 1.00 90.56 364 TYR A C 1
ATOM 2794 O O . TYR A 1 364 ? 5.380 -10.649 -22.625 1.00 90.56 364 TYR A O 1
ATOM 2802 N N . GLN A 1 365 ? 6.365 -12.359 -23.702 1.00 86.81 365 GLN A N 1
ATOM 2803 C CA . GLN A 1 365 ? 7.667 -12.246 -23.060 1.00 86.81 365 GLN A CA 1
ATOM 2804 C C . GLN A 1 365 ? 8.679 -11.713 -24.088 1.00 86.81 365 GLN A C 1
ATOM 2806 O O . GLN A 1 365 ? 8.892 -12.372 -25.101 1.00 86.81 365 GLN A O 1
ATOM 2811 N N . PRO A 1 366 ? 9.318 -10.547 -23.871 1.00 80.62 366 PRO A N 1
ATOM 2812 C CA . PRO A 1 366 ? 10.341 -10.047 -24.789 1.00 80.62 366 PRO A CA 1
ATOM 2813 C C . PRO A 1 366 ? 11.521 -11.021 -24.936 1.00 80.62 366 PRO A C 1
ATOM 2815 O O . PRO A 1 366 ? 12.016 -11.546 -23.935 1.00 80.62 366 PRO A O 1
ATOM 2818 N N . ALA A 1 367 ? 12.012 -11.202 -26.168 1.00 73.00 367 ALA A N 1
ATOM 2819 C CA . ALA A 1 367 ? 13.131 -12.098 -26.491 1.00 73.00 367 ALA A CA 1
ATOM 2820 C C . ALA A 1 367 ? 14.459 -11.691 -25.824 1.00 73.00 367 ALA A C 1
ATOM 2822 O O . ALA A 1 367 ? 15.311 -12.535 -25.565 1.00 73.00 367 ALA A O 1
ATOM 2823 N N . THR A 1 368 ? 14.621 -10.408 -25.490 1.00 64.88 368 THR A N 1
ATOM 2824 C CA . THR A 1 368 ? 15.780 -9.869 -24.757 1.00 64.88 368 THR A CA 1
ATOM 2825 C C . THR A 1 368 ? 15.815 -10.278 -23.280 1.00 64.88 368 THR A C 1
ATOM 2827 O O . THR A 1 368 ? 16.746 -9.913 -22.568 1.00 64.88 368 THR A O 1
ATOM 2830 N N . GLY A 1 369 ? 14.797 -10.997 -22.793 1.00 58.81 369 GLY A N 1
ATOM 2831 C CA . GLY A 1 369 ? 14.549 -11.159 -21.363 1.00 58.81 369 GLY A CA 1
ATOM 2832 C C . GLY A 1 369 ? 13.966 -9.880 -20.751 1.00 58.81 369 GLY A C 1
ATOM 2833 O O . GLY A 1 369 ? 14.101 -8.786 -21.300 1.00 58.81 369 GLY A O 1
ATOM 2834 N N . GLY A 1 370 ? 13.250 -10.013 -19.631 1.00 66.00 370 GLY A N 1
ATOM 2835 C CA . GLY A 1 370 ? 12.652 -8.874 -18.925 1.00 66.00 370 GLY A CA 1
ATOM 2836 C C . GLY A 1 370 ? 11.261 -9.150 -18.359 1.00 66.00 370 GLY A C 1
ATOM 2837 O O . GLY A 1 370 ? 10.840 -10.300 -18.234 1.00 66.00 370 GLY A O 1
ATOM 2838 N N . GLN A 1 371 ? 10.539 -8.088 -18.000 1.00 69.50 371 GLN A N 1
ATOM 2839 C CA . GLN A 1 371 ? 9.145 -8.194 -17.565 1.00 69.50 371 GLN A CA 1
ATOM 2840 C C . GLN A 1 371 ? 8.232 -8.533 -18.750 1.00 69.50 371 GLN A C 1
ATOM 2842 O O . GLN A 1 371 ? 8.476 -8.109 -19.878 1.00 69.50 371 GLN A O 1
ATOM 2847 N N . LYS A 1 372 ? 7.171 -9.299 -18.486 1.00 84.12 372 LYS A N 1
ATOM 2848 C CA . LYS A 1 372 ? 6.142 -9.607 -19.486 1.00 84.12 372 LYS A CA 1
ATOM 2849 C C . LYS A 1 372 ? 5.390 -8.334 -19.865 1.00 84.12 372 LYS A C 1
ATOM 2851 O O . LYS A 1 372 ? 5.085 -7.514 -19.000 1.00 84.12 372 LYS A O 1
ATOM 2856 N N . VAL A 1 373 ? 5.066 -8.193 -21.143 1.00 89.44 373 VAL A N 1
ATOM 2857 C CA . VAL A 1 373 ? 4.493 -6.971 -21.715 1.00 89.44 373 VAL A CA 1
ATOM 2858 C C . VAL A 1 373 ? 3.105 -7.262 -22.278 1.00 89.44 373 VAL A C 1
ATOM 2860 O O . VAL A 1 373 ? 2.837 -8.355 -22.778 1.00 89.44 373 VAL A O 1
ATOM 2863 N N . ILE A 1 374 ? 2.208 -6.278 -22.172 1.00 92.56 374 ILE A N 1
ATOM 2864 C CA . ILE A 1 374 ? 0.890 -6.295 -22.810 1.00 92.56 374 ILE A CA 1
ATOM 2865 C C . ILE A 1 374 ? 0.835 -5.148 -23.800 1.00 92.56 374 ILE A C 1
ATOM 2867 O O . ILE A 1 374 ? 0.760 -4.007 -23.354 1.00 92.56 374 ILE A O 1
ATOM 2871 N N . HIS A 1 375 ? 0.811 -5.440 -25.099 1.00 93.50 375 HIS A N 1
ATOM 2872 C CA . HIS A 1 375 ? 0.647 -4.446 -26.163 1.00 93.50 375 HIS A CA 1
ATOM 2873 C C . HIS A 1 375 ? -0.299 -4.946 -27.255 1.00 93.50 375 HIS A C 1
ATOM 2875 O O . HIS A 1 375 ? -0.639 -6.130 -27.324 1.00 93.50 375 HIS A O 1
ATOM 2881 N N . ARG A 1 376 ? -0.760 -4.024 -28.102 1.00 93.75 376 ARG A N 1
ATOM 2882 C CA . ARG A 1 376 ? -1.636 -4.345 -29.224 1.00 93.75 376 ARG A CA 1
ATOM 2883 C C . ARG A 1 376 ? -0.823 -4.692 -30.460 1.00 93.75 376 ARG A C 1
ATOM 2885 O O . ARG A 1 376 ? 0.121 -3.985 -30.796 1.00 93.75 376 ARG A O 1
ATOM 2892 N N . VAL A 1 377 ? -1.226 -5.739 -31.167 1.00 94.81 377 VAL A N 1
ATOM 2893 C CA . VAL A 1 377 ? -0.688 -6.084 -32.481 1.00 94.81 377 VAL A CA 1
ATOM 2894 C C . VAL A 1 377 ? -1.131 -5.020 -33.475 1.00 94.81 377 VAL A C 1
ATOM 2896 O O . VAL A 1 377 ? -2.324 -4.848 -33.718 1.00 94.81 377 VAL A O 1
ATOM 2899 N N . VAL A 1 378 ? -0.179 -4.304 -34.060 1.00 91.94 378 VAL A N 1
ATOM 2900 C CA . VAL A 1 378 ? -0.451 -3.293 -35.092 1.00 91.94 378 VAL A CA 1
ATOM 2901 C C . VAL A 1 378 ? -0.334 -3.887 -36.488 1.00 91.94 378 VAL A C 1
ATOM 2903 O O . VAL A 1 378 ? -1.136 -3.564 -37.362 1.00 91.94 378 VAL A O 1
ATOM 2906 N N . ARG A 1 379 ? 0.618 -4.802 -36.695 1.00 91.88 379 ARG A N 1
ATOM 2907 C CA . ARG A 1 379 ? 0.861 -5.434 -37.994 1.00 91.88 379 ARG A CA 1
ATOM 2908 C C . ARG A 1 379 ? 1.525 -6.794 -37.825 1.00 91.88 379 ARG A C 1
ATOM 2910 O O . ARG A 1 379 ? 2.297 -7.007 -36.896 1.00 91.88 379 ARG A O 1
ATOM 2917 N N . ILE A 1 380 ? 1.253 -7.697 -38.760 1.00 91.69 380 ILE A N 1
ATOM 2918 C CA . ILE A 1 380 ? 1.930 -8.991 -38.875 1.00 91.69 380 ILE A CA 1
ATOM 2919 C C . ILE A 1 380 ? 2.688 -8.997 -40.198 1.00 91.69 380 ILE A C 1
ATOM 2921 O O . ILE A 1 380 ? 2.164 -8.561 -41.222 1.00 91.69 380 ILE A O 1
ATOM 2925 N N . THR A 1 381 ? 3.939 -9.439 -40.162 1.00 89.44 381 THR A N 1
ATOM 2926 C CA . THR A 1 381 ? 4.851 -9.476 -41.309 1.00 89.44 381 THR A CA 1
ATOM 2927 C C . THR A 1 381 ? 5.466 -10.859 -41.437 1.00 89.44 381 THR A C 1
ATOM 2929 O O . THR A 1 381 ? 5.455 -11.622 -40.474 1.00 89.44 381 THR A O 1
ATOM 2932 N N . ALA A 1 382 ? 6.081 -11.156 -42.583 1.00 84.81 382 ALA A N 1
ATOM 2933 C CA . ALA A 1 382 ? 6.868 -12.379 -42.745 1.00 84.81 382 ALA A CA 1
ATOM 2934 C C . ALA A 1 382 ? 8.009 -12.494 -41.712 1.00 84.81 382 ALA A C 1
ATOM 2936 O O . ALA A 1 382 ? 8.376 -13.596 -41.322 1.00 84.81 382 ALA A O 1
ATOM 2937 N N . ASN A 1 383 ? 8.527 -11.358 -41.230 1.00 84.38 383 ASN A N 1
ATOM 2938 C CA . ASN A 1 383 ? 9.644 -11.300 -40.286 1.00 84.38 383 ASN A CA 1
ATOM 2939 C C . ASN A 1 383 ? 9.198 -11.364 -38.812 1.00 84.38 383 ASN A C 1
ATOM 2941 O O . ASN A 1 383 ? 10.043 -11.488 -37.926 1.00 84.38 383 ASN A O 1
ATOM 2945 N N . GLY A 1 384 ? 7.895 -11.261 -38.531 1.00 90.62 384 GLY A N 1
ATOM 2946 C CA . GLY A 1 384 ? 7.347 -11.288 -37.174 1.00 90.62 384 GLY A CA 1
ATOM 2947 C C . GLY A 1 384 ? 6.178 -10.328 -36.947 1.00 90.62 384 GLY A C 1
ATOM 2948 O O . GLY A 1 384 ? 5.631 -9.723 -37.875 1.00 90.62 384 GLY A O 1
ATOM 2949 N N . ILE A 1 385 ? 5.794 -10.203 -35.680 1.00 93.25 385 ILE A N 1
ATOM 2950 C CA . ILE A 1 385 ? 4.624 -9.473 -35.189 1.00 93.25 385 ILE A CA 1
ATOM 2951 C C . ILE A 1 385 ? 5.086 -8.129 -34.621 1.00 93.25 385 ILE A C 1
ATOM 2953 O O . ILE A 1 385 ? 5.893 -8.088 -33.695 1.00 93.25 385 ILE A O 1
ATOM 2957 N N . ALA A 1 386 ? 4.559 -7.032 -35.161 1.00 92.50 386 ALA A N 1
ATOM 2958 C CA . ALA A 1 386 ? 4.789 -5.690 -34.642 1.00 92.50 386 ALA A CA 1
ATOM 2959 C C . ALA A 1 386 ? 3.720 -5.345 -33.600 1.00 92.50 386 ALA A C 1
ATOM 2961 O O . ALA A 1 386 ? 2.514 -5.471 -33.857 1.00 92.50 386 ALA A O 1
ATOM 2962 N N . THR A 1 387 ? 4.161 -4.886 -32.433 1.00 93.62 387 THR A N 1
ATOM 2963 C CA . THR A 1 387 ? 3.295 -4.478 -31.327 1.00 93.62 387 THR A CA 1
ATOM 2964 C C . THR A 1 387 ? 3.463 -3.004 -30.998 1.00 93.62 387 THR A C 1
ATOM 2966 O O . THR A 1 387 ? 4.471 -2.382 -31.320 1.00 93.62 387 THR A O 1
ATOM 2969 N N . ARG A 1 388 ? 2.439 -2.418 -30.381 1.00 91.44 388 ARG A N 1
ATOM 2970 C CA . ARG A 1 388 ? 2.473 -1.045 -29.887 1.00 91.44 388 ARG A CA 1
ATOM 2971 C C . ARG A 1 388 ? 1.571 -0.895 -28.669 1.00 91.44 388 ARG A C 1
ATOM 2973 O O . ARG A 1 388 ? 0.442 -1.390 -28.657 1.00 91.44 388 ARG A O 1
ATOM 2980 N N . GLY A 1 389 ? 2.047 -0.175 -27.660 1.00 89.06 389 GLY A N 1
ATOM 2981 C CA . GLY A 1 389 ? 1.197 0.290 -26.567 1.00 89.06 389 GLY A CA 1
ATOM 2982 C C . GLY A 1 389 ? 0.192 1.343 -27.045 1.00 89.06 389 GLY A C 1
ATOM 2983 O O . GLY A 1 389 ? 0.568 2.274 -27.749 1.00 89.06 389 GLY A O 1
ATOM 2984 N N . ASP A 1 390 ? -1.077 1.249 -26.642 1.00 87.94 390 ASP A N 1
ATOM 2985 C CA . ASP A 1 390 ? -2.129 2.199 -27.055 1.00 87.94 390 ASP A CA 1
ATOM 2986 C C . ASP A 1 390 ? -1.849 3.671 -26.639 1.00 87.94 390 ASP A C 1
ATOM 2988 O O . ASP A 1 390 ? -2.481 4.589 -27.165 1.00 87.94 390 ASP A O 1
ATOM 2992 N N . ASN A 1 391 ? -0.908 3.904 -25.715 1.00 84.12 391 ASN A N 1
ATOM 2993 C CA . ASN A 1 391 ? -0.428 5.222 -25.276 1.00 84.12 391 ASN A CA 1
ATOM 2994 C C . ASN A 1 391 ? 0.946 5.602 -25.859 1.00 84.12 391 ASN A C 1
ATOM 2996 O O . ASN A 1 391 ? 1.434 6.705 -25.607 1.00 84.12 391 ASN A O 1
ATOM 3000 N N . ASN A 1 392 ? 1.610 4.689 -26.565 1.00 82.38 392 ASN A N 1
ATOM 3001 C CA . ASN A 1 392 ? 2.947 4.913 -27.099 1.00 82.38 392 ASN A CA 1
ATOM 3002 C C . ASN A 1 392 ? 2.853 5.566 -28.484 1.00 82.38 392 ASN A C 1
ATOM 3004 O O . ASN A 1 392 ? 1.988 5.225 -29.291 1.00 82.38 392 ASN A O 1
ATOM 3008 N N . CYS A 1 393 ? 3.760 6.506 -28.758 1.00 73.00 393 CYS A N 1
ATOM 3009 C CA . CYS A 1 393 ? 3.851 7.161 -30.062 1.00 73.00 393 CYS A CA 1
ATOM 3010 C C . CYS A 1 393 ? 4.503 6.236 -31.118 1.00 73.00 393 CYS A C 1
ATOM 3012 O O . CYS A 1 393 ? 3.851 5.960 -32.129 1.00 73.00 393 CYS A O 1
ATOM 3014 N N . PRO A 1 394 ? 5.720 5.688 -30.896 1.00 82.12 394 PRO A N 1
ATOM 3015 C CA . PRO A 1 394 ? 6.306 4.704 -31.808 1.00 82.12 394 PRO A CA 1
ATOM 3016 C C . PRO A 1 394 ? 5.786 3.277 -31.559 1.00 82.12 394 PRO A C 1
ATOM 3018 O O . PRO A 1 394 ? 5.356 2.946 -30.451 1.00 82.12 394 PRO A O 1
ATOM 3021 N N . GLU A 1 395 ? 5.851 2.435 -32.599 1.00 86.88 395 GLU A N 1
ATOM 3022 C CA . GLU A 1 395 ? 5.769 0.971 -32.470 1.00 86.88 395 GLU A CA 1
ATOM 3023 C C . GLU A 1 395 ? 6.946 0.439 -31.644 1.00 86.88 395 GLU A C 1
ATOM 3025 O O . GLU A 1 395 ? 7.994 1.085 -31.542 1.00 86.88 395 GLU A O 1
ATOM 3030 N N . ASP A 1 396 ? 6.779 -0.743 -31.054 1.00 85.94 396 ASP A N 1
ATOM 3031 C CA . ASP A 1 396 ? 7.874 -1.393 -30.348 1.00 85.94 396 ASP A CA 1
ATOM 3032 C C . ASP A 1 396 ? 8.987 -1.753 -31.350 1.00 85.94 396 ASP A C 1
ATOM 3034 O O . ASP A 1 396 ? 8.706 -2.278 -32.430 1.00 85.94 396 ASP A O 1
ATOM 3038 N N . PRO A 1 397 ? 10.263 -1.497 -31.015 1.00 82.19 397 PRO A N 1
ATOM 3039 C CA . PRO A 1 397 ? 11.364 -1.609 -31.972 1.00 82.19 397 PRO A CA 1
ATOM 3040 C C . PRO A 1 397 ? 11.683 -3.053 -32.389 1.00 82.19 397 PRO A C 1
ATOM 3042 O O . PRO A 1 397 ? 12.335 -3.264 -33.409 1.00 82.19 397 PRO A O 1
ATOM 3045 N N . LEU A 1 398 ? 11.257 -4.047 -31.604 1.00 84.44 398 LEU A N 1
ATOM 3046 C CA . LEU A 1 398 ? 11.547 -5.460 -31.839 1.00 84.44 398 LEU A CA 1
ATOM 3047 C C . LEU A 1 398 ? 10.298 -6.199 -32.317 1.00 84.44 398 LEU A C 1
ATOM 3049 O O . LEU A 1 398 ? 9.255 -6.154 -31.666 1.00 84.44 398 LEU A O 1
ATOM 3053 N N . LEU A 1 399 ? 10.434 -6.931 -33.425 1.00 89.00 399 LEU A N 1
ATOM 3054 C CA . LEU A 1 399 ? 9.393 -7.831 -33.913 1.00 89.00 399 LEU A CA 1
ATOM 3055 C C . LEU A 1 399 ? 9.363 -9.107 -33.073 1.00 89.00 399 LEU A C 1
ATOM 3057 O O . LEU A 1 399 ? 10.387 -9.764 -32.883 1.00 89.00 399 LEU A O 1
ATOM 3061 N N . LEU A 1 400 ? 8.171 -9.475 -32.616 1.00 89.81 400 LEU A N 1
ATOM 3062 C CA . LEU A 1 400 ? 7.950 -10.694 -31.849 1.00 89.81 400 LEU A CA 1
ATOM 3063 C C . LEU A 1 400 ? 7.784 -11.893 -32.774 1.00 89.81 400 LEU A C 1
ATOM 3065 O O . LEU A 1 400 ? 7.179 -11.796 -33.844 1.00 89.81 400 LEU A O 1
ATOM 3069 N N . GLN A 1 401 ? 8.264 -13.047 -32.331 1.00 89.69 401 GLN A N 1
ATOM 3070 C CA . GLN A 1 401 ? 7.942 -14.319 -32.956 1.00 89.69 401 GLN A CA 1
ATOM 3071 C C . GLN A 1 401 ? 6.683 -14.911 -32.306 1.00 89.69 401 GLN A C 1
ATOM 3073 O O . GLN A 1 401 ? 6.423 -14.653 -31.130 1.00 89.69 401 GLN A O 1
ATOM 3078 N N . PRO A 1 402 ? 5.902 -15.752 -33.011 1.00 84.94 402 PRO A N 1
ATOM 3079 C CA . PRO A 1 402 ? 4.705 -16.374 -32.436 1.00 84.94 402 PRO A CA 1
ATOM 3080 C C . PRO A 1 402 ? 4.964 -17.115 -31.115 1.00 84.94 402 PRO A C 1
ATOM 3082 O O . PRO A 1 402 ? 4.126 -17.088 -30.222 1.00 84.94 402 PRO A O 1
ATOM 3085 N N . ARG A 1 403 ? 6.155 -17.711 -30.961 1.00 85.75 403 ARG A N 1
ATOM 3086 C CA . ARG A 1 403 ? 6.600 -18.395 -29.732 1.00 85.75 403 ARG A CA 1
ATOM 3087 C C . ARG A 1 403 ? 6.773 -17.479 -28.515 1.00 85.75 403 ARG A C 1
ATOM 3089 O O . ARG A 1 403 ? 6.760 -17.967 -27.393 1.00 85.75 403 ARG A O 1
ATOM 3096 N N . ASP A 1 404 ? 6.958 -16.179 -28.732 1.00 87.75 404 ASP A N 1
ATOM 3097 C CA . ASP A 1 404 ? 7.149 -15.202 -27.655 1.00 87.75 404 ASP A CA 1
ATOM 3098 C C . ASP A 1 404 ? 5.796 -14.790 -27.039 1.00 87.75 404 ASP A C 1
ATOM 3100 O O . ASP A 1 404 ? 5.737 -14.227 -25.940 1.00 87.75 404 ASP A O 1
ATOM 3104 N N . VAL A 1 405 ? 4.694 -15.082 -27.743 1.00 90.38 405 VAL A N 1
ATOM 3105 C CA . VAL A 1 405 ? 3.325 -14.745 -27.351 1.00 90.38 405 VAL A CA 1
ATOM 3106 C C . VAL A 1 405 ? 2.767 -15.807 -26.409 1.00 90.38 405 VAL A C 1
ATOM 3108 O O . VAL A 1 405 ? 2.620 -16.970 -26.768 1.00 90.38 405 VAL A O 1
ATOM 3111 N N . ILE A 1 406 ? 2.399 -15.383 -25.200 1.00 89.38 406 ILE A N 1
ATOM 3112 C CA . ILE A 1 406 ? 1.805 -16.251 -24.175 1.00 89.38 406 ILE A CA 1
ATOM 3113 C C . ILE A 1 406 ? 0.304 -16.430 -24.442 1.00 89.38 406 ILE A C 1
ATOM 3115 O O . ILE A 1 406 ? -0.230 -17.528 -24.303 1.00 89.38 406 ILE A O 1
ATOM 3119 N N . GLY A 1 407 ? -0.396 -15.359 -24.832 1.00 91.56 407 GLY A N 1
ATOM 3120 C CA . GLY A 1 407 ? -1.825 -15.426 -25.141 1.00 91.56 407 GLY A CA 1
ATOM 3121 C C . GLY A 1 407 ? -2.465 -14.085 -25.491 1.00 91.56 407 GLY A C 1
ATOM 3122 O O . GLY A 1 407 ? -1.815 -13.038 -25.479 1.00 91.56 407 GLY A O 1
ATOM 3123 N N . GLN A 1 408 ? -3.758 -14.126 -25.804 1.00 94.50 408 GLN A N 1
ATOM 3124 C CA . GLN A 1 408 ? -4.597 -12.962 -26.083 1.00 94.50 408 GLN A CA 1
ATOM 3125 C C . GLN A 1 408 ? -5.255 -12.457 -24.799 1.00 94.50 408 GLN A C 1
ATOM 3127 O O . GLN A 1 408 ? -5.840 -13.240 -24.054 1.00 94.50 408 GLN A O 1
ATOM 3132 N N . VAL A 1 409 ? -5.226 -11.145 -24.573 1.00 93.06 409 VAL A N 1
ATOM 3133 C CA . VAL A 1 409 ? -6.013 -10.496 -23.523 1.00 93.06 409 VAL A CA 1
ATOM 3134 C C . VAL A 1 409 ? -7.448 -10.326 -24.015 1.00 93.06 409 VAL A C 1
ATOM 3136 O O . VAL A 1 409 ? -7.704 -9.503 -24.893 1.00 93.06 409 VAL A O 1
ATOM 3139 N N . ILE A 1 410 ? -8.379 -11.090 -23.447 1.00 91.44 410 ILE A N 1
ATOM 3140 C CA . ILE A 1 410 ? -9.790 -11.107 -23.876 1.00 91.44 410 ILE A CA 1
ATOM 3141 C C . ILE A 1 410 ? -10.686 -10.215 -23.017 1.00 91.44 410 ILE A C 1
ATOM 3143 O O . ILE A 1 410 ? -11.731 -9.742 -23.464 1.00 91.44 410 ILE A O 1
ATOM 3147 N N . ALA A 1 411 ? -10.278 -9.954 -21.778 1.00 86.88 411 ALA A N 1
ATOM 3148 C CA . ALA A 1 411 ? -11.024 -9.119 -20.857 1.00 86.88 411 ALA A CA 1
ATOM 3149 C C . ALA A 1 411 ? -10.097 -8.441 -19.857 1.00 86.88 411 ALA A C 1
ATOM 3151 O O . ALA A 1 411 ? -8.981 -8.891 -19.596 1.00 86.88 411 ALA A O 1
ATOM 3152 N N . ALA A 1 412 ? -10.587 -7.347 -19.284 1.00 81.75 412 ALA A N 1
ATOM 3153 C CA . ALA A 1 412 ? -9.964 -6.701 -18.151 1.00 81.75 412 ALA A CA 1
ATOM 3154 C C . ALA A 1 412 ? -10.988 -6.318 -17.088 1.00 81.75 412 ALA A C 1
ATOM 3156 O O . ALA A 1 412 ? -12.052 -5.766 -17.378 1.00 81.75 412 ALA A O 1
ATOM 3157 N N . TRP A 1 413 ? -10.619 -6.552 -15.840 1.00 74.50 413 TRP A N 1
ATOM 3158 C CA . TRP A 1 413 ? -11.351 -6.159 -14.657 1.00 74.50 413 TRP A CA 1
ATOM 3159 C C . TRP A 1 413 ? -10.777 -4.873 -14.104 1.00 74.50 413 TRP A C 1
ATOM 3161 O O . TRP A 1 413 ? -9.568 -4.719 -13.928 1.00 74.50 413 TRP A O 1
ATOM 3171 N N . ARG A 1 414 ? -11.682 -3.955 -13.788 1.00 68.25 414 ARG A N 1
ATOM 3172 C CA . ARG A 1 414 ? -11.373 -2.783 -12.984 1.00 68.25 414 ARG A CA 1
ATOM 3173 C C . ARG A 1 414 ? -12.281 -2.784 -11.771 1.00 68.25 414 ARG A C 1
ATOM 3175 O O . ARG A 1 414 ? -13.483 -2.544 -11.913 1.00 68.25 414 ARG A O 1
ATOM 3182 N N . TYR A 1 415 ? -11.699 -3.027 -10.600 1.00 60.22 415 TYR A N 1
ATOM 3183 C CA . TYR A 1 415 ? -12.460 -3.334 -9.387 1.00 60.22 415 TYR A CA 1
ATOM 3184 C C . TYR A 1 415 ? -13.388 -4.534 -9.659 1.00 60.22 415 TYR A C 1
ATOM 3186 O O . TYR A 1 415 ? -12.894 -5.610 -9.980 1.00 60.22 415 TYR A O 1
ATOM 3194 N N . GLU A 1 416 ? -14.708 -4.349 -9.629 1.00 56.38 416 GLU A N 1
ATOM 3195 C CA . GLU A 1 416 ? -15.692 -5.395 -9.966 1.00 56.38 416 GLU A CA 1
ATOM 3196 C C . GLU A 1 416 ? -16.137 -5.391 -11.430 1.00 56.38 416 GLU A C 1
ATOM 3198 O O . GLU A 1 416 ? -16.830 -6.304 -11.874 1.00 56.38 416 GLU A O 1
ATOM 3203 N N . LYS A 1 417 ? -15.806 -4.351 -12.204 1.00 64.12 417 LYS A N 1
ATOM 3204 C CA . LYS A 1 417 ? -16.339 -4.220 -13.560 1.00 64.12 417 LYS A CA 1
ATOM 3205 C C . LYS A 1 417 ? -15.450 -4.957 -14.554 1.00 64.12 417 LYS A C 1
ATOM 3207 O O . LYS A 1 417 ? -14.392 -4.442 -14.928 1.00 64.12 417 LYS A O 1
ATOM 3212 N N . ARG A 1 418 ? -15.922 -6.108 -15.035 1.00 77.88 418 ARG A N 1
ATOM 3213 C CA . ARG A 1 418 ? -15.362 -6.789 -16.209 1.00 77.88 418 ARG A CA 1
ATOM 3214 C C . ARG A 1 418 ? -15.678 -6.000 -17.481 1.00 77.88 418 ARG A C 1
ATOM 3216 O O . ARG A 1 418 ? -16.787 -5.496 -17.660 1.00 77.88 418 ARG A O 1
ATOM 3223 N N . ARG A 1 419 ? -14.691 -5.866 -18.362 1.00 84.94 419 ARG A N 1
ATOM 3224 C CA . ARG A 1 419 ? -14.821 -5.276 -19.699 1.00 84.94 419 ARG A CA 1
ATOM 3225 C C . ARG A 1 419 ? -14.164 -6.203 -20.700 1.00 84.94 419 ARG A C 1
ATOM 3227 O O . ARG A 1 419 ? -13.016 -6.586 -20.501 1.00 84.94 419 ARG A O 1
ATOM 3234 N N . GLU A 1 420 ? -14.866 -6.512 -21.774 1.00 89.44 420 GLU A N 1
ATOM 3235 C CA . GLU A 1 420 ? -14.280 -7.265 -22.877 1.00 89.44 420 GLU A CA 1
ATOM 3236 C C . GLU A 1 420 ? -13.313 -6.386 -23.661 1.00 89.44 420 GLU A C 1
ATOM 3238 O O . GLU A 1 420 ? -13.543 -5.188 -23.862 1.00 89.44 420 GLU A O 1
ATOM 3243 N N . ILE A 1 421 ? -12.204 -6.988 -24.071 1.00 90.69 421 ILE A N 1
ATOM 3244 C CA . ILE A 1 421 ? -11.169 -6.334 -24.852 1.00 90.69 421 ILE A CA 1
ATOM 3245 C C . ILE A 1 421 ? -11.288 -6.851 -26.273 1.00 90.69 421 ILE A C 1
ATOM 3247 O O . ILE A 1 421 ? -10.969 -7.998 -26.572 1.00 90.69 421 ILE A O 1
ATOM 3251 N N . ALA A 1 422 ? -11.783 -5.981 -27.151 1.00 86.19 422 ALA A N 1
ATOM 3252 C CA . ALA A 1 422 ? -11.934 -6.306 -28.555 1.00 86.19 422 ALA A CA 1
ATOM 3253 C C . ALA A 1 422 ? -10.561 -6.567 -29.197 1.00 86.19 422 ALA A C 1
ATOM 3255 O O . ALA A 1 422 ? -9.641 -5.746 -29.087 1.00 86.19 422 ALA A O 1
ATOM 3256 N N . GLY A 1 423 ? -10.463 -7.705 -29.883 1.00 86.94 423 GLY A N 1
ATOM 3257 C CA . GLY A 1 423 ? -9.374 -8.056 -30.788 1.00 86.94 423 GLY A CA 1
ATOM 3258 C C . GLY A 1 423 ? -9.724 -7.787 -32.254 1.00 86.94 423 GLY A C 1
ATOM 3259 O O . GLY A 1 423 ? -10.825 -7.327 -32.579 1.00 86.94 423 GLY A O 1
ATOM 3260 N N . GLY A 1 424 ? -8.786 -8.068 -33.155 1.00 88.06 424 GLY A N 1
ATOM 3261 C CA . GLY A 1 424 ? -8.975 -7.913 -34.596 1.00 88.06 424 GLY A CA 1
ATOM 3262 C C . GLY A 1 424 ? -9.388 -6.496 -35.025 1.00 88.06 424 GLY A C 1
ATOM 3263 O O . GLY A 1 424 ? -9.064 -5.491 -34.390 1.00 88.06 424 GLY A O 1
ATOM 3264 N N . ILE A 1 425 ? -10.199 -6.414 -36.082 1.00 84.12 425 ILE A N 1
ATOM 3265 C CA . ILE A 1 425 ? -10.707 -5.148 -36.642 1.00 84.12 425 ILE A CA 1
ATOM 3266 C C . ILE A 1 425 ? -11.474 -4.326 -35.592 1.00 84.12 425 ILE A C 1
ATOM 3268 O O . ILE A 1 425 ? -11.296 -3.112 -35.506 1.00 84.12 425 ILE A O 1
ATOM 3272 N N . ALA A 1 426 ? -12.280 -4.974 -34.745 1.00 82.81 426 ALA A N 1
ATOM 3273 C CA . ALA A 1 426 ? -13.004 -4.294 -33.672 1.00 82.81 426 ALA A CA 1
ATOM 3274 C C . ALA A 1 426 ? -12.039 -3.659 -32.652 1.00 82.81 426 ALA A C 1
ATOM 3276 O O . ALA A 1 426 ? -12.257 -2.528 -32.211 1.00 82.81 426 ALA A O 1
ATOM 3277 N N . GLY A 1 427 ? -10.939 -4.350 -32.337 1.00 78.56 427 GLY A N 1
ATOM 3278 C CA . GLY A 1 427 ? -9.839 -3.830 -31.527 1.00 78.56 427 GLY A CA 1
ATOM 3279 C C . GLY A 1 427 ? -9.201 -2.585 -32.141 1.00 78.56 427 GLY A C 1
ATOM 3280 O O . GLY A 1 427 ? -9.072 -1.567 -31.457 1.00 78.56 427 GLY A O 1
ATOM 3281 N N . ILE A 1 428 ? -8.907 -2.619 -33.444 1.00 82.50 428 ILE A N 1
ATOM 3282 C CA . ILE A 1 428 ? -8.390 -1.467 -34.204 1.00 82.50 428 ILE A CA 1
ATOM 3283 C C . ILE A 1 428 ? -9.356 -0.279 -34.100 1.00 82.50 428 ILE A C 1
ATOM 3285 O O . ILE A 1 428 ? -8.976 0.796 -33.629 1.00 82.50 428 ILE A O 1
ATOM 3289 N N . CYS A 1 429 ? -10.626 -0.470 -34.467 1.00 79.00 429 CYS A N 1
ATOM 3290 C CA . CYS A 1 429 ? -11.635 0.589 -34.426 1.00 79.00 429 CYS A CA 1
ATOM 3291 C C . CYS A 1 429 ? -11.810 1.172 -33.017 1.00 79.00 429 CYS A C 1
ATOM 3293 O O . CYS A 1 429 ? -11.990 2.383 -32.874 1.00 79.00 429 CYS A O 1
ATOM 3295 N N . SER A 1 430 ? -11.742 0.338 -31.974 1.00 77.19 430 SER A N 1
ATOM 3296 C CA . SER A 1 430 ? -11.888 0.793 -30.587 1.00 77.19 430 SER A CA 1
ATOM 3297 C C . SER A 1 430 ? -10.793 1.789 -30.178 1.00 77.19 430 SER A C 1
ATOM 3299 O O . SER A 1 430 ? -11.093 2.813 -29.556 1.00 77.19 430 SER A O 1
ATOM 3301 N N . VAL A 1 431 ? -9.542 1.555 -30.592 1.00 77.25 431 VAL A N 1
ATOM 3302 C CA . VAL A 1 431 ? -8.416 2.456 -30.308 1.00 77.25 431 VAL A CA 1
ATOM 3303 C C . VAL A 1 431 ? -8.521 3.735 -31.116 1.00 77.25 431 VAL A C 1
ATOM 3305 O O . VAL A 1 431 ? -8.462 4.811 -30.526 1.00 77.25 431 VAL A O 1
ATOM 3308 N N . TYR A 1 432 ? -8.771 3.647 -32.427 1.00 76.69 432 TYR A N 1
ATOM 3309 C CA . TYR A 1 432 ? -8.920 4.836 -33.272 1.00 76.69 432 TYR A CA 1
ATOM 3310 C C . TYR A 1 432 ? -10.059 5.741 -32.800 1.00 76.69 432 TYR A C 1
ATOM 3312 O O . TYR A 1 432 ? -9.880 6.954 -32.726 1.00 76.69 432 TYR A O 1
ATOM 3320 N N . ARG A 1 433 ? -11.203 5.172 -32.394 1.00 74.62 433 ARG A N 1
ATOM 3321 C CA . ARG A 1 433 ? -12.301 5.941 -31.782 1.00 74.62 433 ARG A CA 1
ATOM 3322 C C . ARG A 1 433 ? -11.859 6.652 -30.510 1.00 74.62 433 ARG A C 1
ATOM 3324 O O . ARG A 1 433 ? -12.233 7.799 -30.287 1.00 74.62 433 ARG A O 1
ATOM 3331 N N . THR A 1 434 ? -11.078 5.978 -29.674 1.00 67.81 434 THR A N 1
ATOM 3332 C CA . THR A 1 434 ? -10.628 6.544 -28.402 1.00 67.81 434 THR A CA 1
ATOM 3333 C C . THR A 1 434 ? -9.574 7.634 -28.600 1.00 67.81 434 THR A C 1
ATOM 3335 O O . THR A 1 434 ? -9.618 8.666 -27.931 1.00 67.81 434 THR A O 1
ATOM 3338 N N . TRP A 1 435 ? -8.661 7.445 -29.551 1.00 71.50 435 TRP A N 1
ATOM 3339 C CA . TRP A 1 435 ? -7.703 8.460 -29.978 1.00 71.50 435 TRP A CA 1
ATOM 3340 C C . TRP A 1 435 ? -8.409 9.670 -30.582 1.00 71.50 435 TRP A C 1
ATOM 3342 O O . TRP A 1 435 ? -8.173 10.782 -30.125 1.00 71.50 435 TRP A O 1
ATOM 3352 N N . ALA A 1 436 ? -9.345 9.461 -31.511 1.00 67.31 436 ALA A N 1
ATOM 3353 C CA . ALA A 1 436 ? -10.135 10.530 -32.114 1.00 67.31 436 ALA A CA 1
ATOM 3354 C C . ALA A 1 436 ? -10.940 11.314 -31.067 1.00 67.31 436 ALA A C 1
ATOM 3356 O O . ALA A 1 436 ? -10.946 12.539 -31.101 1.00 67.31 436 ALA A O 1
ATOM 3357 N N . ALA A 1 437 ? -11.565 10.639 -30.096 1.00 65.62 437 ALA A N 1
ATOM 3358 C CA . ALA A 1 437 ? -12.287 11.300 -29.008 1.00 65.62 437 ALA A CA 1
ATOM 3359 C C . ALA A 1 437 ? -11.359 12.123 -28.094 1.00 65.62 437 ALA A C 1
ATOM 3361 O O . ALA A 1 437 ? -11.709 13.238 -27.707 1.00 65.62 437 ALA A O 1
ATOM 3362 N N . ASN A 1 438 ? -10.169 11.606 -27.764 1.00 63.53 438 ASN A N 1
ATOM 3363 C CA . ASN A 1 438 ? -9.176 12.333 -26.968 1.00 63.53 438 ASN A CA 1
ATOM 3364 C C . ASN A 1 438 ? -8.590 13.530 -27.724 1.00 63.53 438 ASN A C 1
ATOM 3366 O O . ASN A 1 438 ? -8.371 14.582 -27.124 1.00 63.53 438 ASN A O 1
ATOM 3370 N N . GLU A 1 439 ? -8.349 13.389 -29.024 1.00 63.09 439 GLU A N 1
ATOM 3371 C CA . GLU A 1 439 ? -7.825 14.462 -29.862 1.00 63.09 439 GLU A CA 1
ATOM 3372 C C . GLU A 1 439 ? -8.890 15.542 -30.067 1.00 63.09 439 GLU A C 1
ATOM 3374 O O . GLU A 1 439 ? -8.631 16.715 -29.810 1.00 63.09 439 GLU A O 1
ATOM 3379 N N . LEU A 1 440 ? -10.135 15.148 -30.350 1.00 59.19 440 LEU A N 1
ATOM 3380 C CA . LEU A 1 440 ? -11.286 16.048 -30.384 1.00 59.19 440 LEU A CA 1
ATOM 3381 C C . LEU A 1 440 ? -11.471 16.785 -29.051 1.00 59.19 440 LEU A C 1
ATOM 3383 O O . LEU A 1 440 ? -11.730 17.982 -29.056 1.00 59.19 440 LEU A O 1
ATOM 3387 N N . TYR A 1 441 ? -11.278 16.122 -27.906 1.00 58.28 441 TYR A N 1
ATOM 3388 C CA . TYR A 1 441 ? -11.319 16.768 -26.591 1.00 58.28 441 TYR A CA 1
ATOM 3389 C C . TYR A 1 441 ? -10.205 17.816 -26.412 1.00 58.28 441 TYR A C 1
ATOM 3391 O O . TYR A 1 441 ? -10.471 18.909 -25.909 1.00 58.28 441 TYR A O 1
ATOM 3399 N N . LYS A 1 442 ? -8.969 17.534 -26.851 1.00 55.91 442 LYS A N 1
ATOM 3400 C CA . LYS A 1 442 ? -7.855 18.503 -26.812 1.00 55.91 442 LYS A CA 1
ATOM 3401 C C . LYS A 1 442 ? -8.103 19.696 -27.739 1.00 55.91 442 LYS A C 1
ATOM 3403 O O . LYS A 1 442 ? -7.908 20.835 -27.315 1.00 55.91 442 LYS A O 1
ATOM 3408 N N . PHE A 1 443 ? -8.573 19.443 -28.961 1.00 56.38 443 PHE A N 1
ATOM 3409 C CA . PHE A 1 443 ? -8.889 20.473 -29.953 1.00 56.38 443 PHE A CA 1
ATOM 3410 C C . PHE A 1 443 ? -10.095 21.318 -29.549 1.00 56.38 443 PHE A C 1
ATOM 3412 O O . PHE A 1 443 ? -10.060 22.534 -29.702 1.00 56.38 443 PHE A O 1
ATOM 3419 N N . ALA A 1 444 ? -11.134 20.708 -28.976 1.00 55.38 444 ALA A N 1
ATOM 3420 C CA . ALA A 1 444 ? -12.328 21.410 -28.523 1.00 55.38 444 ALA A CA 1
ATOM 3421 C C . ALA A 1 444 ? -12.075 22.225 -27.246 1.00 55.38 444 ALA A C 1
ATOM 3423 O O . ALA A 1 444 ? -12.729 23.243 -27.039 1.00 55.38 444 ALA A O 1
ATOM 3424 N N . ARG A 1 445 ? -11.099 21.845 -26.406 1.00 53.22 445 ARG A N 1
ATOM 3425 C CA . ARG A 1 445 ? -10.796 22.532 -25.138 1.00 53.22 445 ARG A CA 1
ATOM 3426 C C . ARG A 1 445 ? -10.440 24.008 -25.323 1.00 53.22 445 ARG A C 1
ATOM 3428 O O . ARG A 1 445 ? -10.913 24.830 -24.549 1.00 53.22 445 ARG A O 1
ATOM 3435 N N . ALA A 1 446 ? -9.620 24.363 -26.310 1.00 57.09 446 ALA A N 1
ATOM 3436 C CA . ALA A 1 446 ? -9.188 25.748 -26.523 1.00 57.09 446 ALA A CA 1
ATOM 3437 C C . ALA A 1 446 ? -10.320 26.699 -26.985 1.00 57.09 446 ALA A C 1
ATOM 3439 O O . ALA A 1 446 ? -10.501 27.739 -26.345 1.00 57.09 446 ALA A O 1
ATOM 3440 N N . PRO A 1 447 ? -11.115 26.382 -28.029 1.00 57.56 447 PRO A N 1
ATOM 3441 C CA . PRO A 1 447 ? -12.262 27.195 -28.415 1.00 57.56 447 PRO A CA 1
ATOM 3442 C C . PRO A 1 447 ? -13.366 27.148 -27.357 1.00 57.56 447 PRO A C 1
ATOM 3444 O O . PRO A 1 447 ? -13.886 28.205 -27.026 1.00 57.56 447 PRO A O 1
ATOM 3447 N N . LEU A 1 448 ? -13.661 25.997 -26.733 1.00 59.91 448 LEU A N 1
ATOM 3448 C CA . LEU A 1 448 ? -14.640 25.927 -25.636 1.00 59.91 448 LEU A CA 1
ATOM 3449 C C . LEU A 1 448 ? -14.219 26.786 -24.444 1.00 59.91 448 LEU A C 1
ATOM 3451 O O . LEU A 1 448 ? -15.065 27.443 -23.855 1.00 59.91 448 LEU A O 1
ATOM 3455 N N . HIS A 1 449 ? -12.928 26.841 -24.107 1.00 58.41 449 HIS A N 1
ATOM 3456 C CA . HIS A 1 449 ? -12.420 27.713 -23.048 1.00 58.41 449 HIS A CA 1
ATOM 3457 C C . HIS A 1 449 ? -12.541 29.200 -23.425 1.00 58.41 449 HIS A C 1
ATOM 3459 O O . HIS A 1 449 ? -12.944 30.007 -22.590 1.00 58.41 449 HIS A O 1
ATOM 3465 N N . LYS A 1 450 ? -12.253 29.578 -24.680 1.00 59.06 450 LYS A N 1
ATOM 3466 C CA . LYS A 1 450 ? -12.434 30.960 -25.170 1.00 59.06 450 LYS A CA 1
ATOM 3467 C C . LYS A 1 450 ? -13.909 31.371 -25.212 1.00 59.06 450 LYS A C 1
ATOM 3469 O O . LYS A 1 450 ? -14.240 32.448 -24.730 1.00 59.06 450 LYS A O 1
ATOM 3474 N N . ILE A 1 451 ? -14.780 30.505 -25.727 1.00 64.06 451 ILE A N 1
ATOM 3475 C CA . ILE A 1 451 ? -16.235 30.704 -25.778 1.00 64.06 451 ILE A CA 1
ATOM 3476 C C . ILE A 1 451 ? -16.802 30.780 -24.358 1.00 64.06 451 ILE A C 1
ATOM 3478 O O . ILE A 1 451 ? -17.574 31.681 -24.062 1.00 64.06 451 ILE A O 1
ATOM 3482 N N . T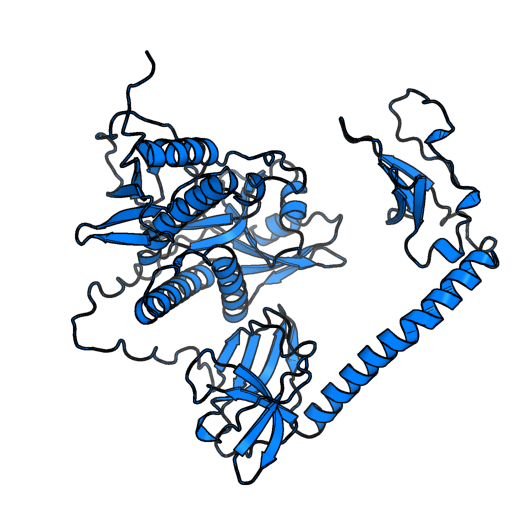YR A 1 452 ? -16.361 29.904 -23.452 1.00 61.31 452 TYR A N 1
ATOM 3483 C CA . TYR A 1 452 ? -16.745 29.926 -22.041 1.00 61.31 452 TYR A CA 1
ATOM 3484 C C . TYR A 1 452 ? -16.373 31.247 -21.357 1.00 61.31 452 TYR A C 1
ATOM 3486 O O . TYR A 1 452 ? -17.210 31.833 -20.681 1.00 61.31 452 TYR A O 1
ATOM 3494 N N . HIS A 1 453 ? -15.152 31.758 -21.557 1.00 60.09 453 HIS A N 1
ATOM 3495 C CA . HIS A 1 453 ? -14.751 33.056 -20.995 1.00 60.09 453 HIS A CA 1
ATOM 3496 C C . HIS A 1 453 ? -15.441 34.244 -21.674 1.00 60.09 453 HIS A C 1
ATOM 3498 O O . HIS A 1 453 ? -15.730 35.228 -21.001 1.00 60.09 453 HIS A O 1
ATOM 3504 N N . ALA A 1 454 ? -15.733 34.168 -22.975 1.00 62.31 454 ALA A N 1
ATOM 3505 C CA . ALA A 1 454 ? -16.490 35.199 -23.686 1.00 62.31 454 ALA A CA 1
ATOM 3506 C C . ALA A 1 454 ? -17.949 35.262 -23.202 1.00 62.31 454 ALA A C 1
ATOM 3508 O O . ALA A 1 454 ? -18.441 36.339 -22.874 1.00 62.31 454 ALA A O 1
ATOM 3509 N N . LEU A 1 455 ? -18.604 34.107 -23.058 1.00 59.03 455 LEU A N 1
ATOM 3510 C CA . LEU A 1 455 ? -19.942 33.995 -22.475 1.00 59.03 455 LEU A CA 1
ATOM 3511 C C . LEU A 1 455 ? -19.948 34.433 -21.004 1.00 59.03 455 LEU A C 1
ATOM 3513 O O . LEU A 1 455 ? -20.847 35.164 -20.601 1.00 59.03 455 LEU A O 1
ATOM 3517 N N . ALA A 1 456 ? -18.917 34.090 -20.225 1.00 58.88 456 ALA A N 1
ATOM 3518 C CA . ALA A 1 456 ? -18.785 34.529 -18.832 1.00 58.88 456 ALA A CA 1
ATOM 3519 C C . ALA A 1 456 ? -18.617 36.050 -18.702 1.00 58.88 456 ALA A C 1
ATOM 3521 O O . ALA A 1 456 ? -19.119 36.642 -17.755 1.00 58.88 456 ALA A O 1
ATOM 3522 N N . LYS A 1 457 ? -17.949 36.701 -19.663 1.00 58.66 457 LYS A N 1
ATOM 3523 C CA . LYS A 1 457 ? -17.831 38.168 -19.716 1.00 58.66 457 LYS A CA 1
ATOM 3524 C C . LYS A 1 457 ? -19.097 38.868 -20.211 1.00 58.66 457 LYS A C 1
ATOM 3526 O O . LYS A 1 457 ? -19.261 40.049 -19.941 1.00 58.66 457 LYS A O 1
ATOM 3531 N N . SER A 1 458 ? -19.966 38.169 -20.941 1.00 60.84 458 SER A N 1
ATOM 3532 C CA . SER A 1 458 ? -21.180 38.759 -21.522 1.00 60.84 458 SER A CA 1
ATOM 3533 C C . SER A 1 458 ? -22.311 38.989 -20.512 1.00 60.84 458 SER A C 1
ATOM 3535 O O . SER A 1 458 ? -23.250 39.711 -20.824 1.00 60.84 458 SER A O 1
ATOM 3537 N N . GLY A 1 459 ? -22.255 38.367 -19.324 1.00 54.88 459 GLY A N 1
ATOM 3538 C CA . GLY A 1 459 ? -23.253 38.539 -18.255 1.00 54.88 459 GLY A CA 1
ATOM 3539 C C . GLY A 1 459 ? -24.671 38.051 -18.591 1.00 54.88 459 GLY A C 1
ATOM 3540 O O . GLY A 1 459 ? -25.579 38.200 -17.777 1.00 54.88 459 GLY A O 1
ATOM 3541 N N . PHE A 1 460 ? -24.877 37.443 -19.765 1.00 58.00 460 PHE A N 1
ATOM 3542 C CA . PHE A 1 460 ? -26.194 37.109 -20.319 1.00 58.00 460 PHE A CA 1
ATOM 3543 C C . PHE A 1 460 ? -27.018 36.141 -19.449 1.00 58.00 460 PHE A C 1
ATOM 3545 O O . PHE A 1 460 ? -28.244 36.154 -19.498 1.00 58.00 460 PHE A O 1
ATOM 3552 N N . LEU A 1 461 ? -26.361 35.316 -18.625 1.00 53.62 461 LEU A N 1
ATOM 3553 C CA . LEU A 1 461 ? -27.012 34.319 -17.765 1.00 53.62 461 LEU A CA 1
ATOM 3554 C C . LEU A 1 461 ? -27.108 34.741 -16.286 1.00 53.62 461 LEU A C 1
ATOM 3556 O O . LEU A 1 461 ? -27.623 33.967 -15.478 1.00 53.62 461 LEU A O 1
ATOM 3560 N N . ASN A 1 462 ? -26.686 35.962 -15.928 1.00 53.69 462 ASN A N 1
ATOM 3561 C CA . ASN A 1 462 ? -26.743 36.462 -14.545 1.00 53.69 462 ASN A CA 1
ATOM 3562 C C . ASN A 1 462 ? -28.190 36.627 -14.031 1.00 53.69 462 ASN A C 1
ATOM 3564 O O . ASN A 1 462 ? -28.429 36.560 -12.830 1.00 53.69 462 ASN A O 1
ATOM 3568 N N . ALA A 1 463 ? -29.167 36.812 -14.929 1.00 53.75 463 ALA A N 1
ATOM 3569 C CA . ALA A 1 463 ? -30.553 37.150 -14.584 1.00 53.75 463 ALA A CA 1
ATOM 3570 C C . ALA A 1 463 ? -31.514 35.945 -14.457 1.00 53.75 463 ALA A C 1
ATOM 3572 O O . ALA A 1 463 ? -32.692 36.134 -14.168 1.00 53.75 463 ALA A O 1
ATOM 3573 N N . LEU A 1 464 ? -31.046 34.712 -14.686 1.00 54.75 464 LEU A N 1
ATOM 3574 C CA . LEU A 1 464 ? -31.911 33.528 -14.843 1.00 54.75 464 LEU A CA 1
ATOM 3575 C C . LEU A 1 464 ? -31.832 32.512 -13.689 1.00 54.75 464 LEU A C 1
ATOM 3577 O O . LEU A 1 464 ? -32.342 31.399 -13.828 1.00 54.75 464 LEU A O 1
ATOM 3581 N N . LEU A 1 465 ? -31.224 32.859 -12.545 1.00 53.56 465 LEU A N 1
ATOM 3582 C CA . LEU A 1 465 ? -31.165 31.940 -11.403 1.00 53.56 465 LEU A CA 1
ATOM 3583 C C . LEU A 1 465 ? -32.374 32.061 -10.464 1.00 53.56 465 LEU A C 1
ATOM 3585 O O . LEU A 1 465 ? -32.622 33.138 -9.923 1.00 53.56 465 LEU A O 1
ATOM 3589 N N . PRO A 1 466 ? -33.072 30.947 -10.168 1.00 58.09 466 PRO A N 1
ATOM 3590 C CA . PRO A 1 466 ? -34.037 30.892 -9.077 1.00 58.09 466 PRO A CA 1
ATOM 3591 C C . PRO A 1 466 ? -33.370 31.229 -7.736 1.00 58.09 466 PRO A C 1
ATOM 3593 O O . PRO A 1 466 ? -32.233 30.823 -7.486 1.00 58.09 466 PRO A O 1
ATOM 3596 N N . ALA A 1 467 ? -34.101 31.880 -6.826 1.00 56.62 467 ALA A N 1
ATOM 3597 C CA . ALA A 1 467 ? -33.606 32.257 -5.494 1.00 56.62 467 ALA A CA 1
ATOM 3598 C C . ALA A 1 467 ? -33.037 31.070 -4.675 1.00 56.62 467 ALA A C 1
ATOM 3600 O O . ALA A 1 467 ? -32.176 31.255 -3.818 1.00 56.62 467 ALA A O 1
ATOM 3601 N N . SER A 1 468 ? -33.455 29.834 -4.973 1.00 55.53 468 SER A N 1
ATOM 3602 C CA . SER A 1 468 ? -32.962 28.593 -4.351 1.00 55.53 468 SER A CA 1
ATOM 3603 C C . SER A 1 468 ? -31.547 28.169 -4.777 1.00 55.53 468 SER A C 1
ATOM 3605 O O . SER A 1 468 ? -31.001 27.218 -4.218 1.00 55.53 468 SER A O 1
ATOM 3607 N N . LEU A 1 469 ? -30.947 28.845 -5.762 1.00 54.69 469 LEU A N 1
ATOM 3608 C CA . LEU A 1 469 ? -29.588 28.596 -6.254 1.00 54.69 469 LEU A CA 1
ATOM 3609 C C . LEU A 1 469 ? -28.650 29.792 -6.027 1.00 54.69 469 LEU A C 1
ATOM 3611 O O . LEU A 1 469 ? -27.540 29.797 -6.562 1.00 54.69 469 LEU A O 1
ATOM 3615 N N . GLN A 1 470 ? -29.063 30.781 -5.224 1.00 61.00 470 GLN A N 1
ATOM 3616 C CA . GLN A 1 470 ? -28.227 31.939 -4.908 1.00 61.00 470 GLN A CA 1
ATOM 3617 C C . GLN A 1 470 ? -26.933 31.520 -4.183 1.00 61.00 470 GLN A C 1
ATOM 3619 O O . GLN A 1 470 ? -26.994 30.821 -3.161 1.00 61.00 470 GLN A O 1
ATOM 3624 N N . PRO A 1 471 ? -25.756 31.931 -4.689 1.00 62.69 471 PRO A N 1
ATOM 3625 C CA . PRO A 1 471 ? -24.480 31.695 -4.030 1.00 62.69 471 PRO A CA 1
ATOM 3626 C C . PRO A 1 471 ? -24.441 32.317 -2.638 1.00 62.69 471 PRO A C 1
ATOM 3628 O O . PRO A 1 471 ? -24.860 33.451 -2.432 1.00 62.69 471 PRO A O 1
ATOM 3631 N N . ARG A 1 472 ? -23.889 31.583 -1.674 1.00 64.19 472 ARG A N 1
ATOM 3632 C CA . ARG A 1 472 ? -23.599 32.088 -0.330 1.00 64.19 472 ARG A CA 1
ATOM 3633 C C . ARG A 1 472 ? -22.113 31.974 -0.048 1.00 64.19 472 ARG A C 1
ATOM 3635 O O . ARG A 1 472 ? -21.491 30.951 -0.352 1.00 64.19 472 ARG A O 1
ATOM 3642 N N . ILE A 1 473 ? -21.544 33.016 0.546 1.00 63.09 473 ILE A N 1
ATOM 3643 C CA . ILE A 1 473 ? -20.143 33.021 0.971 1.00 63.09 473 ILE A CA 1
ATOM 3644 C C . ILE A 1 473 ? -20.062 32.468 2.389 1.00 63.09 473 ILE A C 1
ATOM 3646 O O . ILE A 1 473 ? -20.774 32.921 3.283 1.00 63.09 473 ILE A O 1
ATOM 3650 N N . TYR A 1 474 ? -19.181 31.490 2.581 1.00 61.75 474 TYR A N 1
ATOM 3651 C CA . TYR A 1 474 ? -18.868 30.907 3.878 1.00 61.75 474 TYR A CA 1
ATOM 3652 C C . TYR A 1 474 ? -17.410 31.189 4.234 1.00 61.75 474 TYR A C 1
ATOM 3654 O O . TYR A 1 474 ? -16.493 30.837 3.484 1.00 61.75 474 TYR A O 1
ATOM 3662 N N . GLU A 1 475 ? -17.197 31.792 5.401 1.00 60.75 475 GLU A N 1
ATOM 3663 C CA . GLU A 1 475 ? -15.875 31.954 5.999 1.00 60.75 475 GLU A CA 1
ATOM 3664 C C . GLU A 1 475 ? -15.553 30.739 6.876 1.00 60.75 475 GLU A C 1
ATOM 3666 O O . GLU A 1 475 ? -16.218 30.481 7.878 1.00 60.75 475 GLU A O 1
ATOM 3671 N N . PHE A 1 476 ? -14.518 29.979 6.510 1.00 51.75 476 PHE A N 1
ATOM 3672 C CA . PHE A 1 476 ? -14.017 28.885 7.339 1.00 51.75 476 PHE A CA 1
ATOM 3673 C C . PHE A 1 476 ? -12.775 29.349 8.103 1.00 51.75 476 PHE A C 1
ATOM 3675 O O . PHE A 1 476 ? -11.688 29.462 7.529 1.00 51.75 476 PHE A O 1
ATOM 3682 N N . LYS A 1 477 ? -12.933 29.592 9.409 1.00 48.88 477 LYS A N 1
ATOM 3683 C CA . LYS A 1 477 ? -11.820 29.832 10.339 1.00 48.88 477 LYS A CA 1
ATOM 3684 C C . LYS A 1 477 ? -11.291 28.483 10.831 1.00 48.88 477 LYS A C 1
ATOM 3686 O O . LYS A 1 477 ? -12.011 27.749 11.500 1.00 48.88 477 LYS A O 1
ATOM 3691 N N . GLN A 1 478 ? -10.056 28.132 10.472 1.00 39.47 478 GLN A N 1
ATOM 3692 C CA . GLN A 1 478 ? -9.419 26.873 10.874 1.00 39.47 478 GLN A CA 1
ATOM 3693 C C . GLN A 1 478 ? -8.139 27.174 11.666 1.00 39.47 478 GLN A C 1
ATOM 3695 O O . GLN A 1 478 ? -7.052 27.220 11.101 1.00 39.47 478 GLN A O 1
ATOM 3700 N N . GLY A 1 479 ? -8.270 27.391 12.980 1.00 51.78 479 GLY A N 1
ATOM 3701 C CA . GLY A 1 479 ? -7.133 27.627 13.885 1.00 51.78 479 GLY A CA 1
ATOM 3702 C C . GLY A 1 479 ? -6.211 28.777 13.445 1.00 51.78 479 GLY A C 1
ATOM 3703 O O . GLY A 1 479 ? -6.689 29.785 12.937 1.00 51.78 479 GLY A O 1
ATOM 3704 N N . ASN A 1 480 ? -4.893 28.605 13.608 1.00 37.94 480 ASN A N 1
ATOM 3705 C CA . ASN A 1 480 ? -3.860 29.594 13.246 1.00 37.94 480 ASN A CA 1
ATOM 3706 C C . ASN A 1 480 ? -3.629 29.761 11.726 1.00 37.94 480 ASN A C 1
ATOM 3708 O O . ASN A 1 480 ? -2.675 30.426 11.325 1.00 37.94 480 ASN A O 1
ATOM 3712 N N . PHE A 1 481 ? -4.456 29.157 10.866 1.00 37.78 481 PHE A N 1
ATOM 3713 C CA . PHE A 1 481 ? -4.370 29.356 9.419 1.00 37.78 481 PHE A CA 1
ATOM 3714 C C . PHE A 1 481 ? -5.248 30.536 8.977 1.00 37.78 481 PHE A C 1
ATOM 3716 O O . PHE A 1 481 ? -6.322 30.742 9.549 1.00 37.78 481 PHE A O 1
ATOM 3723 N N . PRO A 1 482 ? -4.843 31.290 7.937 1.00 47.56 482 PRO A N 1
ATOM 3724 C CA . PRO A 1 482 ? -5.660 32.372 7.394 1.00 47.56 482 PRO A CA 1
ATOM 3725 C C . PRO A 1 482 ? -7.043 31.848 6.981 1.00 47.56 482 PRO A C 1
ATOM 3727 O O . PRO A 1 482 ? -7.157 30.756 6.408 1.00 47.56 482 PRO A O 1
ATOM 3730 N N . SER A 1 483 ? -8.095 32.607 7.303 1.00 54.03 483 SER A N 1
ATOM 3731 C CA . SER A 1 483 ? -9.481 32.233 7.018 1.00 54.03 483 SER A CA 1
ATOM 3732 C C . SER A 1 483 ? -9.675 31.967 5.525 1.00 54.03 483 SER A C 1
ATOM 3734 O O . SER A 1 483 ? -9.317 32.777 4.671 1.00 54.03 483 SER A O 1
ATOM 3736 N N . LYS A 1 484 ? -10.239 30.800 5.190 1.00 58.53 484 LYS A N 1
ATOM 3737 C CA . LYS A 1 484 ? -10.493 30.403 3.798 1.00 58.53 484 LYS A CA 1
ATOM 3738 C C . LYS A 1 484 ? -11.945 30.698 3.451 1.00 58.53 484 LYS A C 1
ATOM 3740 O O . LYS A 1 484 ? -12.847 30.012 3.935 1.00 58.53 484 LYS A O 1
ATOM 3745 N N . LEU A 1 485 ? -12.165 31.688 2.591 1.00 65.12 485 LEU A N 1
ATOM 3746 C CA . LEU A 1 485 ? -13.487 31.987 2.045 1.00 65.12 485 LEU A CA 1
ATOM 3747 C C . LEU A 1 485 ? -13.826 31.006 0.921 1.00 65.12 485 LEU A C 1
ATOM 3749 O O . LEU A 1 485 ? -13.030 30.761 0.007 1.00 65.12 485 LEU A O 1
ATOM 3753 N N . LYS A 1 486 ? -15.023 30.427 0.997 1.00 74.12 486 LYS A N 1
ATOM 3754 C CA . LYS A 1 486 ? -15.568 29.529 -0.022 1.00 74.12 486 LYS A CA 1
ATOM 3755 C C . LYS A 1 486 ? -16.936 30.024 -0.458 1.00 74.12 486 LYS A C 1
ATOM 3757 O O . LYS A 1 486 ? -17.791 30.313 0.373 1.00 74.12 486 LYS A O 1
ATOM 3762 N N . LEU A 1 487 ? -17.149 30.060 -1.765 1.00 71.44 487 LEU A N 1
ATOM 3763 C CA . LEU A 1 487 ? -18.443 30.329 -2.372 1.00 71.44 487 LEU A CA 1
ATOM 3764 C C . LEU A 1 487 ? -19.187 29.000 -2.526 1.00 71.44 487 LEU A C 1
ATOM 3766 O O . LEU A 1 487 ? -18.620 28.040 -3.060 1.00 71.44 487 LEU A O 1
ATOM 3770 N N . MET A 1 488 ? -20.425 28.918 -2.040 1.00 64.94 488 MET A N 1
ATOM 3771 C CA . MET A 1 488 ? -21.208 27.681 -2.030 1.00 64.94 488 MET A CA 1
ATOM 3772 C C . MET A 1 488 ? -22.627 27.875 -2.570 1.00 64.94 488 MET A C 1
ATOM 3774 O O . MET A 1 488 ? -23.271 28.876 -2.283 1.00 64.94 488 MET A O 1
ATOM 3778 N N . VAL A 1 489 ? -23.133 26.875 -3.296 1.00 65.19 489 VAL A N 1
ATOM 3779 C CA . VAL A 1 489 ? -24.541 26.757 -3.726 1.00 65.19 489 VAL A CA 1
ATOM 3780 C C . VAL A 1 489 ? -25.024 25.353 -3.360 1.00 65.19 489 VAL A C 1
ATOM 3782 O O . VAL A 1 489 ? -24.356 24.375 -3.700 1.00 65.19 489 VAL A O 1
ATOM 3785 N N . ASN A 1 490 ? -26.145 25.237 -2.636 1.00 61.75 490 ASN A N 1
ATOM 3786 C CA . ASN A 1 490 ? -26.751 23.964 -2.199 1.00 61.75 490 ASN A CA 1
ATOM 3787 C C . ASN A 1 490 ? -25.744 22.930 -1.651 1.00 61.75 490 ASN A C 1
ATOM 3789 O O . ASN A 1 490 ? -25.722 21.770 -2.058 1.00 61.75 490 ASN A O 1
ATOM 3793 N N . GLY A 1 491 ? -24.856 23.368 -0.750 1.00 56.22 491 GLY A N 1
ATOM 3794 C CA . GLY A 1 491 ? -23.876 22.496 -0.089 1.00 56.22 491 GLY A CA 1
ATOM 3795 C C . GLY A 1 491 ? -22.649 22.120 -0.932 1.00 56.22 491 GLY A C 1
ATOM 3796 O O . GLY A 1 491 ? -21.779 21.397 -0.449 1.00 56.22 491 GLY A O 1
ATOM 3797 N N . ARG A 1 492 ? -22.522 22.621 -2.169 1.00 56.06 492 ARG A N 1
ATOM 3798 C CA . ARG A 1 492 ? -21.352 22.397 -3.035 1.00 56.06 492 ARG A CA 1
ATOM 3799 C C . ARG A 1 492 ? -20.465 23.634 -3.077 1.00 56.06 492 ARG A C 1
ATOM 3801 O O . ARG A 1 492 ? -20.963 24.743 -3.228 1.00 56.06 492 ARG A O 1
ATOM 3808 N N . VAL A 1 493 ? -19.149 23.440 -2.974 1.00 66.44 493 VAL A N 1
ATOM 3809 C CA . VAL A 1 493 ? -18.164 24.519 -3.149 1.00 66.44 493 VAL A CA 1
ATOM 3810 C C . VAL A 1 493 ? -18.042 24.825 -4.634 1.00 66.44 493 VAL A C 1
ATOM 3812 O O . VAL A 1 493 ? -17.593 23.977 -5.401 1.00 66.44 493 VAL A O 1
ATOM 3815 N N . ILE A 1 494 ? -18.437 26.032 -5.017 1.00 70.06 494 ILE A N 1
ATOM 3816 C CA . ILE A 1 494 ? -18.441 26.503 -6.403 1.00 70.06 494 ILE A CA 1
ATOM 3817 C C . ILE A 1 494 ? -17.308 27.496 -6.689 1.00 70.06 494 ILE A C 1
ATOM 3819 O O . ILE A 1 494 ? -16.923 27.664 -7.846 1.00 70.06 494 ILE A O 1
ATOM 3823 N N . GLY A 1 495 ? -16.707 28.085 -5.651 1.00 70.44 495 GLY A N 1
ATOM 3824 C CA . GLY A 1 495 ? -15.525 28.933 -5.777 1.00 70.44 495 GLY A CA 1
ATOM 3825 C C . GLY A 1 495 ? -14.728 29.059 -4.480 1.00 70.44 495 GLY A C 1
ATOM 3826 O O . GLY A 1 495 ? -15.228 28.749 -3.396 1.00 70.44 495 GLY A O 1
ATOM 3827 N N . ARG A 1 496 ? -13.466 29.470 -4.589 1.00 76.88 496 ARG A N 1
ATOM 3828 C CA . ARG A 1 496 ? -12.538 29.683 -3.469 1.00 76.88 496 ARG A CA 1
ATOM 3829 C C . ARG A 1 496 ? -11.852 31.033 -3.637 1.00 76.88 496 ARG A C 1
ATOM 3831 O O . ARG A 1 496 ? -11.552 31.413 -4.762 1.00 76.88 496 ARG A O 1
ATOM 3838 N N . TYR A 1 497 ? -11.605 31.736 -2.540 1.00 71.12 497 TYR A N 1
ATOM 3839 C CA . TYR A 1 497 ? -10.789 32.946 -2.584 1.00 71.12 497 TYR A CA 1
ATOM 3840 C C . TYR A 1 497 ? -9.307 32.575 -2.461 1.00 71.12 497 TYR A C 1
ATOM 3842 O O . TYR A 1 497 ? -8.919 31.914 -1.492 1.00 71.12 497 TYR A O 1
ATOM 3850 N N . ASP A 1 498 ? -8.498 32.976 -3.440 1.00 64.12 498 ASP A N 1
ATOM 3851 C CA . ASP A 1 498 ? -7.042 32.892 -3.368 1.00 64.12 498 ASP A CA 1
ATOM 3852 C C . ASP A 1 498 ? -6.503 34.162 -2.698 1.00 64.12 498 ASP A C 1
ATOM 3854 O O . ASP A 1 498 ? -6.499 35.250 -3.279 1.00 64.12 498 ASP A O 1
ATOM 3858 N N . SER A 1 499 ? -6.035 34.015 -1.457 1.00 59.19 499 SER A N 1
ATOM 3859 C CA . SER A 1 499 ? -5.472 35.108 -0.663 1.00 59.19 499 SER A CA 1
ATOM 3860 C C . SER A 1 499 ? -4.124 35.618 -1.181 1.00 59.19 499 SER A C 1
ATOM 3862 O O . SER A 1 499 ? -3.760 36.748 -0.868 1.00 59.19 499 SER A O 1
ATOM 3864 N N . LEU A 1 500 ? -3.373 34.809 -1.940 1.00 53.22 500 LEU A N 1
ATOM 3865 C CA . LEU A 1 500 ? -2.084 35.208 -2.517 1.00 53.22 500 LEU A CA 1
ATOM 3866 C C . LEU A 1 500 ? -2.292 36.074 -3.761 1.00 53.22 500 LEU A C 1
ATOM 3868 O O . LEU A 1 500 ? -1.616 37.087 -3.924 1.00 53.22 500 LEU A O 1
ATOM 3872 N N . GLN A 1 501 ? -3.250 35.701 -4.614 1.00 59.09 501 GLN A N 1
ATOM 3873 C CA . GLN A 1 501 ? -3.552 36.430 -5.853 1.00 59.09 501 GLN A CA 1
ATOM 3874 C C . GLN A 1 501 ? -4.633 37.509 -5.694 1.00 59.09 501 GLN A C 1
ATOM 3876 O O . GLN A 1 501 ? -4.844 38.289 -6.619 1.00 59.09 501 GLN A O 1
ATOM 3881 N N . LYS A 1 502 ? -5.308 37.569 -4.535 1.00 62.97 502 LYS A N 1
ATOM 3882 C CA . LYS A 1 502 ? -6.467 38.440 -4.260 1.00 62.97 502 LYS A CA 1
ATOM 3883 C C . LYS A 1 502 ? -7.600 38.268 -5.279 1.00 62.97 502 LYS A C 1
ATOM 3885 O O . LYS A 1 502 ? -8.236 39.234 -5.696 1.00 62.97 502 LYS A O 1
ATOM 3890 N N . LEU A 1 503 ? -7.838 37.031 -5.716 1.00 68.69 503 LEU A N 1
ATOM 3891 C CA . LEU A 1 503 ? -8.810 36.711 -6.761 1.00 68.69 503 LEU A CA 1
ATOM 3892 C C . LEU A 1 503 ? -9.704 35.539 -6.357 1.00 68.69 503 LEU A C 1
ATOM 3894 O O . LEU A 1 503 ? -9.291 34.607 -5.670 1.00 68.69 503 LEU A O 1
ATOM 3898 N N . TRP A 1 504 ? -10.948 35.572 -6.829 1.00 65.06 504 TRP A N 1
ATOM 3899 C CA . TRP A 1 504 ? -11.884 34.462 -6.689 1.00 65.06 504 TRP A CA 1
ATOM 3900 C C . TRP A 1 504 ? -11.677 33.430 -7.805 1.00 65.06 504 TRP A C 1
ATOM 3902 O O . TRP A 1 504 ? -11.899 33.691 -8.992 1.00 65.06 504 TRP A O 1
ATOM 3912 N N . GLU A 1 505 ? -11.307 32.215 -7.413 1.00 68.31 505 GLU A N 1
ATOM 3913 C CA . GLU A 1 505 ? -11.258 31.047 -8.283 1.00 68.31 505 GLU A CA 1
ATOM 3914 C C . GLU A 1 505 ? -12.626 30.361 -8.313 1.00 68.31 505 GLU A C 1
ATOM 3916 O O . GLU A 1 505 ? -13.003 29.639 -7.388 1.00 68.31 505 GLU A O 1
ATOM 3921 N N . ILE A 1 506 ? -13.389 30.573 -9.386 1.00 67.69 506 ILE A N 1
ATOM 3922 C CA . ILE A 1 506 ? -14.710 29.959 -9.578 1.00 67.69 506 ILE A CA 1
ATOM 3923 C C . ILE A 1 506 ? -14.602 28.760 -10.520 1.00 67.69 506 ILE A C 1
ATOM 3925 O O . ILE A 1 506 ? -14.081 28.865 -11.633 1.00 67.69 506 ILE A O 1
ATOM 3929 N N . THR A 1 507 ? -15.135 27.620 -10.084 1.00 65.00 507 THR A N 1
ATOM 3930 C CA . THR A 1 507 ? -15.190 26.400 -10.897 1.00 65.00 507 THR A CA 1
ATOM 3931 C C . THR A 1 507 ? -16.215 26.530 -12.029 1.00 65.00 507 THR A C 1
ATOM 3933 O O . THR A 1 507 ? -17.322 27.021 -11.805 1.00 65.00 507 THR A O 1
ATOM 3936 N N . PRO A 1 508 ? -15.905 26.081 -13.257 1.00 51.12 508 PRO A N 1
ATOM 3937 C CA . PRO A 1 508 ? -16.910 25.984 -14.310 1.00 51.12 508 PRO A CA 1
ATOM 3938 C C . PRO A 1 508 ? -18.072 25.050 -13.932 1.00 51.12 508 PRO A C 1
ATOM 3940 O O . PRO A 1 508 ? -17.825 24.036 -13.275 1.00 51.12 508 PRO A O 1
ATOM 3943 N N . PRO A 1 509 ? -19.325 25.344 -14.339 1.00 57.38 509 PRO A N 1
ATOM 3944 C CA . PRO A 1 509 ? -19.761 26.428 -15.231 1.00 57.38 509 PRO A CA 1
ATOM 3945 C C . PRO A 1 509 ? -20.132 27.749 -14.520 1.00 57.38 509 PRO A C 1
ATOM 3947 O O . PRO A 1 509 ? -20.640 28.667 -15.157 1.00 57.38 509 PRO A O 1
ATOM 3950 N N . TRP A 1 510 ? -19.893 27.869 -13.212 1.00 62.31 510 TRP A N 1
ATOM 3951 C CA . TRP A 1 510 ? -20.477 28.919 -12.363 1.00 62.31 510 TRP A CA 1
ATOM 3952 C C . TRP A 1 510 ? -20.009 30.346 -12.681 1.00 62.31 510 TRP A C 1
ATOM 3954 O O . TRP A 1 510 ? -20.679 31.305 -12.315 1.00 62.31 510 TRP A O 1
ATOM 3964 N N . ARG A 1 511 ? -18.910 30.510 -13.425 1.00 65.75 511 ARG A N 1
ATOM 3965 C CA . ARG A 1 511 ? -18.430 31.826 -13.884 1.00 65.75 511 ARG A CA 1
ATOM 3966 C C . ARG A 1 511 ? -19.341 32.469 -14.940 1.00 65.75 511 ARG A C 1
ATOM 3968 O O . ARG A 1 511 ? -19.199 33.652 -15.198 1.00 65.75 511 ARG A O 1
ATOM 3975 N N . LEU A 1 512 ? -20.244 31.698 -15.553 1.00 59.62 512 LEU A N 1
ATOM 3976 C CA . LEU A 1 512 ? -21.252 32.201 -16.499 1.00 59.62 512 LEU A CA 1
ATOM 3977 C C . LEU A 1 512 ? -22.409 32.941 -15.815 1.00 59.62 512 LEU A C 1
ATOM 3979 O O . LEU A 1 512 ? -23.172 33.625 -16.484 1.00 59.62 512 LEU A O 1
ATOM 3983 N N . ILE A 1 513 ? -22.560 32.720 -14.511 1.00 63.25 513 ILE A N 1
ATOM 3984 C CA . ILE A 1 513 ? -23.736 33.082 -13.718 1.00 63.25 513 ILE A CA 1
ATOM 3985 C C . ILE A 1 513 ? -23.379 34.107 -12.633 1.00 63.25 513 ILE A C 1
ATOM 3987 O O . ILE A 1 513 ? -24.233 34.855 -12.167 1.00 63.25 513 ILE A O 1
ATOM 3991 N N . ILE A 1 514 ? -22.127 34.082 -12.174 1.00 63.06 514 ILE A N 1
ATOM 3992 C CA . ILE A 1 514 ? -21.674 34.826 -11.004 1.00 63.06 514 ILE A CA 1
ATOM 3993 C C . ILE A 1 514 ? -20.762 35.943 -11.472 1.00 63.06 514 ILE A C 1
ATOM 3995 O O . ILE A 1 514 ? -19.677 35.688 -12.005 1.00 63.06 514 ILE A O 1
ATOM 3999 N N . ASP A 1 515 ? -21.190 37.176 -11.220 1.00 64.31 515 ASP A N 1
ATOM 4000 C CA . ASP A 1 515 ? -20.357 38.344 -11.440 1.00 64.31 515 ASP A CA 1
ATOM 4001 C C . ASP A 1 515 ? -19.269 38.417 -10.362 1.00 64.31 515 ASP A C 1
ATOM 4003 O O . ASP A 1 515 ? -19.498 38.773 -9.207 1.00 64.31 515 ASP A O 1
ATOM 4007 N N . VAL A 1 516 ? -18.052 38.051 -10.759 1.00 61.22 516 VAL A N 1
ATOM 4008 C CA . VAL A 1 516 ? -16.877 38.026 -9.880 1.00 61.22 516 VAL A CA 1
ATOM 4009 C C . VAL A 1 516 ? -16.527 39.422 -9.357 1.00 61.22 516 VAL A C 1
ATOM 4011 O O . VAL A 1 516 ? -15.905 39.527 -8.304 1.00 61.22 516 VAL A O 1
ATOM 4014 N N . SER A 1 517 ? -16.924 40.486 -10.066 1.00 61.31 517 SER A N 1
ATOM 4015 C CA . SER A 1 517 ? -16.639 41.870 -9.673 1.00 61.31 517 SER A CA 1
ATOM 4016 C C . SER A 1 517 ? -17.485 42.361 -8.495 1.00 61.31 517 SER A C 1
ATOM 4018 O O . SER A 1 517 ? -17.079 43.300 -7.813 1.00 61.31 517 SER A O 1
ATOM 4020 N N . GLN A 1 518 ? -18.617 41.703 -8.221 1.00 60.94 518 GLN A N 1
ATOM 4021 C CA . GLN A 1 518 ? -19.505 42.034 -7.103 1.00 60.94 518 GLN A CA 1
ATOM 4022 C C . GLN A 1 518 ? -19.228 41.211 -5.838 1.00 60.94 518 GLN A C 1
ATOM 4024 O O . GLN A 1 518 ? -19.812 41.471 -4.788 1.00 60.94 518 GLN A O 1
ATOM 4029 N N . LEU A 1 519 ? -18.319 40.231 -5.901 1.00 65.75 519 LEU A N 1
ATOM 4030 C CA . LEU A 1 519 ? -17.938 39.448 -4.728 1.00 65.75 519 LEU A CA 1
ATOM 4031 C C . LEU A 1 519 ? -17.052 40.288 -3.785 1.00 65.75 519 LEU A C 1
ATOM 4033 O O . LEU A 1 519 ? -16.126 40.955 -4.250 1.00 65.75 519 LEU A O 1
ATOM 4037 N N . PRO A 1 520 ? -17.279 40.235 -2.458 1.00 62.00 520 PRO A N 1
ATOM 4038 C CA . PRO A 1 520 ? -16.515 41.016 -1.494 1.00 62.00 520 PRO A CA 1
ATOM 4039 C C . PRO A 1 520 ? -15.026 40.648 -1.513 1.00 62.00 520 PRO A C 1
ATOM 4041 O O . PRO A 1 520 ? -14.655 39.470 -1.583 1.00 62.00 520 PRO A O 1
ATOM 4044 N N . ASP A 1 521 ? -14.177 41.674 -1.408 1.00 60.50 521 ASP A N 1
ATOM 4045 C CA . ASP A 1 521 ? -12.739 41.533 -1.190 1.00 60.50 521 ASP A CA 1
ATOM 4046 C C . ASP A 1 521 ? -12.436 41.633 0.318 1.00 60.50 521 ASP A C 1
ATOM 4048 O O . ASP A 1 521 ? -12.569 42.717 0.899 1.00 60.50 521 ASP A O 1
ATOM 4052 N N . PRO A 1 522 ? -12.016 40.542 0.983 1.00 56.59 522 PRO A N 1
ATOM 4053 C CA . PRO A 1 522 ? -11.700 40.555 2.412 1.00 56.59 522 PRO A CA 1
ATOM 4054 C C . PRO A 1 522 ? -10.546 41.495 2.785 1.00 56.59 522 PRO A C 1
ATOM 4056 O O . PRO A 1 522 ? -10.411 41.832 3.957 1.00 56.59 522 PRO A O 1
ATOM 4059 N N . ALA A 1 523 ? -9.731 41.962 1.830 1.00 51.03 523 ALA A N 1
ATOM 4060 C CA . ALA A 1 523 ? -8.689 42.951 2.106 1.00 51.03 523 ALA A CA 1
ATOM 4061 C C . ALA A 1 523 ? -9.234 44.378 2.337 1.00 51.03 523 ALA A C 1
ATOM 4063 O O . ALA A 1 523 ? -8.481 45.246 2.778 1.00 51.03 523 ALA A O 1
ATOM 4064 N N . ARG A 1 524 ? -10.518 44.639 2.040 1.00 46.78 524 ARG A N 1
ATOM 4065 C CA . ARG A 1 524 ? -11.147 45.970 2.146 1.00 46.78 524 ARG A CA 1
ATOM 4066 C C . ARG A 1 524 ? -12.177 46.114 3.272 1.00 46.78 524 ARG A C 1
ATOM 4068 O O . ARG A 1 524 ? -12.654 47.225 3.487 1.00 46.78 524 ARG A O 1
ATOM 4075 N N . SER A 1 525 ? -12.500 45.057 4.021 1.00 42.41 525 SER A N 1
ATOM 4076 C CA . SER A 1 525 ? -13.472 45.126 5.125 1.00 42.41 525 SER A CA 1
ATOM 4077 C C . SER A 1 525 ? -12.833 44.738 6.465 1.00 42.41 525 SER A C 1
ATOM 4079 O O . SER A 1 525 ? -12.380 43.601 6.605 1.00 42.41 525 SER A O 1
ATOM 4081 N N . PRO A 1 526 ? -12.780 45.641 7.467 1.00 34.72 526 PRO A N 1
ATOM 4082 C CA . PRO A 1 526 ? -12.253 45.309 8.783 1.00 34.72 526 PRO A CA 1
ATOM 4083 C C . PRO A 1 526 ? -13.195 44.357 9.530 1.00 34.72 526 PRO A C 1
ATOM 4085 O O . PRO A 1 526 ? -14.417 44.406 9.402 1.00 34.72 526 PRO A O 1
ATOM 4088 N N . ALA A 1 527 ? -12.578 43.464 10.298 1.00 38.25 527 ALA A N 1
ATOM 4089 C CA . ALA A 1 527 ? -13.196 42.347 10.990 1.00 38.25 527 ALA A CA 1
ATOM 4090 C C . ALA A 1 527 ? -14.385 42.747 11.880 1.00 38.25 527 ALA A C 1
ATOM 4092 O O . ALA A 1 527 ? -14.226 43.496 12.843 1.00 38.25 527 ALA A O 1
ATOM 4093 N N . HIS A 1 528 ? -15.546 42.125 11.658 1.00 36.19 528 HIS A N 1
ATOM 4094 C CA . HIS A 1 528 ? -16.525 41.958 12.728 1.00 36.19 528 HIS A CA 1
ATOM 4095 C C . HIS A 1 528 ? -16.183 40.699 13.529 1.00 36.19 528 HIS A C 1
ATOM 4097 O O . HIS A 1 528 ? -16.316 39.563 13.068 1.00 36.19 528 HIS A O 1
ATOM 4103 N N . GLY A 1 529 ? -15.688 40.928 14.746 1.00 34.34 529 GLY A N 1
ATOM 4104 C CA . GLY A 1 529 ? -15.546 39.912 15.777 1.00 34.34 529 GLY A CA 1
ATOM 4105 C C . GLY A 1 529 ? -16.917 39.392 16.202 1.00 34.34 529 GLY A C 1
ATOM 4106 O O . GLY A 1 529 ? -17.760 40.142 16.681 1.00 34.34 529 GLY A O 1
ATOM 4107 N N . GLY A 1 530 ? -17.132 38.093 16.019 1.00 29.98 530 GLY A N 1
ATOM 4108 C CA . GLY A 1 530 ? -18.311 37.380 16.493 1.00 29.98 530 GLY A CA 1
ATOM 4109 C C . GLY A 1 530 ? -18.245 35.918 16.066 1.00 29.98 530 GLY A C 1
ATOM 4110 O O . GLY A 1 530 ? -18.136 35.619 14.880 1.00 29.98 530 GLY A O 1
ATOM 4111 N N . GLN A 1 531 ? -18.274 34.995 17.028 1.00 34.19 531 GLN A N 1
ATOM 4112 C CA . GLN A 1 531 ? -18.378 33.551 16.798 1.00 34.19 531 GLN A CA 1
ATOM 4113 C C . GLN A 1 531 ? -19.756 33.197 16.216 1.00 34.19 531 GLN A C 1
ATOM 4115 O O . GLN A 1 531 ? -20.627 32.710 16.927 1.00 34.19 531 GLN A O 1
ATOM 4120 N N . LYS A 1 532 ? -19.978 33.440 14.924 1.00 35.88 532 LYS A N 1
ATOM 4121 C CA . LYS A 1 532 ? -21.086 32.861 14.152 1.00 35.88 532 LYS A CA 1
ATOM 4122 C C . LYS A 1 532 ? -20.605 32.627 12.723 1.00 35.88 532 LYS A C 1
ATOM 4124 O O . LYS A 1 532 ? -19.951 33.489 12.151 1.00 35.88 532 LYS A O 1
ATOM 4129 N N . ASN A 1 533 ? -20.942 31.470 12.150 1.00 39.16 533 ASN A N 1
ATOM 4130 C CA . ASN A 1 533 ? -20.841 31.231 10.709 1.00 39.16 533 ASN A CA 1
ATOM 4131 C C . ASN A 1 533 ? -21.788 32.213 10.006 1.00 39.16 533 ASN A C 1
ATOM 4133 O O . ASN A 1 533 ? -22.972 31.925 9.836 1.00 39.16 533 ASN A O 1
ATOM 4137 N N . THR A 1 534 ? -21.305 33.400 9.665 1.00 42.81 534 THR A N 1
ATOM 4138 C CA . THR A 1 534 ? -22.083 34.413 8.960 1.00 42.81 534 THR A CA 1
ATOM 4139 C C . THR A 1 534 ? -22.083 34.079 7.474 1.00 42.81 534 THR A C 1
ATOM 4141 O O . THR A 1 534 ? -21.064 34.162 6.795 1.00 42.81 534 THR A O 1
ATOM 4144 N N . SER A 1 535 ? -23.238 33.655 6.961 1.00 40.62 535 SER A N 1
ATOM 4145 C CA . SER A 1 535 ? -23.471 33.575 5.522 1.00 40.62 535 SER A CA 1
ATOM 4146 C C . SER A 1 535 ? -23.825 34.964 5.007 1.00 40.62 535 SER A C 1
ATOM 4148 O O . SER A 1 535 ? -24.835 35.524 5.436 1.00 40.62 535 SER A O 1
ATOM 4150 N N . ILE A 1 536 ? -23.030 35.498 4.085 1.00 50.41 536 ILE A N 1
ATOM 4151 C CA . ILE A 1 536 ? -23.372 36.727 3.362 1.00 50.41 536 ILE A CA 1
ATOM 4152 C C . ILE A 1 536 ? -24.046 36.298 2.046 1.00 50.41 536 ILE A C 1
ATOM 4154 O O . ILE A 1 536 ? -23.441 35.505 1.309 1.00 50.41 536 ILE A O 1
ATOM 4158 N N . PRO A 1 537 ? -25.301 36.711 1.777 1.00 48.78 537 PRO A N 1
ATOM 4159 C CA . PRO A 1 537 ? -25.913 36.516 0.465 1.00 48.78 537 PRO A CA 1
ATOM 4160 C C . PRO A 1 537 ? -25.151 37.346 -0.576 1.00 48.78 537 PRO A C 1
ATOM 4162 O O . PRO A 1 537 ? -24.768 38.479 -0.285 1.00 48.78 537 PRO A O 1
ATOM 4165 N N . VAL A 1 538 ? -24.887 36.745 -1.739 1.00 52.41 538 VAL A N 1
ATOM 4166 C CA . VAL A 1 538 ? -24.248 37.405 -2.891 1.00 52.41 538 VAL A CA 1
ATOM 4167 C C . VAL A 1 538 ? -25.276 38.156 -3.711 1.00 52.41 538 VAL A C 1
ATOM 4169 O O . VAL A 1 538 ? -26.359 37.567 -3.945 1.00 52.41 538 VAL A O 1
#

Sequence (538 aa):
MPCSSTLAFVSLPLTEHNWQIHAGNADAARVVTMLADAMSLALSCRPITSEPLKQRRELWVFVDPGVPEPRIHCDDIGAVFCLLPPLADHDKLVVGMSVITQALARAELSRGALLIHGALISAPGPRQYGVILAGPGTVGKTTASNRLPPPWRSLCDDTSFVDYCRSGGFMAHPWPTWSRFFRDPDGKPGPGGKWDVRNGLPLKAIFFLARGREDQITPLPVASAMAFLKETVQQVSFLMPHGLPDDQARLLHHKQLAAAEQLVRAIPAFTLRLSLTGSFWNLIAETLNGMEIREFSGPEPIPLPNAIRKGKQPASPSPSLFDQGTLVAAYSGSSMKPTFRHPDLVEVVPYNDRPIRPGDVIYYQPATGGQKVIHRVVRITANGIATRGDNNCPEDPLLLQPRDVIGQVIAAWRYEKRREIAGGIAGICSVYRTWAANELYKFARAPLHKIYHALAKSGFLNALLPASLQPRIYEFKQGNFPSKLKLMVNGRVIGRYDSLQKLWEITPPWRLIIDVSQLPDPARSPAHGGQKNTSIPV